Protein AF-A0A948RVP8-F1 (afdb_monomer_lite)

InterPro domains:
  IPR011990 Tetratricopeptide-like helical domain superfamily [G3DSA:1.25.40.10] (242-391)
  IPR011990 Tetratricopeptide-like helical domain superfamily [SSF48452] (40-354)
  IPR019734 Tetratricopeptide repeat [PS50005] (331-364)

Organism: Eiseniibacteriota bacterium (NCBI:txid2212470)

Foldseek 3Di:
DDDDVVVVVVVVVPPDDPDDDPDPPPDPDDDPDDQPDDALVRLQVVLLVCLLVVVNVSSLVSLVVSCVRPLLDLRSLQSQLFSCCVVPVVSSVVSVVSSVVSLVQALLSVLQVVLLVLVLLLQLLLQLLLVLLVLVCVQQLLQQLVLQLVVCVVPDPSVVSSVVSVCVLCVCLVLLQFSLLSSLLSVVLSVLLDPDADVVSNVSSVVSLVCVVVSVQVSVLSCVVLPCLDLLNLQSVCVVVLQDPCSLVSLVVSCVVVVLDLSSLCSQLSNCLNVLVLVSNLVSLVSCCVNPPDDVLQSLLSNLLSCVSVVNLVSSLVSLVVSCVSPVQALLSLQSNLVSCVSVVVNVSNVVSNVSSCVRPVPQSVVQVVVCVSVVDRGRDHDGDGSVSSVVVSVPDPPPPPPPQPPPVRLSRRRVSDSVVSVVSNVVSSVVSVVVSVVSNVWNWDAALQQRRIDTPVQFDDDPNGTHGPVVVVVQVVVDDVVCLLSVLSPVFRQQDDPPDPCSLVVQLVVLLVAQLSLCSSRSVSVSSSVLSSQLSSLVVCLVCVAGVRCSVPPDDPVSPPPGGRRDDNVVSVVSSVVSSNVSSVVSSVVSVVSVVSSVVCSVVVVVVD

pLDDT: mean 76.75, std 18.94, range [23.0, 98.19]

Sequence (610 aa):
MSIPLTFVLILFLLTGNPAVVRADAKSASAPILESGGPTAAALEWAGDQAAEEGRTDEAIAFWQASYQKDPSRWSPAQHLAAAQIIRSPLVGLAWAIRALEAGWGSFRHQYTLVVNILLLLVESLLLATLIMGLLWIVRIVPLIHHGLLEMMKRFLPVAFASVAAGLVLALPLMANLGFWVTIAIPIILGAWLFRRPSPRGSILLGVGSFLSPVVLLLLARLTAPADPVHPLTLVDQIQRDAGYPRWSLVLNESLKTRPGDPLLRFARSISAWESGDLKTAEADLTFLEARGGIDRAKILANRAGVTLSGGDSEGAISQLWAARRIKQDQAEVAYNLALAYVNTFQMDKADREFRFAQDLDPGRIQEADRQRLLQGETQPMREQLGNAELWAAAFKVSWPFQRFPIPMPLALLYPAGNPWLLWPALLFAGLAVLLLGRRLRGLRLRSCSRCGRSICRRCVVRVGYRGLCGSCAAMVRARGRGWDRKLALRRYYPGGPMERGRWAPLTPILAGFIIPGGPQVVQERELRGFFYIAAASLSAFLLIHGGLPFPGLGGGDLVVFKNNAVGLSPFWPILGYLILGLSSAREAVLNQKRQRDVAVWIGTEGKKVA

Secondary structure (DSSP, 8-state):
----HHHHHHHHHHS-------------------TTPPPHHHHHHHHHHHHHTT-HHHHHHHHHHHHHH-TT-HHHHHHHHHHHHHH-HHHHHHHHHHHHHHHHT-HHHHHHHHHHHHHHHHHHHHHHHHHHHHHHHHHHHHHHHHHHHHHHTTTS-HHHHHHHHHHHHHHHHHTT-HHHHHHHHHHHHHHHH-S-S-HHHHHHHHHHHHHHHHHHHHHHHHHGGGSTTSHHHHHHHHHH-TT-THHHHHHHHHHHH-TT-HHHHHHHHHHHHHTT-HHHHHHHHHHHHHH-SS-HHHHHHHHHHHHHHTT-HHHHHHHHHHHHHH-S--HHHHHHHHHHHHHTT-HHHHHHHHHHHHHH-HHHHHHHHHHHHHHSS--PPPPPPPHHHHHHHHHH-----------HHHHTTSGGG-GGGHHHHHHHHHHHHHHHHHHHTTS--EE-TTT--EE-TTTPEEETTEEE-HHHHHHHHTT-TTHHHHHHGGGG-TT---TTSTTTTTHHHHHHHHSTTHHHHHTT-HHHHHHHHHHHHHHHHHHHTTS-SSTTSS-S-TTTTSSSSSS--THHHHHHHHHHHHHHHHHHHHHHHHHHHHHHHHHHHTTT--

Structure (mmCIF, N/CA/C/O backbone):
data_AF-A0A948RVP8-F1
#
_entry.id   AF-A0A948RVP8-F1
#
loop_
_atom_site.group_PDB
_atom_site.id
_atom_site.type_symbol
_atom_site.label_atom_id
_atom_site.label_alt_id
_atom_site.label_comp_id
_atom_site.label_asym_id
_atom_site.label_entity_id
_atom_site.label_seq_id
_atom_site.pdbx_PDB_ins_code
_atom_site.Cartn_x
_atom_site.Cartn_y
_atom_site.Cartn_z
_atom_site.occupancy
_atom_site.B_iso_or_equiv
_atom_site.auth_seq_id
_atom_site.auth_comp_id
_atom_site.auth_asym_id
_atom_site.auth_atom_id
_atom_site.pdbx_PDB_model_num
ATOM 1 N N . MET A 1 1 ? 14.057 27.290 23.619 1.00 31.33 1 MET A N 1
ATOM 2 C CA . MET A 1 1 ? 13.244 26.465 22.699 1.00 31.33 1 MET A CA 1
ATOM 3 C C . MET A 1 1 ? 14.208 25.618 21.899 1.00 31.33 1 MET A C 1
ATOM 5 O O . MET A 1 1 ? 14.850 26.129 20.996 1.00 31.33 1 MET A O 1
ATOM 9 N N . SER A 1 2 ? 14.407 24.375 22.321 1.00 24.97 2 SER A N 1
ATOM 10 C CA . SER A 1 2 ? 15.375 23.466 21.711 1.00 24.97 2 SER A CA 1
ATOM 11 C C . SER A 1 2 ? 14.713 22.826 20.498 1.00 24.97 2 SER A C 1
ATOM 13 O O . SER A 1 2 ? 13.816 21.998 20.650 1.00 24.97 2 SER A O 1
ATOM 15 N N . ILE A 1 3 ? 15.089 23.272 19.304 1.00 26.23 3 ILE A N 1
ATOM 16 C CA . ILE A 1 3 ? 14.666 22.630 18.061 1.00 26.23 3 ILE A CA 1
ATOM 17 C C . ILE A 1 3 ? 15.325 21.240 18.048 1.00 26.23 3 ILE A C 1
ATOM 19 O O . ILE A 1 3 ? 16.542 21.157 18.219 1.00 26.23 3 ILE A O 1
ATOM 23 N N . PRO A 1 4 ? 14.559 20.140 17.942 1.00 31.48 4 PRO A N 1
ATOM 24 C CA . PRO A 1 4 ? 15.128 18.801 17.965 1.00 31.48 4 PRO A CA 1
ATOM 25 C C . PRO A 1 4 ? 16.014 18.585 16.733 1.00 31.48 4 PRO A C 1
ATOM 27 O O . PRO A 1 4 ? 15.691 19.042 15.638 1.00 31.48 4 PRO A O 1
ATOM 30 N N . LEU A 1 5 ? 17.122 17.864 16.921 1.00 27.25 5 LEU A N 1
ATOM 31 C CA . LEU A 1 5 ? 18.142 17.547 15.910 1.00 27.25 5 LEU A CA 1
ATOM 32 C C . LEU A 1 5 ? 17.550 16.947 14.613 1.00 27.25 5 LEU A C 1
ATOM 34 O O . LEU A 1 5 ? 18.108 17.112 13.533 1.00 27.25 5 LEU A O 1
ATOM 38 N N . THR A 1 6 ? 16.371 16.326 14.706 1.00 30.34 6 THR A N 1
ATOM 39 C CA . THR A 1 6 ? 15.565 15.848 13.574 1.00 30.34 6 THR A CA 1
ATOM 40 C C . THR A 1 6 ? 15.158 16.953 12.598 1.00 30.34 6 THR A C 1
ATOM 42 O O . THR A 1 6 ? 15.061 16.689 11.407 1.00 30.34 6 THR A O 1
ATOM 45 N N . PHE A 1 7 ? 14.962 18.192 13.053 1.00 30.00 7 PHE A N 1
ATOM 46 C CA . PHE A 1 7 ? 14.604 19.319 12.185 1.00 30.00 7 PHE A CA 1
ATOM 47 C C . PHE A 1 7 ? 15.821 19.894 11.442 1.00 30.00 7 PHE A C 1
ATOM 49 O O . PHE A 1 7 ? 15.690 20.353 10.311 1.00 30.00 7 PHE A O 1
ATOM 56 N N . VAL A 1 8 ? 17.014 19.812 12.045 1.00 33.34 8 VAL A N 1
AT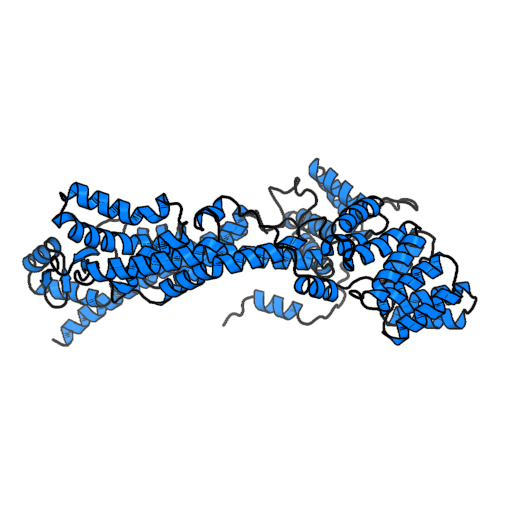OM 57 C CA . VAL A 1 8 ? 18.282 20.212 11.406 1.00 33.34 8 VAL A CA 1
ATOM 58 C C . VAL A 1 8 ? 18.665 19.219 10.307 1.00 33.34 8 VAL A C 1
ATOM 60 O O . VAL A 1 8 ? 19.102 19.635 9.240 1.00 33.34 8 VAL A O 1
ATOM 63 N N . LEU A 1 9 ? 18.411 17.921 10.517 1.00 30.12 9 LEU A N 1
ATOM 64 C CA . LEU A 1 9 ? 18.651 16.891 9.501 1.00 30.12 9 LEU A CA 1
ATOM 65 C C . LEU A 1 9 ? 17.735 17.051 8.273 1.00 30.12 9 LEU A C 1
ATOM 67 O O . LEU A 1 9 ? 18.178 16.858 7.147 1.00 30.12 9 LEU A O 1
ATOM 71 N N . ILE A 1 10 ? 16.475 17.452 8.477 1.00 35.69 10 ILE A N 1
ATOM 72 C CA . ILE A 1 10 ? 15.512 17.692 7.387 1.00 35.69 10 ILE A CA 1
ATOM 73 C C . ILE A 1 10 ? 15.884 18.946 6.581 1.00 35.69 10 ILE A C 1
ATOM 75 O O . ILE A 1 10 ? 15.758 18.945 5.361 1.00 35.69 10 ILE A O 1
ATOM 79 N N . LEU A 1 11 ? 16.395 19.996 7.233 1.00 29.59 11 LEU A N 1
ATOM 80 C CA . LEU A 1 11 ? 16.872 21.204 6.550 1.00 29.59 11 LEU A CA 1
ATOM 81 C C . LEU A 1 11 ? 18.162 20.962 5.754 1.00 29.59 11 LEU A C 1
ATOM 83 O O . LEU A 1 11 ? 18.297 21.509 4.666 1.00 29.59 11 LEU A O 1
ATOM 87 N N . PHE A 1 12 ? 19.060 20.100 6.241 1.00 31.25 12 PHE A N 1
ATOM 88 C CA . PHE A 1 12 ? 20.285 19.735 5.518 1.00 31.25 12 PHE A CA 1
ATOM 89 C C . PHE A 1 12 ? 20.003 18.871 4.273 1.00 31.25 12 PHE A C 1
ATOM 91 O O . PHE A 1 12 ? 20.707 18.979 3.273 1.00 31.25 12 PHE A O 1
ATOM 98 N N . LEU A 1 13 ? 18.937 18.060 4.303 1.00 37.69 13 LEU A N 1
ATOM 99 C CA . LEU A 1 13 ? 18.474 17.248 3.167 1.00 37.69 13 LEU A CA 1
ATOM 100 C C . LEU A 1 13 ? 17.760 18.067 2.074 1.00 37.69 13 LEU A C 1
ATOM 102 O O . LEU A 1 13 ? 17.670 17.612 0.938 1.00 37.69 13 LEU A O 1
ATOM 106 N N . LEU A 1 14 ? 17.264 19.268 2.390 1.00 33.66 14 LEU A N 1
ATOM 107 C CA . LEU A 1 14 ? 16.531 20.116 1.440 1.00 33.66 14 LEU A CA 1
ATOM 108 C C . LEU A 1 14 ? 17.428 21.060 0.625 1.00 33.66 14 LEU A C 1
ATOM 110 O O . LEU A 1 14 ? 16.980 21.573 -0.395 1.00 33.66 14 LEU A O 1
ATOM 114 N N . THR A 1 15 ? 18.679 21.295 1.033 1.00 30.52 15 THR A N 1
ATOM 115 C CA . THR A 1 15 ? 19.548 22.314 0.410 1.00 30.52 15 THR A CA 1
ATOM 116 C C . THR A 1 15 ? 20.590 21.771 -0.571 1.00 30.52 15 THR A C 1
ATOM 118 O O . THR A 1 15 ? 21.536 22.488 -0.877 1.00 30.52 15 THR A O 1
ATOM 121 N N . GLY A 1 16 ? 20.421 20.537 -1.067 1.00 31.94 16 GLY A N 1
ATOM 122 C CA . GLY A 1 16 ? 21.060 19.991 -2.278 1.00 31.94 16 GLY A CA 1
ATOM 123 C C . GLY A 1 16 ? 22.398 20.611 -2.694 1.00 31.94 16 GLY A C 1
ATOM 124 O O . GLY A 1 16 ? 22.455 21.320 -3.694 1.00 31.94 16 GLY A O 1
ATOM 125 N N . ASN A 1 17 ? 23.473 20.337 -1.952 1.00 24.98 17 ASN A N 1
ATOM 126 C CA . ASN A 1 17 ? 24.821 20.723 -2.365 1.00 24.98 17 ASN A CA 1
ATOM 127 C C . ASN A 1 17 ? 25.755 19.502 -2.297 1.00 24.98 17 ASN A C 1
ATOM 129 O O . ASN A 1 17 ? 26.160 19.109 -1.199 1.00 24.98 17 ASN A O 1
ATOM 133 N N . PRO A 1 18 ? 26.069 18.855 -3.434 1.00 32.56 18 PRO A N 1
ATOM 134 C CA . PRO A 1 18 ? 26.916 17.676 -3.473 1.00 32.56 18 PRO A CA 1
ATOM 135 C C . PRO A 1 18 ? 28.384 18.112 -3.541 1.00 32.56 18 PRO A C 1
ATOM 137 O O . PRO A 1 18 ? 29.042 18.002 -4.571 1.00 32.56 18 PRO A O 1
ATOM 140 N N . ALA A 1 19 ? 28.926 18.624 -2.438 1.00 23.00 19 ALA A N 1
ATOM 141 C CA . ALA A 1 19 ? 30.367 18.817 -2.318 1.00 23.00 19 ALA A CA 1
ATOM 142 C C . ALA A 1 19 ? 31.002 17.531 -1.768 1.00 23.00 19 ALA A C 1
ATOM 144 O O . ALA A 1 19 ? 31.043 17.293 -0.564 1.00 23.00 19 ALA A O 1
ATOM 145 N N . VAL A 1 20 ? 31.422 16.687 -2.712 1.00 32.25 20 VAL A N 1
ATOM 146 C CA . VAL A 1 20 ? 32.445 15.630 -2.644 1.00 32.25 20 VAL A CA 1
ATOM 147 C C . VAL A 1 20 ? 33.066 15.406 -1.255 1.00 32.25 20 VAL A C 1
ATOM 149 O O . VAL A 1 20 ? 33.992 16.104 -0.852 1.00 32.25 20 VAL A O 1
ATOM 152 N N . VAL A 1 21 ? 32.654 14.329 -0.582 1.00 25.19 21 VAL A N 1
ATOM 153 C CA . VAL A 1 21 ? 33.489 13.664 0.428 1.00 25.19 21 VAL A CA 1
ATOM 154 C C . VAL A 1 21 ? 34.093 12.428 -0.233 1.00 25.19 21 VAL A C 1
ATOM 156 O O . VAL A 1 21 ? 33.505 11.347 -0.232 1.00 25.19 21 VAL A O 1
ATOM 159 N N . ARG A 1 22 ? 35.281 12.591 -0.828 1.00 27.78 22 ARG A N 1
ATOM 160 C CA . ARG A 1 22 ? 36.183 11.459 -1.069 1.00 27.78 22 ARG A CA 1
ATOM 161 C C . ARG A 1 22 ? 36.694 11.008 0.293 1.00 27.78 22 ARG A C 1
ATOM 163 O O . ARG A 1 22 ? 37.611 11.603 0.845 1.00 27.78 22 ARG A O 1
ATOM 170 N N . ALA A 1 23 ? 36.060 9.987 0.851 1.00 26.41 23 ALA A N 1
ATOM 171 C CA . ALA A 1 23 ? 36.697 9.174 1.868 1.00 26.41 23 ALA A CA 1
ATOM 172 C C . ALA A 1 23 ? 37.517 8.111 1.133 1.00 26.41 23 ALA A C 1
ATOM 174 O O . ALA A 1 23 ? 36.945 7.241 0.473 1.00 26.41 23 ALA A O 1
ATOM 175 N N . ASP A 1 24 ? 38.842 8.219 1.223 1.00 27.69 24 ASP A N 1
ATOM 176 C CA . ASP A 1 24 ? 39.793 7.208 0.766 1.00 27.69 24 ASP A CA 1
ATOM 177 C C . ASP A 1 24 ? 39.552 5.899 1.528 1.00 27.69 24 ASP A C 1
ATOM 179 O O . ASP A 1 24 ? 40.138 5.624 2.576 1.00 27.69 24 ASP A O 1
ATOM 183 N N . ALA A 1 25 ? 38.659 5.069 0.999 1.00 28.36 25 ALA A N 1
ATOM 184 C CA . ALA A 1 25 ? 38.609 3.664 1.343 1.00 28.36 25 ALA A CA 1
ATOM 185 C C . ALA A 1 25 ? 39.731 2.988 0.554 1.00 28.36 25 ALA A C 1
ATOM 187 O O . ALA A 1 25 ? 39.578 2.713 -0.634 1.00 28.36 25 ALA A O 1
ATOM 188 N N . LYS A 1 26 ? 40.875 2.753 1.209 1.00 25.39 26 LYS A N 1
ATOM 189 C CA . LYS A 1 26 ? 41.900 1.833 0.704 1.00 25.39 26 LYS A CA 1
ATOM 190 C C . LYS A 1 26 ? 41.214 0.507 0.378 1.00 25.39 26 LYS A C 1
ATOM 192 O O . LYS A 1 26 ? 40.807 -0.227 1.277 1.00 25.39 26 LYS A O 1
ATOM 197 N N . SER A 1 27 ? 41.036 0.257 -0.911 1.00 29.31 27 SER A N 1
ATOM 198 C CA . SER A 1 27 ? 40.462 -0.959 -1.454 1.00 29.31 27 SER A CA 1
ATOM 199 C C . SER A 1 27 ? 41.425 -2.113 -1.200 1.00 29.31 27 SER A C 1
ATOM 201 O O . SER A 1 27 ? 42.576 -2.091 -1.634 1.00 29.31 27 SER A O 1
ATOM 203 N N . ALA A 1 28 ? 40.948 -3.150 -0.513 1.00 26.55 28 ALA A N 1
ATOM 204 C CA . ALA A 1 28 ? 41.465 -4.481 -0.776 1.00 26.55 28 ALA A CA 1
ATOM 205 C C . ALA A 1 28 ? 41.090 -4.790 -2.231 1.00 26.55 28 ALA A C 1
ATOM 207 O O . ALA A 1 28 ? 39.913 -4.780 -2.592 1.00 26.55 28 ALA A O 1
ATOM 208 N N . SER A 1 29 ? 42.100 -4.935 -3.081 1.00 27.83 29 SER A N 1
ATOM 209 C CA . SER A 1 29 ? 41.960 -5.259 -4.495 1.00 27.83 29 SER A CA 1
ATOM 210 C C . SER A 1 29 ? 41.218 -6.587 -4.649 1.00 27.83 29 SER A C 1
ATOM 212 O O . SER A 1 29 ? 41.798 -7.650 -4.430 1.00 27.83 29 SER A O 1
ATOM 214 N N . ALA A 1 30 ? 39.935 -6.521 -5.013 1.00 29.23 30 ALA A N 1
ATOM 215 C CA . ALA A 1 30 ? 39.226 -7.665 -5.566 1.00 29.23 30 ALA A CA 1
ATOM 216 C C . ALA A 1 30 ? 39.880 -8.026 -6.913 1.00 29.23 30 ALA A C 1
ATOM 218 O O . ALA A 1 30 ? 40.291 -7.117 -7.645 1.00 29.23 30 ALA A O 1
ATOM 219 N N . PRO A 1 31 ? 40.027 -9.319 -7.239 1.00 30.69 31 PRO A N 1
ATOM 220 C CA . PRO A 1 31 ? 40.669 -9.728 -8.476 1.00 30.69 31 PRO A CA 1
ATOM 221 C C . PRO A 1 31 ? 39.852 -9.214 -9.663 1.00 30.69 31 PRO A C 1
ATOM 223 O O . PRO A 1 31 ? 38.632 -9.368 -9.717 1.00 30.69 31 PRO A O 1
ATOM 226 N N . ILE A 1 32 ? 40.550 -8.584 -10.606 1.00 35.75 32 ILE A N 1
ATOM 227 C CA . ILE A 1 32 ? 40.018 -8.215 -11.915 1.00 35.75 32 ILE A CA 1
ATOM 228 C C . ILE A 1 32 ? 39.711 -9.536 -12.630 1.00 35.75 32 ILE A C 1
ATOM 230 O O . ILE A 1 32 ? 40.625 -10.228 -13.072 1.00 35.75 32 ILE A O 1
ATOM 234 N N . LEU A 1 33 ? 38.435 -9.924 -12.652 1.00 35.59 33 LEU A N 1
ATOM 235 C CA . LEU A 1 33 ? 37.950 -11.106 -13.361 1.00 35.59 33 LEU A CA 1
ATOM 236 C C . LEU A 1 33 ? 37.648 -10.742 -14.821 1.00 35.59 33 LEU A C 1
ATOM 238 O O . LEU A 1 33 ? 37.087 -9.684 -15.103 1.00 35.59 33 LEU A O 1
ATOM 242 N N . GLU A 1 34 ? 38.062 -11.638 -15.713 1.00 33.31 34 GLU A N 1
ATOM 243 C CA . GLU A 1 34 ? 38.077 -11.545 -17.176 1.00 33.31 34 GLU A CA 1
ATOM 244 C C . GLU A 1 34 ? 36.743 -11.099 -17.813 1.00 33.31 34 GLU A C 1
ATOM 246 O O . GLU A 1 34 ? 35.650 -11.244 -17.252 1.00 33.31 34 GLU A O 1
ATOM 251 N N . SER A 1 35 ? 36.852 -10.534 -19.020 1.00 35.69 35 SER A N 1
ATOM 252 C CA . SER A 1 35 ? 35.758 -10.014 -19.847 1.00 35.69 35 SER A CA 1
ATOM 253 C C . SER A 1 35 ? 34.680 -11.079 -20.081 1.00 35.69 35 SER A C 1
ATOM 255 O O . SER A 1 35 ? 34.863 -11.997 -20.877 1.00 35.69 35 SER A O 1
ATOM 257 N N . GLY A 1 36 ? 33.567 -10.952 -19.353 1.00 50.31 36 GLY A N 1
ATOM 258 C CA . GLY A 1 36 ? 32.458 -11.914 -19.320 1.00 50.31 36 GLY A CA 1
ATOM 259 C C . GLY A 1 36 ? 31.929 -12.232 -17.914 1.00 50.31 36 GLY A C 1
ATOM 260 O O . GLY A 1 36 ? 30.996 -13.018 -17.779 1.00 50.31 36 GLY A O 1
ATOM 261 N N . GLY A 1 37 ? 32.504 -11.638 -16.859 1.00 56.09 37 GLY A N 1
ATOM 262 C CA . GLY A 1 37 ? 32.139 -11.922 -15.465 1.00 56.09 37 GLY A CA 1
ATOM 263 C C . GLY A 1 37 ? 30.645 -11.758 -15.101 1.00 56.09 37 GLY A C 1
ATOM 264 O O . GLY A 1 37 ? 29.914 -10.996 -15.749 1.00 56.09 37 GLY A O 1
ATOM 265 N N . PRO A 1 38 ? 30.194 -12.412 -14.008 1.00 67.06 38 PRO A N 1
ATOM 266 C CA . PRO A 1 38 ? 28.786 -12.514 -13.603 1.00 67.06 38 PRO A CA 1
ATOM 267 C C . PRO A 1 38 ? 28.097 -11.150 -13.517 1.00 67.06 38 PRO A C 1
ATOM 269 O O . PRO A 1 38 ? 28.697 -10.163 -13.083 1.00 67.06 38 PRO A O 1
ATOM 272 N N . THR A 1 39 ? 26.839 -11.065 -13.957 1.00 72.50 39 THR A N 1
ATOM 273 C CA . THR A 1 39 ? 26.042 -9.826 -13.904 1.00 72.50 39 THR A CA 1
ATOM 274 C C . THR A 1 39 ? 25.911 -9.314 -12.465 1.00 72.50 39 THR A C 1
ATOM 276 O O . THR A 1 39 ? 26.071 -10.077 -11.512 1.00 72.50 39 THR A O 1
ATOM 279 N N . ALA A 1 40 ? 25.601 -8.024 -12.282 1.00 73.38 40 ALA A N 1
ATOM 280 C CA . ALA A 1 40 ? 25.356 -7.478 -10.941 1.00 73.38 40 ALA A CA 1
ATOM 281 C C . ALA A 1 40 ? 24.266 -8.284 -10.206 1.00 73.38 40 ALA A C 1
ATOM 283 O O . ALA A 1 40 ? 24.436 -8.639 -9.048 1.00 73.38 40 ALA A O 1
ATOM 284 N N . ALA A 1 41 ? 23.207 -8.687 -10.917 1.00 66.88 41 ALA A N 1
ATOM 285 C CA . ALA A 1 41 ? 22.156 -9.546 -10.377 1.00 66.88 41 ALA A CA 1
ATOM 286 C C . ALA A 1 41 ? 22.661 -10.933 -9.936 1.00 66.88 41 ALA A C 1
ATOM 288 O O . ALA A 1 41 ? 22.247 -11.430 -8.893 1.00 66.88 41 ALA A O 1
ATOM 289 N N . ALA A 1 42 ? 23.561 -11.556 -10.702 1.00 73.19 42 ALA A N 1
ATOM 290 C CA . ALA A 1 42 ? 24.139 -12.847 -10.332 1.00 73.19 42 ALA A CA 1
ATOM 291 C C . ALA A 1 42 ? 25.043 -12.740 -9.092 1.00 73.19 42 ALA A C 1
ATOM 293 O O . ALA A 1 42 ? 25.022 -13.627 -8.242 1.00 73.19 42 ALA A O 1
ATOM 294 N N . LEU A 1 43 ? 25.802 -11.644 -8.968 1.00 81.62 43 LEU A N 1
ATOM 295 C CA . LEU A 1 43 ? 26.609 -11.349 -7.780 1.00 81.62 43 LEU A CA 1
ATOM 296 C C . LEU A 1 43 ? 25.731 -11.108 -6.550 1.00 81.62 43 LEU A C 1
ATOM 298 O O . LEU A 1 43 ? 26.028 -11.623 -5.481 1.00 81.62 43 LEU A O 1
ATOM 302 N N . GLU A 1 44 ? 24.637 -10.364 -6.701 1.00 76.62 44 GLU A N 1
ATOM 303 C CA . GLU A 1 44 ? 23.659 -10.154 -5.633 1.00 76.62 44 GLU A CA 1
ATOM 304 C C . GLU A 1 44 ? 23.079 -11.484 -5.136 1.00 76.62 44 GLU A C 1
ATOM 306 O O . GLU A 1 44 ? 23.172 -11.775 -3.947 1.00 76.62 44 GLU A O 1
ATOM 311 N N . TRP A 1 45 ? 22.589 -12.326 -6.052 1.00 75.88 45 TRP A N 1
ATOM 312 C CA . TRP A 1 45 ? 22.034 -13.639 -5.717 1.00 75.88 45 TRP A CA 1
ATOM 313 C C . TRP A 1 45 ? 23.056 -14.552 -5.025 1.00 75.88 45 TRP A C 1
ATOM 315 O O . TRP A 1 45 ? 22.730 -15.204 -4.036 1.00 75.88 45 TRP A O 1
ATOM 325 N N . ALA A 1 46 ? 24.308 -14.571 -5.494 1.00 78.56 46 ALA A N 1
ATOM 326 C CA . ALA A 1 46 ? 25.379 -15.320 -4.837 1.00 78.56 46 ALA A CA 1
ATOM 327 C C . ALA A 1 46 ? 25.653 -14.808 -3.412 1.00 78.56 46 ALA A C 1
ATOM 329 O O . ALA A 1 46 ? 25.898 -15.603 -2.505 1.00 78.56 46 ALA A O 1
ATOM 330 N N . GLY A 1 47 ? 25.570 -13.490 -3.203 1.00 79.44 47 GLY A N 1
ATOM 331 C CA . GLY A 1 47 ? 25.664 -12.885 -1.878 1.00 79.44 47 GLY A CA 1
ATOM 332 C C . GLY A 1 47 ? 24.519 -13.304 -0.961 1.00 79.44 47 GLY A C 1
ATOM 333 O O . GLY A 1 47 ? 24.762 -13.636 0.197 1.00 79.44 47 GLY A O 1
ATOM 334 N N . ASP A 1 48 ? 23.298 -13.361 -1.487 1.00 74.38 48 ASP A N 1
ATOM 335 C CA . ASP A 1 48 ? 22.114 -13.786 -0.737 1.00 74.38 48 ASP A CA 1
ATOM 336 C C . ASP A 1 4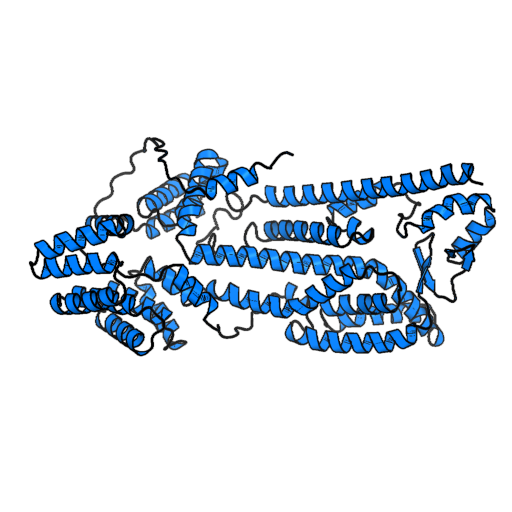8 ? 22.212 -15.264 -0.332 1.00 74.38 48 ASP A C 1
ATOM 338 O O . ASP A 1 48 ? 22.014 -15.593 0.836 1.00 74.38 48 ASP A O 1
ATOM 342 N N . GLN A 1 49 ? 22.635 -16.141 -1.247 1.00 76.56 49 GLN A N 1
ATOM 343 C CA . GLN A 1 49 ? 22.886 -17.559 -0.955 1.00 76.56 49 GLN A CA 1
ATOM 344 C C . GLN A 1 49 ? 23.999 -17.753 0.088 1.00 76.56 49 GLN A C 1
ATOM 346 O O . GLN A 1 49 ? 23.829 -18.486 1.062 1.00 76.56 49 GLN A O 1
ATOM 351 N N . ALA A 1 50 ? 25.129 -17.051 -0.056 1.00 74.75 50 ALA A N 1
ATOM 352 C CA . ALA A 1 50 ? 26.211 -17.103 0.929 1.00 74.75 50 ALA A CA 1
ATOM 353 C C . ALA A 1 50 ? 25.731 -16.641 2.316 1.00 74.75 50 ALA A C 1
ATOM 355 O O . ALA A 1 50 ? 26.116 -17.203 3.343 1.00 74.75 50 ALA A O 1
ATOM 356 N N . ALA A 1 51 ? 24.856 -15.639 2.353 1.00 73.88 51 ALA A N 1
ATOM 357 C CA . ALA A 1 51 ? 24.260 -15.142 3.576 1.00 73.88 51 ALA A CA 1
ATOM 358 C C . ALA A 1 51 ? 23.311 -16.187 4.209 1.00 73.88 51 ALA A C 1
ATOM 360 O O . ALA A 1 51 ? 23.390 -16.401 5.420 1.00 73.88 51 ALA A O 1
ATOM 361 N N . GLU A 1 52 ? 22.488 -16.893 3.421 1.00 71.88 52 GLU A N 1
ATOM 362 C CA . GLU A 1 52 ? 21.612 -17.994 3.883 1.00 71.88 52 GLU A CA 1
ATOM 363 C C . GLU A 1 52 ? 22.390 -19.142 4.519 1.00 71.88 52 GLU A C 1
ATOM 365 O O . GLU A 1 52 ? 21.967 -19.706 5.528 1.00 71.88 52 GLU A O 1
ATOM 370 N N . GLU A 1 53 ? 23.571 -19.427 3.988 1.00 79.19 53 GLU A N 1
ATOM 371 C CA . GLU A 1 53 ? 24.479 -20.442 4.514 1.00 79.19 53 GLU A CA 1
ATOM 372 C C . GLU A 1 53 ? 25.315 -19.954 5.715 1.00 79.19 53 GLU A C 1
ATOM 374 O O . GLU A 1 53 ? 26.144 -20.695 6.246 1.00 79.19 53 GLU A O 1
ATOM 379 N N . GLY A 1 54 ? 25.125 -18.708 6.163 1.00 79.31 54 GLY A N 1
ATOM 380 C CA . GLY A 1 54 ? 25.853 -18.109 7.285 1.00 79.31 54 GLY A CA 1
ATOM 381 C C . GLY A 1 54 ? 27.271 -17.627 6.947 1.00 79.31 54 GLY A C 1
ATOM 382 O O . GLY A 1 54 ? 28.006 -17.205 7.844 1.00 79.31 54 GLY A O 1
ATOM 383 N N . ARG A 1 55 ? 27.667 -17.633 5.668 1.00 84.44 55 ARG A N 1
ATOM 384 C CA . ARG A 1 55 ? 28.974 -17.170 5.168 1.00 84.44 55 ARG A CA 1
ATOM 385 C C . ARG A 1 55 ? 28.985 -15.645 5.000 1.00 84.44 55 ARG A C 1
ATOM 387 O O . ARG A 1 55 ? 29.043 -15.107 3.898 1.00 84.44 55 ARG A O 1
ATOM 394 N N . THR A 1 56 ? 28.930 -14.916 6.119 1.00 82.19 56 THR A N 1
ATOM 395 C CA . THR A 1 56 ? 28.670 -13.462 6.113 1.00 82.19 56 THR A CA 1
ATOM 396 C C . THR A 1 56 ? 29.718 -12.616 5.392 1.00 82.19 56 THR A C 1
ATOM 398 O O . THR A 1 56 ? 29.370 -11.608 4.787 1.00 82.19 56 THR A O 1
ATOM 401 N N . ASP A 1 57 ? 31.000 -12.973 5.479 1.00 85.94 57 ASP A N 1
ATOM 402 C CA . ASP A 1 57 ? 32.064 -12.147 4.888 1.00 85.94 57 ASP A CA 1
ATOM 403 C C . ASP A 1 57 ? 32.117 -12.311 3.364 1.00 85.94 57 ASP A C 1
ATOM 405 O O . ASP A 1 57 ? 32.339 -11.344 2.636 1.00 85.94 57 ASP A O 1
ATOM 409 N N . GLU A 1 58 ? 31.810 -13.515 2.885 1.00 88.69 58 GLU A N 1
ATOM 410 C CA . GLU A 1 58 ? 31.657 -13.820 1.466 1.00 88.69 58 GLU A CA 1
ATOM 411 C C . GLU A 1 58 ? 30.419 -13.128 0.879 1.00 88.69 58 GLU A C 1
ATOM 413 O O . GLU A 1 58 ? 30.504 -12.499 -0.175 1.00 88.69 58 GLU A O 1
ATOM 418 N N . ALA A 1 59 ? 29.302 -13.126 1.613 1.00 84.00 59 ALA A N 1
ATOM 419 C CA . ALA A 1 59 ? 28.107 -12.376 1.238 1.00 84.00 59 ALA A CA 1
ATOM 420 C C . ALA A 1 59 ? 28.378 -10.870 1.078 1.00 84.00 59 ALA A C 1
ATOM 422 O O . ALA A 1 59 ? 28.000 -10.266 0.074 1.00 84.00 59 ALA A O 1
ATOM 423 N N . ILE A 1 60 ? 29.099 -10.263 2.032 1.00 87.19 60 ILE A N 1
ATOM 424 C CA . ILE A 1 60 ? 29.501 -8.850 1.956 1.00 87.19 60 ILE A CA 1
ATOM 425 C C . ILE A 1 60 ? 30.347 -8.590 0.705 1.00 87.19 60 ILE A C 1
ATOM 427 O O . ILE A 1 60 ? 30.128 -7.581 0.033 1.00 87.19 60 ILE A O 1
ATOM 431 N N . ALA A 1 61 ? 31.288 -9.478 0.378 1.00 90.12 61 ALA A N 1
ATOM 432 C CA . ALA A 1 61 ? 32.123 -9.336 -0.812 1.00 90.12 61 ALA A CA 1
ATOM 433 C C . ALA A 1 61 ? 31.287 -9.387 -2.103 1.00 90.12 61 ALA A C 1
ATOM 435 O O . ALA A 1 61 ? 31.446 -8.529 -2.974 1.00 90.12 61 ALA A O 1
ATOM 436 N N . PHE A 1 62 ? 30.345 -10.327 -2.197 1.00 87.62 62 PHE A N 1
ATOM 437 C CA . PHE A 1 62 ? 29.433 -10.440 -3.335 1.00 87.62 62 PHE A CA 1
ATOM 438 C C . PHE A 1 62 ? 28.522 -9.217 -3.491 1.00 87.62 62 PHE A C 1
ATOM 440 O O . PHE A 1 62 ? 28.418 -8.667 -4.590 1.00 87.62 62 PHE A O 1
ATOM 447 N N . TRP A 1 63 ? 27.931 -8.711 -2.405 1.00 87.25 63 TRP A N 1
ATOM 448 C CA . TRP A 1 63 ? 27.116 -7.495 -2.461 1.00 87.25 63 TRP A CA 1
ATOM 449 C C . TRP A 1 63 ? 27.943 -6.251 -2.812 1.00 87.25 63 TRP A C 1
ATOM 451 O O . TRP A 1 63 ? 27.477 -5.399 -3.569 1.00 87.25 63 TRP A O 1
ATOM 461 N N . GLN A 1 64 ? 29.187 -6.139 -2.331 1.00 91.75 64 GLN A N 1
ATOM 462 C CA . GLN A 1 64 ? 30.091 -5.055 -2.737 1.00 91.75 64 GLN A CA 1
ATOM 463 C C . GLN A 1 64 ? 30.418 -5.121 -4.227 1.00 91.75 64 GLN A C 1
ATOM 465 O O . GLN A 1 64 ? 30.340 -4.097 -4.905 1.00 91.75 64 GLN A O 1
ATOM 470 N N . ALA A 1 65 ? 30.739 -6.309 -4.743 1.00 87.12 65 ALA A N 1
ATOM 471 C CA . ALA A 1 65 ? 31.007 -6.514 -6.162 1.00 87.12 65 ALA A CA 1
ATOM 472 C C . ALA A 1 65 ? 29.771 -6.189 -7.016 1.00 87.12 65 ALA A C 1
ATOM 474 O O . ALA A 1 65 ? 29.879 -5.495 -8.028 1.00 87.12 65 ALA A O 1
ATOM 475 N N . SER A 1 66 ? 28.582 -6.608 -6.570 1.00 83.88 66 SER A N 1
ATOM 476 C CA . SER A 1 66 ? 27.315 -6.244 -7.206 1.00 83.88 66 SER A CA 1
ATOM 477 C C . SER A 1 66 ? 27.116 -4.728 -7.241 1.00 83.88 66 SER A C 1
ATOM 479 O O . SER A 1 66 ? 26.801 -4.183 -8.296 1.00 83.88 66 SER A O 1
ATOM 481 N N . TYR A 1 67 ? 27.312 -4.033 -6.116 1.00 85.69 67 TYR A N 1
ATOM 482 C CA . TYR A 1 67 ? 27.135 -2.581 -6.035 1.00 85.69 67 TYR A CA 1
ATOM 483 C C . TYR A 1 67 ? 28.151 -1.817 -6.892 1.00 85.69 67 TYR A C 1
ATOM 485 O O . TYR A 1 67 ? 27.809 -0.825 -7.522 1.00 85.69 67 TYR A O 1
ATOM 493 N N . GLN A 1 68 ? 29.405 -2.270 -6.948 1.00 85.81 68 GLN A N 1
ATOM 494 C CA . GLN A 1 68 ? 30.415 -1.671 -7.827 1.00 85.81 68 GLN A CA 1
ATOM 495 C C . GLN A 1 68 ? 30.042 -1.832 -9.305 1.00 85.81 68 GLN A C 1
ATOM 497 O O . GLN A 1 68 ? 30.283 -0.931 -10.111 1.00 85.81 68 GLN A O 1
ATOM 502 N N . LYS A 1 69 ? 29.430 -2.968 -9.659 1.00 80.06 69 LYS A N 1
ATOM 503 C CA . LYS A 1 69 ? 28.967 -3.235 -11.019 1.00 80.06 69 LYS A CA 1
ATOM 504 C C . LYS A 1 69 ? 27.692 -2.471 -11.360 1.00 80.06 69 LYS A C 1
ATOM 506 O O . LYS A 1 69 ? 27.547 -2.062 -12.505 1.00 80.06 69 LYS A O 1
ATOM 511 N N . ASP A 1 70 ? 26.811 -2.207 -10.408 1.00 72.88 70 ASP A N 1
ATOM 512 C CA . ASP A 1 70 ? 25.633 -1.366 -10.622 1.00 72.88 70 ASP A CA 1
ATOM 513 C C . ASP A 1 70 ? 25.242 -0.611 -9.336 1.00 72.88 70 ASP A C 1
ATOM 515 O O . ASP A 1 70 ? 24.488 -1.138 -8.509 1.00 72.88 70 ASP A O 1
ATOM 519 N N . PRO A 1 71 ? 25.727 0.637 -9.166 1.00 79.94 71 PRO A N 1
ATOM 520 C CA . PRO A 1 71 ? 25.408 1.461 -8.000 1.00 79.94 71 PRO A CA 1
ATOM 521 C C . PRO A 1 71 ? 23.935 1.882 -7.917 1.00 79.94 71 PRO A C 1
ATOM 523 O O . PRO A 1 71 ? 23.487 2.336 -6.866 1.00 79.94 71 PRO A O 1
ATOM 526 N N . SER A 1 72 ? 23.174 1.752 -9.010 1.00 72.75 72 SER A N 1
ATOM 527 C CA . SER A 1 72 ? 21.748 2.097 -9.041 1.00 72.75 72 SER A CA 1
ATOM 528 C C . SER A 1 72 ? 20.867 1.024 -8.387 1.00 72.75 72 SER A C 1
ATOM 530 O O . SER A 1 72 ? 19.689 1.268 -8.101 1.00 72.75 72 SER A O 1
ATOM 532 N N . ARG A 1 73 ? 21.426 -0.169 -8.118 1.00 73.31 73 ARG A N 1
ATOM 533 C CA . ARG A 1 73 ? 20.728 -1.245 -7.407 1.00 73.31 73 ARG A CA 1
ATOM 534 C C . ARG A 1 73 ? 20.651 -0.931 -5.925 1.00 73.31 73 ARG A C 1
ATOM 536 O O . ARG A 1 73 ? 21.649 -0.802 -5.221 1.00 73.31 73 ARG A O 1
ATOM 543 N N . TRP A 1 74 ? 19.420 -0.881 -5.447 1.00 75.38 74 TRP A N 1
ATOM 544 C CA . TRP A 1 74 ? 19.106 -0.593 -4.057 1.00 75.38 74 TRP A CA 1
ATOM 545 C C . TRP A 1 74 ? 19.477 -1.744 -3.098 1.00 75.38 74 TRP A C 1
ATOM 547 O O . TRP A 1 74 ? 20.005 -1.487 -2.014 1.00 75.38 74 TRP A O 1
ATOM 557 N N . SER A 1 75 ? 19.250 -3.001 -3.488 1.00 74.94 75 SER A N 1
ATOM 558 C CA . SER A 1 75 ? 19.360 -4.172 -2.601 1.00 74.94 75 SER A CA 1
ATOM 559 C C . SER A 1 75 ? 20.780 -4.443 -2.088 1.00 74.94 75 SER A C 1
ATOM 561 O O . SER A 1 75 ? 20.932 -4.572 -0.871 1.00 74.94 75 SER A O 1
ATOM 563 N N . PRO A 1 76 ? 21.851 -4.416 -2.914 1.00 81.06 76 PRO A N 1
ATOM 564 C CA . PRO A 1 76 ? 23.209 -4.590 -2.400 1.00 81.06 76 PRO A CA 1
ATOM 565 C C . PRO A 1 76 ? 23.586 -3.531 -1.357 1.00 81.06 76 PRO A C 1
ATOM 567 O O . PRO A 1 76 ? 24.169 -3.851 -0.324 1.00 81.06 76 PRO A O 1
ATOM 570 N N . ALA A 1 77 ? 23.213 -2.265 -1.581 1.00 81.75 77 ALA A N 1
ATOM 571 C CA . ALA A 1 77 ? 23.482 -1.190 -0.629 1.00 81.75 77 ALA A CA 1
ATOM 572 C C . ALA A 1 77 ? 22.740 -1.402 0.700 1.00 81.75 77 ALA A C 1
ATOM 574 O O . ALA A 1 77 ? 23.298 -1.137 1.766 1.00 81.75 77 ALA A O 1
ATOM 575 N N . GLN A 1 78 ? 21.509 -1.921 0.655 1.00 80.25 78 GLN A N 1
ATOM 576 C CA . GLN A 1 78 ? 20.759 -2.274 1.857 1.00 80.25 78 GLN A CA 1
ATOM 577 C C . GLN A 1 78 ? 21.408 -3.436 2.613 1.00 80.25 78 GLN A C 1
ATOM 579 O O . GLN A 1 78 ? 21.581 -3.336 3.828 1.00 80.25 78 GLN A O 1
ATOM 584 N N . HIS A 1 79 ? 21.788 -4.516 1.927 1.00 77.81 79 HIS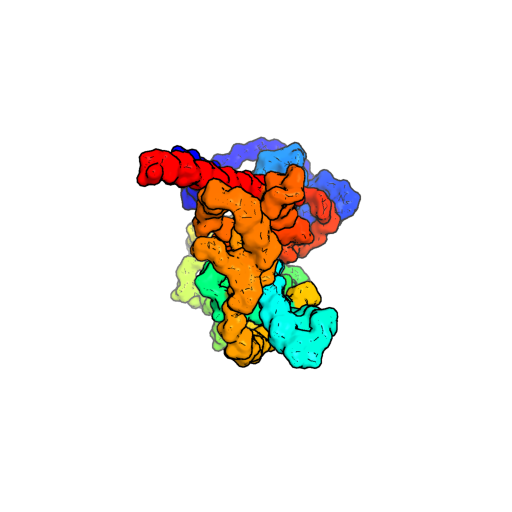 A N 1
ATOM 585 C CA . HIS A 1 79 ? 22.433 -5.668 2.563 1.00 77.81 79 HIS A CA 1
ATOM 586 C C . HIS A 1 79 ? 23.768 -5.267 3.211 1.00 77.81 79 HIS A C 1
ATOM 588 O O . HIS A 1 79 ? 24.077 -5.668 4.335 1.00 77.81 79 HIS A O 1
ATOM 594 N N . LEU A 1 80 ? 24.521 -4.373 2.566 1.00 82.75 80 LEU A N 1
ATOM 595 C CA . LEU A 1 80 ? 25.748 -3.806 3.126 1.00 82.75 80 LEU A CA 1
ATOM 596 C C . LEU A 1 80 ? 25.484 -2.889 4.321 1.00 82.75 80 LEU A C 1
ATOM 598 O O . LEU A 1 80 ? 26.211 -2.963 5.313 1.00 82.75 80 LEU A O 1
ATOM 602 N N . ALA A 1 81 ? 24.431 -2.070 4.275 1.00 80.12 81 ALA A N 1
ATOM 603 C CA . ALA A 1 81 ? 23.999 -1.290 5.430 1.00 80.12 81 ALA A CA 1
ATOM 604 C C . ALA A 1 81 ? 23.646 -2.212 6.606 1.00 80.12 81 ALA A C 1
ATOM 606 O O . ALA A 1 81 ? 24.103 -1.972 7.724 1.00 80.12 81 ALA A O 1
ATOM 607 N N . ALA A 1 82 ? 22.906 -3.294 6.341 1.00 72.38 82 ALA A N 1
ATOM 608 C CA . ALA A 1 82 ? 22.538 -4.327 7.305 1.00 72.38 82 ALA A CA 1
ATOM 609 C C . ALA A 1 82 ? 23.749 -4.962 7.976 1.00 72.38 82 ALA A C 1
ATOM 611 O O . ALA A 1 82 ? 23.901 -4.883 9.197 1.00 72.38 82 ALA A O 1
ATOM 612 N N . ALA A 1 83 ? 24.652 -5.512 7.175 1.00 78.62 83 ALA A N 1
ATOM 613 C CA . ALA A 1 83 ? 25.835 -6.189 7.673 1.00 78.62 83 ALA A CA 1
ATOM 614 C C . ALA A 1 83 ? 26.761 -5.255 8.474 1.00 78.62 83 ALA A C 1
ATOM 616 O O . ALA A 1 83 ? 27.373 -5.671 9.462 1.00 78.62 83 ALA A O 1
ATOM 617 N N . GLN A 1 84 ? 26.855 -3.981 8.076 1.00 80.00 84 GLN A N 1
ATOM 618 C CA . GLN A 1 84 ? 27.808 -3.035 8.655 1.00 80.00 84 GLN A CA 1
ATOM 619 C C . GLN A 1 84 ? 27.254 -2.216 9.821 1.00 80.00 84 GLN A C 1
ATOM 621 O O . GLN A 1 84 ? 28.051 -1.728 10.616 1.00 80.00 84 GLN A O 1
ATOM 626 N N . ILE A 1 85 ? 25.935 -2.063 9.997 1.00 74.31 85 ILE A N 1
ATOM 627 C CA . ILE A 1 85 ? 25.400 -1.160 11.037 1.00 74.31 85 ILE A CA 1
ATOM 628 C C . ILE A 1 85 ? 25.827 -1.559 12.456 1.00 74.31 85 ILE A C 1
ATOM 630 O O . ILE A 1 85 ? 26.003 -0.696 13.312 1.00 74.31 85 ILE A O 1
ATOM 634 N N . ILE A 1 86 ? 26.007 -2.862 12.698 1.00 70.75 86 ILE A N 1
ATOM 635 C CA . ILE A 1 86 ? 26.441 -3.400 13.994 1.00 70.75 86 ILE A CA 1
ATOM 636 C C . ILE A 1 86 ? 27.971 -3.386 14.092 1.00 70.75 86 ILE A C 1
ATOM 638 O O . ILE A 1 86 ? 28.515 -2.995 15.121 1.00 70.75 86 ILE A O 1
ATOM 642 N N . ARG A 1 87 ? 28.666 -3.797 13.022 1.00 79.44 87 ARG A N 1
ATOM 643 C CA . ARG A 1 87 ? 30.134 -3.920 12.997 1.00 79.44 87 ARG A CA 1
ATOM 644 C C . ARG A 1 87 ? 30.834 -2.560 12.976 1.00 79.44 87 ARG A C 1
ATOM 646 O O . ARG A 1 87 ? 31.889 -2.384 13.572 1.00 79.44 87 ARG A O 1
ATOM 653 N N . SER A 1 88 ? 30.277 -1.603 12.244 1.00 83.56 88 SER A N 1
ATOM 654 C CA . SER A 1 88 ? 30.849 -0.283 11.982 1.00 83.56 88 SER A CA 1
ATOM 655 C C . SER A 1 88 ? 29.724 0.719 11.686 1.00 83.56 88 SER A C 1
ATOM 657 O O . SER A 1 88 ? 29.421 0.982 10.520 1.00 83.56 88 SER A O 1
ATOM 659 N N . PRO A 1 89 ? 29.102 1.318 12.723 1.00 80.00 89 PRO A N 1
ATOM 660 C CA . PRO A 1 89 ? 27.880 2.114 12.582 1.00 80.00 89 PRO A CA 1
ATOM 661 C C . PRO A 1 89 ? 27.966 3.252 11.561 1.00 80.00 89 PRO A C 1
ATOM 663 O O . PRO A 1 89 ? 27.011 3.485 10.827 1.00 80.00 89 PRO A O 1
ATOM 666 N N . LEU A 1 90 ? 29.112 3.936 11.467 1.00 83.75 90 LEU A N 1
ATOM 667 C CA . LEU A 1 90 ? 29.322 5.007 10.484 1.00 83.75 90 LEU A CA 1
ATOM 668 C C . LEU A 1 90 ? 29.352 4.474 9.044 1.00 83.75 90 LEU A C 1
ATOM 670 O O . LEU A 1 90 ? 28.771 5.087 8.152 1.00 83.75 90 LEU A O 1
ATOM 674 N N . VAL A 1 91 ? 29.979 3.315 8.822 1.00 84.19 91 VAL A N 1
ATOM 675 C CA . VAL A 1 91 ? 30.026 2.650 7.510 1.00 84.19 91 VAL A CA 1
ATOM 676 C C . VAL A 1 91 ? 28.640 2.129 7.138 1.00 84.19 91 VAL A C 1
ATOM 678 O O . VAL A 1 91 ? 28.185 2.344 6.018 1.00 84.19 91 VAL A O 1
ATOM 681 N N . GLY A 1 92 ? 27.934 1.509 8.088 1.00 76.56 92 GLY A N 1
ATOM 682 C CA . GLY A 1 92 ? 26.546 1.093 7.897 1.00 76.56 92 GLY A CA 1
ATOM 683 C C . GLY A 1 92 ? 25.619 2.266 7.577 1.00 76.56 92 GLY A C 1
ATOM 684 O O . GLY A 1 92 ? 24.788 2.156 6.681 1.00 76.56 92 GLY A O 1
ATOM 685 N N . LEU A 1 93 ? 25.797 3.415 8.237 1.00 78.75 93 LEU A N 1
ATOM 686 C CA . LEU A 1 93 ? 25.028 4.630 7.958 1.00 78.75 93 LEU A CA 1
ATOM 687 C C . LEU A 1 93 ? 25.338 5.203 6.568 1.00 78.75 93 LEU A C 1
ATOM 689 O O . LEU A 1 93 ? 24.417 5.598 5.860 1.00 78.75 93 LEU A O 1
ATOM 693 N N . ALA A 1 94 ? 26.603 5.193 6.140 1.00 84.00 94 ALA A N 1
ATOM 694 C CA . ALA A 1 94 ? 26.975 5.598 4.785 1.00 84.00 94 ALA A CA 1
ATOM 695 C C . ALA A 1 94 ? 26.324 4.700 3.717 1.00 84.00 94 ALA A C 1
ATOM 697 O O . ALA A 1 94 ? 25.788 5.200 2.729 1.00 84.00 94 ALA A O 1
ATOM 698 N N . TRP A 1 95 ? 26.306 3.381 3.932 1.00 84.31 95 TRP A N 1
ATOM 699 C CA . TRP A 1 95 ? 25.587 2.450 3.057 1.00 84.31 95 TRP A CA 1
ATOM 700 C C . TRP A 1 95 ? 24.073 2.655 3.095 1.00 84.31 95 TRP A C 1
ATOM 702 O O . TRP A 1 95 ? 23.433 2.576 2.052 1.00 84.31 95 TRP A O 1
ATOM 712 N N . ALA A 1 96 ? 23.501 2.990 4.253 1.00 78.75 96 ALA A N 1
ATOM 713 C CA . ALA A 1 96 ? 22.080 3.306 4.364 1.00 78.75 96 ALA A CA 1
ATOM 714 C C . ALA A 1 96 ? 21.704 4.559 3.557 1.00 78.75 96 ALA A C 1
ATOM 716 O O . ALA A 1 96 ? 20.663 4.570 2.907 1.00 78.75 96 ALA A O 1
ATOM 717 N N . ILE A 1 97 ? 22.557 5.590 3.550 1.00 81.06 97 ILE A N 1
ATOM 718 C CA . ILE A 1 97 ? 22.360 6.788 2.718 1.00 81.06 97 ILE A CA 1
ATOM 719 C C . ILE A 1 97 ? 22.395 6.415 1.231 1.00 81.06 97 ILE A C 1
ATOM 721 O O . ILE A 1 97 ? 21.472 6.764 0.504 1.00 81.06 97 ILE A O 1
ATOM 725 N N . ARG A 1 98 ? 23.384 5.626 0.796 1.00 82.38 98 ARG A N 1
ATOM 726 C CA . ARG A 1 98 ? 23.469 5.145 -0.598 1.00 82.38 98 ARG A CA 1
ATOM 727 C C . ARG A 1 98 ? 22.266 4.301 -1.002 1.00 82.38 98 ARG A C 1
ATOM 729 O O . ARG A 1 98 ? 21.747 4.449 -2.102 1.00 82.38 98 ARG A O 1
ATOM 736 N N . ALA A 1 99 ? 21.790 3.442 -0.102 1.00 78.38 99 ALA A N 1
ATOM 737 C CA . ALA A 1 99 ? 20.569 2.684 -0.323 1.00 78.38 99 ALA A CA 1
ATOM 738 C C . ALA A 1 99 ? 19.368 3.627 -0.491 1.00 78.38 99 ALA A C 1
ATOM 740 O O . ALA A 1 99 ? 18.568 3.433 -1.396 1.00 78.38 99 ALA A O 1
ATOM 741 N N . LEU A 1 100 ? 19.242 4.682 0.320 1.00 79.88 100 LEU A N 1
ATOM 742 C CA . LEU A 1 100 ? 18.170 5.671 0.156 1.00 79.88 100 LEU A CA 1
ATOM 743 C C . LEU A 1 100 ? 18.261 6.418 -1.179 1.00 79.88 100 LEU A C 1
ATOM 745 O O . LEU A 1 100 ? 17.236 6.583 -1.835 1.00 79.88 100 LEU A O 1
ATOM 749 N N . GLU A 1 101 ? 19.459 6.822 -1.600 1.00 79.25 101 GLU A N 1
ATOM 750 C CA . GLU A 1 101 ? 19.695 7.472 -2.896 1.00 79.25 101 GLU A CA 1
ATOM 751 C C . GLU A 1 101 ? 19.298 6.553 -4.065 1.00 79.25 101 GLU A C 1
ATOM 753 O O . GLU A 1 101 ? 18.488 6.942 -4.909 1.00 79.25 101 GLU A O 1
ATOM 758 N N . ALA A 1 102 ? 19.771 5.301 -4.067 1.00 75.75 102 ALA A N 1
ATOM 759 C CA . ALA A 1 102 ? 19.419 4.301 -5.078 1.00 75.75 102 ALA A CA 1
ATOM 760 C C . ALA A 1 102 ? 17.913 3.970 -5.071 1.00 75.75 102 ALA A C 1
ATOM 762 O O . ALA A 1 102 ? 17.273 3.861 -6.120 1.00 75.75 102 ALA A O 1
ATOM 763 N N . GLY A 1 103 ? 17.315 3.868 -3.881 1.00 74.75 103 GLY A N 1
ATOM 764 C CA . GLY A 1 103 ? 15.882 3.642 -3.704 1.00 74.75 103 GLY A CA 1
ATOM 765 C C . GLY A 1 103 ? 15.036 4.811 -4.210 1.00 74.75 103 GLY A C 1
ATOM 766 O O . GLY A 1 103 ? 13.989 4.593 -4.818 1.00 74.75 103 GLY A O 1
ATOM 767 N N . TRP A 1 104 ? 15.500 6.052 -4.036 1.00 77.25 104 TRP A N 1
ATOM 768 C CA . TRP A 1 104 ? 14.820 7.237 -4.560 1.00 77.25 104 TRP A CA 1
ATOM 769 C C . TRP A 1 104 ? 14.836 7.287 -6.089 1.00 77.25 104 TRP A C 1
ATOM 771 O O . TRP A 1 104 ? 13.905 7.810 -6.692 1.00 77.25 104 TRP A O 1
ATOM 781 N N . GLY A 1 105 ? 15.836 6.691 -6.736 1.00 73.94 105 GLY A N 1
ATOM 782 C CA . GLY A 1 105 ? 15.862 6.517 -8.188 1.00 73.94 105 GLY A CA 1
ATOM 783 C C . GLY A 1 105 ? 14.864 5.478 -8.714 1.00 73.94 105 GLY A C 1
ATOM 784 O O . GLY A 1 105 ? 14.627 5.415 -9.918 1.00 73.94 105 GLY A O 1
ATOM 785 N N . SER A 1 106 ? 14.234 4.674 -7.852 1.00 76.62 106 SER A N 1
ATOM 786 C CA . SER A 1 106 ? 13.418 3.532 -8.268 1.00 76.62 106 SER A CA 1
ATOM 787 C C . SER A 1 106 ? 11.937 3.677 -7.934 1.00 76.62 106 SER A C 1
ATOM 789 O O . SER A 1 106 ? 11.547 3.714 -6.766 1.00 76.62 106 SER A O 1
ATOM 791 N N . PHE A 1 107 ? 11.090 3.642 -8.967 1.00 81.31 107 PHE A N 1
ATOM 792 C CA . PHE A 1 107 ? 9.637 3.648 -8.811 1.00 81.31 107 PHE A CA 1
ATOM 793 C C . PHE A 1 107 ? 9.138 2.552 -7.860 1.00 81.31 107 PHE A C 1
ATOM 795 O O . PHE A 1 107 ? 8.369 2.852 -6.952 1.00 81.31 107 PHE A O 1
ATOM 802 N N . ARG A 1 108 ? 9.594 1.300 -8.007 1.00 76.69 108 ARG A N 1
ATOM 803 C CA . ARG A 1 108 ? 9.143 0.186 -7.153 1.00 76.69 108 ARG A CA 1
ATOM 804 C C . ARG A 1 108 ? 9.414 0.437 -5.670 1.00 76.69 108 ARG A C 1
ATOM 806 O O . ARG A 1 108 ? 8.554 0.150 -4.833 1.00 76.69 108 ARG A O 1
ATOM 813 N N . HIS A 1 109 ? 10.576 0.996 -5.340 1.00 74.44 109 HIS A N 1
ATOM 814 C CA . HIS A 1 109 ? 10.944 1.299 -3.956 1.00 74.44 109 HIS A CA 1
ATOM 815 C C . HIS A 1 109 ? 10.136 2.474 -3.412 1.00 74.44 109 HIS A C 1
ATOM 817 O O . HIS A 1 109 ? 9.555 2.359 -2.332 1.00 74.44 109 HIS A O 1
ATOM 823 N N . GLN A 1 110 ? 10.024 3.563 -4.181 1.00 79.69 110 GLN A N 1
ATOM 824 C CA . GLN A 1 110 ? 9.159 4.692 -3.833 1.00 79.69 110 GLN A CA 1
ATOM 825 C C . GLN A 1 110 ? 7.717 4.220 -3.585 1.00 79.69 110 GLN A C 1
ATOM 827 O O . GLN A 1 110 ? 7.112 4.559 -2.567 1.00 79.69 110 GLN A O 1
ATOM 832 N N . TYR A 1 111 ? 7.183 3.400 -4.491 1.00 79.50 111 TYR A N 1
ATOM 833 C CA . TYR A 1 111 ? 5.825 2.878 -4.428 1.00 79.50 111 TYR A CA 1
ATOM 834 C C . TYR A 1 111 ? 5.610 2.019 -3.185 1.00 79.50 111 TYR A C 1
ATOM 836 O O . TYR A 1 111 ? 4.708 2.287 -2.392 1.00 79.50 111 TYR A O 1
ATOM 844 N N . THR A 1 112 ? 6.481 1.034 -2.961 1.00 74.62 112 THR A N 1
ATOM 845 C CA . THR A 1 112 ? 6.370 0.132 -1.808 1.00 74.62 112 THR A CA 1
ATOM 846 C C . THR A 1 112 ? 6.502 0.896 -0.492 1.00 74.62 112 THR A C 1
ATOM 848 O O . THR A 1 112 ? 5.746 0.639 0.443 1.00 74.62 112 THR A O 1
ATOM 851 N N . LEU A 1 113 ? 7.414 1.869 -0.404 1.00 76.88 113 LEU A N 1
ATOM 852 C CA . LEU A 1 113 ? 7.569 2.702 0.788 1.00 76.88 113 LEU A CA 1
ATOM 853 C C . LEU A 1 113 ? 6.287 3.488 1.094 1.00 76.88 113 LEU A C 1
ATOM 855 O O . LEU A 1 113 ? 5.813 3.468 2.230 1.00 76.88 113 LEU A O 1
ATOM 859 N N . VAL A 1 114 ? 5.704 4.144 0.086 1.00 80.38 114 VAL A N 1
ATOM 860 C CA . VAL A 1 114 ? 4.453 4.901 0.236 1.00 80.38 114 VAL A CA 1
ATOM 861 C C . VAL A 1 114 ? 3.317 3.986 0.686 1.00 80.38 114 VAL A C 1
ATOM 863 O O . VAL A 1 114 ? 2.617 4.310 1.646 1.00 80.38 114 VAL A O 1
ATOM 866 N N . VAL A 1 115 ? 3.158 2.824 0.051 1.00 77.38 115 VAL A N 1
ATOM 867 C CA . VAL A 1 115 ? 2.125 1.843 0.410 1.00 77.38 115 VAL A CA 1
ATOM 868 C C . VAL A 1 115 ? 2.314 1.343 1.838 1.00 77.38 115 VAL A C 1
ATOM 870 O O . VAL A 1 115 ? 1.349 1.298 2.594 1.00 77.38 115 VAL A O 1
ATOM 873 N N . ASN A 1 116 ? 3.546 1.032 2.240 1.00 76.62 116 ASN A N 1
ATOM 874 C CA . ASN A 1 116 ? 3.870 0.583 3.591 1.00 76.62 116 ASN A CA 1
ATOM 875 C C . ASN A 1 116 ? 3.543 1.633 4.657 1.00 76.62 116 ASN A C 1
ATOM 877 O O . ASN A 1 116 ? 2.931 1.309 5.675 1.00 76.62 116 ASN A O 1
ATOM 881 N N . ILE A 1 117 ? 3.917 2.894 4.421 1.00 81.25 117 ILE A N 1
ATOM 882 C CA . ILE A 1 117 ? 3.611 4.002 5.335 1.00 81.25 117 ILE A CA 1
ATOM 883 C C . ILE A 1 117 ? 2.095 4.194 5.447 1.00 81.25 117 ILE A C 1
ATOM 885 O O . ILE A 1 117 ? 1.569 4.325 6.554 1.00 81.25 117 ILE A O 1
ATOM 889 N N . LEU A 1 118 ? 1.386 4.193 4.315 1.00 81.75 118 LEU A N 1
ATOM 890 C CA . LEU A 1 118 ? -0.067 4.351 4.290 1.00 81.75 118 LEU A CA 1
ATOM 891 C C . LEU A 1 118 ? -0.776 3.187 4.983 1.00 81.75 118 LEU A C 1
ATOM 893 O O . LEU A 1 118 ? -1.695 3.431 5.763 1.00 81.75 118 LEU A O 1
ATOM 897 N N . LEU A 1 119 ? -0.338 1.948 4.747 1.00 78.94 119 LEU A N 1
ATOM 898 C CA . LEU A 1 119 ? -0.911 0.760 5.373 1.00 78.94 119 LEU A CA 1
ATOM 899 C C . LEU A 1 119 ? -0.746 0.815 6.894 1.00 78.94 119 LEU A C 1
ATOM 901 O O . LEU A 1 119 ? -1.740 0.736 7.610 1.00 78.94 119 LEU A O 1
ATOM 905 N N . LEU A 1 120 ? 0.470 1.068 7.388 1.00 81.19 120 LEU A N 1
ATOM 906 C CA . LEU A 1 120 ? 0.730 1.196 8.824 1.00 81.19 120 LEU A CA 1
ATOM 907 C C . LEU A 1 120 ? -0.078 2.323 9.471 1.00 81.19 120 LEU A C 1
ATOM 909 O O . LEU A 1 120 ? -0.606 2.167 10.576 1.00 81.19 120 LEU A O 1
ATOM 913 N N . LEU A 1 121 ? -0.193 3.470 8.798 1.00 86.00 121 LEU A N 1
ATOM 914 C CA . LEU A 1 121 ? -0.992 4.585 9.294 1.00 86.00 121 LEU A CA 1
ATOM 915 C C . LEU A 1 121 ? -2.473 4.200 9.372 1.00 86.00 121 LEU A C 1
ATOM 917 O O . LEU A 1 121 ? -3.128 4.452 10.379 1.00 86.00 121 LEU A O 1
ATOM 921 N N . VAL A 1 122 ? -3.007 3.562 8.335 1.00 85.06 122 VAL A N 1
ATOM 922 C CA . VAL A 1 122 ? -4.406 3.139 8.304 1.00 85.06 122 VAL A CA 1
ATOM 923 C C . VAL A 1 122 ? -4.696 2.081 9.365 1.00 85.06 122 VAL A C 1
ATOM 925 O O . VAL A 1 122 ? -5.652 2.235 10.125 1.00 85.06 122 VAL A O 1
ATOM 928 N N . GLU A 1 123 ? -3.889 1.028 9.449 1.00 82.88 123 GLU A N 1
ATOM 929 C CA . GLU A 1 123 ? -4.082 -0.057 10.413 1.00 82.88 123 GLU A CA 1
ATOM 930 C C . GLU A 1 123 ? -3.971 0.452 11.851 1.00 82.88 123 GLU A C 1
ATOM 932 O O . GLU A 1 123 ? -4.821 0.134 12.687 1.00 82.88 123 GLU A O 1
ATOM 937 N N . SER A 1 124 ? -2.990 1.317 12.133 1.00 88.50 124 SER A N 1
ATOM 938 C CA . SER A 1 124 ? -2.838 1.935 13.454 1.00 88.50 124 SER A CA 1
ATOM 939 C C . SER A 1 124 ? -4.021 2.829 13.826 1.00 88.50 124 SER A C 1
ATOM 941 O O . SER A 1 124 ? -4.483 2.776 14.967 1.00 88.50 124 SER A O 1
ATOM 943 N N . LEU A 1 125 ? -4.568 3.601 12.881 1.00 89.88 125 LEU A N 1
ATOM 944 C CA . LEU A 1 125 ? -5.760 4.419 13.112 1.00 89.88 125 LEU A CA 1
ATOM 945 C C . LEU A 1 125 ? -7.012 3.559 13.320 1.00 89.88 125 LEU A C 1
ATOM 947 O O . LEU A 1 125 ? -7.761 3.813 14.262 1.00 89.88 125 LEU A O 1
ATOM 951 N N . LEU A 1 126 ? -7.228 2.523 12.502 1.00 86.69 126 LEU A N 1
ATOM 952 C CA . LEU A 1 126 ? -8.362 1.604 12.651 1.00 86.69 126 LEU A CA 1
ATOM 953 C C . LEU A 1 126 ? -8.310 0.873 13.998 1.00 86.69 126 LEU A C 1
ATOM 955 O O . LEU A 1 126 ? -9.317 0.830 14.711 1.00 86.69 126 LEU A O 1
ATOM 959 N N . LEU A 1 127 ? -7.137 0.361 14.385 1.00 88.44 127 LEU A N 1
ATOM 960 C CA . LEU A 1 127 ? -6.936 -0.292 15.676 1.00 88.44 127 LEU A CA 1
ATOM 961 C C . LEU A 1 127 ? -7.138 0.689 16.836 1.00 88.44 127 LEU A C 1
ATOM 963 O O . LEU A 1 127 ? -7.805 0.354 17.816 1.00 88.44 127 LEU A O 1
ATOM 967 N N . ALA A 1 128 ? -6.643 1.922 16.720 1.00 91.00 128 ALA A N 1
ATOM 968 C CA . ALA A 1 128 ? -6.845 2.932 17.750 1.00 91.00 128 ALA A CA 1
ATOM 969 C C . ALA A 1 128 ? -8.316 3.303 17.929 1.00 91.00 128 ALA A C 1
ATOM 971 O O . ALA A 1 128 ? -8.795 3.417 19.061 1.00 91.00 128 ALA A O 1
ATOM 972 N N . THR A 1 129 ? -9.054 3.436 16.828 1.00 89.88 129 THR A N 1
ATOM 973 C CA . THR A 1 129 ? -10.496 3.668 16.856 1.00 89.88 129 THR A CA 1
ATOM 974 C C . THR A 1 129 ? -11.234 2.483 17.492 1.00 89.88 129 THR A C 1
ATOM 976 O O . THR A 1 129 ? -12.137 2.696 18.306 1.00 89.88 129 THR A O 1
ATOM 979 N N . LEU A 1 130 ? -10.819 1.246 17.199 1.00 89.62 130 LEU A N 1
ATOM 980 C CA . LEU A 1 130 ? -11.375 0.032 17.802 1.00 89.62 130 LEU A CA 1
ATOM 981 C C . LEU A 1 130 ? -11.133 -0.016 19.319 1.00 89.62 130 LEU A C 1
ATOM 983 O O . LEU A 1 130 ? -12.086 -0.150 20.088 1.00 89.62 130 LEU A O 1
ATOM 987 N N . ILE A 1 131 ? -9.881 0.146 19.765 1.00 90.31 131 ILE A N 1
ATOM 988 C CA . ILE A 1 131 ? -9.502 0.144 21.188 1.00 90.31 131 ILE A CA 1
ATOM 989 C C . ILE A 1 131 ? -10.242 1.258 21.934 1.00 90.31 131 ILE A C 1
ATOM 991 O O . ILE A 1 131 ? -10.805 1.024 23.004 1.00 90.31 131 ILE A O 1
ATOM 995 N N . MET A 1 132 ? -10.299 2.463 21.365 1.00 87.56 132 MET A N 1
ATOM 996 C CA . MET A 1 132 ? -11.035 3.580 21.954 1.00 87.56 132 MET A CA 1
ATOM 997 C C . MET A 1 132 ? -12.529 3.258 22.110 1.00 87.56 132 MET A C 1
ATOM 999 O O . MET A 1 132 ? -13.106 3.516 23.170 1.00 87.56 132 MET A O 1
ATOM 1003 N N . GLY A 1 133 ? -13.143 2.653 21.090 1.00 86.62 133 GLY A N 1
ATOM 1004 C CA . GLY A 1 133 ? -14.528 2.194 21.130 1.00 86.62 133 GLY A CA 1
ATOM 1005 C C . GLY A 1 133 ? -14.773 1.120 22.198 1.00 86.62 133 GLY A C 1
ATOM 1006 O O . GLY A 1 133 ? -15.736 1.216 22.961 1.00 86.62 133 GLY A O 1
ATOM 1007 N N . LEU A 1 134 ? -13.869 0.146 22.332 1.00 87.88 134 LEU A N 1
ATOM 1008 C CA . LEU A 1 134 ? -13.927 -0.884 23.377 1.00 87.88 134 LEU A CA 1
ATOM 1009 C C . LEU A 1 134 ? -13.812 -0.285 24.788 1.00 87.88 134 LEU A C 1
ATOM 1011 O O . LEU A 1 134 ? -14.605 -0.620 25.671 1.00 87.88 134 LEU A O 1
ATOM 1015 N N . LEU A 1 135 ? -12.891 0.658 25.004 1.00 84.81 135 LEU A N 1
ATOM 1016 C CA . LEU A 1 135 ? -12.759 1.370 26.282 1.00 84.81 135 LEU A CA 1
ATOM 1017 C C . LEU A 1 135 ? -14.038 2.142 26.642 1.00 84.81 135 LEU A C 1
ATOM 1019 O O . LEU A 1 135 ? -14.416 2.231 27.813 1.00 84.81 135 LEU A O 1
ATOM 1023 N N . TRP A 1 136 ? -14.742 2.671 25.641 1.00 81.38 136 TRP A N 1
ATOM 1024 C CA . TRP A 1 136 ? -16.033 3.331 25.824 1.00 81.38 136 TRP A CA 1
ATOM 1025 C C . TRP A 1 136 ? -17.158 2.363 26.198 1.00 81.38 136 TRP A C 1
ATOM 1027 O O . TRP A 1 136 ? -17.950 2.670 27.097 1.00 81.38 136 TRP A O 1
ATOM 1037 N N . ILE A 1 137 ? -17.220 1.189 25.561 1.00 83.06 137 ILE A N 1
ATOM 1038 C CA . ILE A 1 137 ? -18.200 0.140 25.882 1.00 83.06 137 ILE A CA 1
ATOM 1039 C C . ILE A 1 137 ? -18.159 -0.201 27.367 1.00 83.06 137 ILE A C 1
ATOM 1041 O O . ILE A 1 137 ? -19.213 -0.225 28.003 1.00 83.06 137 ILE A O 1
ATOM 1045 N N . VAL A 1 138 ? -16.964 -0.393 27.937 1.00 80.88 138 VAL A N 1
ATOM 1046 C CA . VAL A 1 138 ? -16.784 -0.749 29.358 1.00 80.88 138 VAL A CA 1
ATOM 1047 C C . VAL A 1 138 ? -17.498 0.241 30.289 1.00 80.88 138 VAL A C 1
ATOM 1049 O O . VAL A 1 138 ? -18.046 -0.147 31.321 1.00 80.88 138 VAL A O 1
ATOM 1052 N N . ARG A 1 139 ? -17.560 1.524 29.912 1.00 76.69 139 ARG A N 1
ATOM 1053 C CA . ARG A 1 139 ? -18.240 2.571 30.685 1.00 76.69 139 ARG A CA 1
ATOM 1054 C C . ARG A 1 139 ? -19.749 2.625 30.433 1.00 76.69 139 ARG A C 1
ATOM 1056 O O . ARG A 1 139 ? -20.511 2.924 31.354 1.00 76.69 139 ARG A O 1
ATOM 1063 N N . ILE A 1 140 ? -20.183 2.397 29.196 1.00 79.50 140 ILE A N 1
ATOM 1064 C CA . ILE A 1 140 ? -21.563 2.642 28.755 1.00 79.50 140 ILE A CA 1
ATOM 1065 C C . ILE A 1 140 ? -22.461 1.413 28.963 1.00 79.50 140 ILE A C 1
ATOM 1067 O O . ILE A 1 140 ? -23.610 1.554 29.393 1.00 79.50 140 ILE A O 1
ATOM 1071 N N . VAL A 1 141 ? -21.943 0.207 28.724 1.00 86.62 141 VAL A N 1
ATOM 1072 C CA . VAL A 1 141 ? -22.698 -1.051 28.816 1.00 86.62 141 VAL A CA 1
ATOM 1073 C C . VAL A 1 141 ? -23.358 -1.263 30.180 1.00 86.62 141 VAL A C 1
ATOM 1075 O O . VAL A 1 141 ? -24.557 -1.538 30.189 1.00 86.62 141 VAL A O 1
ATOM 1078 N N . PRO A 1 142 ? -22.692 -1.055 31.335 1.00 86.25 142 PRO A N 1
ATOM 1079 C CA . PRO A 1 142 ? -23.337 -1.245 32.639 1.00 86.25 142 PRO A CA 1
ATOM 1080 C C . PRO A 1 142 ? -24.543 -0.322 32.879 1.00 86.25 142 PRO A C 1
ATOM 1082 O O . PRO A 1 142 ? -25.434 -0.635 33.674 1.00 86.25 142 PRO A O 1
ATOM 1085 N N . LEU A 1 143 ? -24.581 0.838 32.214 1.00 83.50 143 LEU A N 1
ATOM 1086 C CA . LEU A 1 143 ? -25.703 1.771 32.296 1.00 83.50 143 LEU A CA 1
ATOM 1087 C C . LEU A 1 143 ? -26.868 1.305 31.419 1.00 83.50 143 LEU A C 1
ATOM 1089 O O . LEU A 1 143 ? -28.006 1.299 31.889 1.00 83.50 143 LEU A O 1
ATOM 1093 N N . ILE A 1 144 ? -26.589 0.907 30.173 1.00 88.31 144 ILE A N 1
ATOM 1094 C CA . ILE A 1 144 ? -27.613 0.392 29.253 1.00 88.31 144 ILE A CA 1
ATOM 1095 C C . ILE A 1 144 ? -28.195 -0.915 29.796 1.00 88.31 144 ILE A C 1
ATOM 1097 O O . ILE A 1 144 ? -29.414 -1.053 29.849 1.00 88.31 144 ILE A O 1
ATOM 1101 N N . HIS A 1 145 ? -27.343 -1.822 30.282 1.00 91.62 145 HIS A N 1
ATOM 1102 C CA . HIS A 1 145 ? -27.743 -3.074 30.924 1.00 91.62 145 HIS A CA 1
ATOM 1103 C C . HIS A 1 145 ? -28.710 -2.825 32.084 1.00 91.62 145 HIS A C 1
ATOM 1105 O O . HIS A 1 145 ? -29.780 -3.423 32.124 1.00 91.62 145 HIS A O 1
ATOM 1111 N N . HIS A 1 146 ? -28.413 -1.858 32.962 1.00 89.44 146 HIS A N 1
ATOM 1112 C CA . HIS A 1 146 ? -29.332 -1.481 34.039 1.00 89.44 146 HIS A CA 1
ATOM 1113 C C . HIS A 1 146 ? -30.685 -0.966 33.514 1.00 89.44 146 HIS A C 1
ATOM 1115 O O . HIS A 1 146 ? -31.728 -1.293 34.079 1.00 89.44 146 HIS A O 1
ATOM 1121 N N . GLY A 1 147 ? -30.688 -0.178 32.435 1.00 89.12 147 GLY A N 1
ATOM 1122 C CA . GLY A 1 147 ? -31.920 0.299 31.799 1.00 89.12 147 GLY A CA 1
ATOM 1123 C C . GLY A 1 147 ? -32.761 -0.824 31.191 1.00 89.12 147 GLY A C 1
ATOM 1124 O O . GLY A 1 147 ? -33.979 -0.843 31.376 1.00 89.12 147 GLY A O 1
ATOM 1125 N N . LEU A 1 148 ? -32.114 -1.769 30.508 1.00 91.25 148 LEU A N 1
ATOM 1126 C CA . LEU A 1 148 ? -32.753 -2.960 29.949 1.00 91.25 148 LEU A CA 1
ATOM 1127 C C . LEU A 1 148 ? -33.306 -3.860 31.057 1.00 91.25 148 LEU A C 1
ATOM 1129 O O . LEU A 1 148 ? -34.473 -4.234 31.001 1.00 91.25 148 LEU A O 1
ATOM 1133 N N . LEU A 1 149 ? -32.532 -4.114 32.113 1.00 93.06 149 LEU A N 1
ATOM 1134 C CA . LEU A 1 149 ? -32.977 -4.873 33.283 1.00 93.06 149 LEU A CA 1
ATOM 1135 C C . LEU A 1 149 ? -34.236 -4.256 33.906 1.00 93.06 149 LEU A C 1
ATOM 1137 O O . LEU A 1 149 ? -35.201 -4.961 34.190 1.00 93.06 149 LEU A O 1
ATOM 1141 N N . GLU A 1 150 ? -34.265 -2.932 34.080 1.00 90.88 150 GLU A N 1
ATOM 1142 C CA . GLU A 1 150 ? -35.420 -2.214 34.636 1.00 90.88 150 GLU A CA 1
ATOM 1143 C C . GLU A 1 150 ? -36.664 -2.287 33.732 1.00 90.88 150 GLU A C 1
ATOM 1145 O O . GLU A 1 150 ? -37.798 -2.226 34.218 1.00 90.88 150 GLU A O 1
ATOM 1150 N N . MET A 1 151 ? -36.466 -2.408 32.418 1.00 90.06 151 MET A N 1
ATOM 1151 C CA . MET A 1 151 ? -37.544 -2.627 31.457 1.00 90.06 151 MET A CA 1
ATOM 1152 C C . MET A 1 151 ? -38.060 -4.069 31.522 1.00 90.06 151 MET A C 1
ATOM 1154 O O . MET A 1 151 ? -39.268 -4.281 31.601 1.00 90.06 151 MET A O 1
ATOM 1158 N N . MET A 1 152 ? -37.150 -5.045 31.517 1.00 92.69 152 MET A N 1
ATOM 1159 C CA . MET A 1 152 ? -37.457 -6.472 31.397 1.00 92.69 152 MET A CA 1
ATOM 1160 C C . MET A 1 152 ? -37.985 -7.081 32.694 1.00 92.69 152 MET A C 1
ATOM 1162 O O . MET A 1 152 ? -38.811 -7.987 32.637 1.00 92.69 152 MET A O 1
ATOM 1166 N N . LYS A 1 153 ? -37.613 -6.541 33.863 1.00 92.56 153 LYS A N 1
ATOM 1167 C CA . LYS A 1 153 ? -38.129 -7.016 35.160 1.00 92.56 153 LYS A CA 1
ATOM 1168 C C . LYS A 1 153 ? -39.647 -6.856 35.337 1.00 92.56 153 LYS A C 1
ATOM 1170 O O . LYS A 1 153 ? -40.199 -7.325 36.322 1.00 92.56 153 LYS A O 1
ATOM 1175 N N . ARG A 1 154 ? -40.315 -6.131 34.429 1.00 88.56 154 ARG A N 1
ATOM 1176 C CA . ARG A 1 154 ? -41.784 -6.041 34.376 1.00 88.56 154 ARG A CA 1
ATOM 1177 C C . ARG A 1 154 ? -42.429 -7.338 33.889 1.00 88.56 154 ARG A C 1
ATOM 1179 O O . ARG A 1 154 ? -43.603 -7.546 34.150 1.00 88.56 154 ARG A O 1
ATOM 1186 N N . PHE A 1 155 ? -41.666 -8.152 33.165 1.00 92.81 155 PHE A N 1
ATOM 1187 C CA . PHE A 1 155 ? -42.137 -9.365 32.501 1.00 92.81 155 PHE A CA 1
ATOM 1188 C C . PHE A 1 155 ? -41.390 -10.618 32.970 1.00 92.81 155 PHE A C 1
ATOM 1190 O O . PHE A 1 155 ? -41.921 -11.715 32.870 1.00 92.81 155 PHE A O 1
ATOM 1197 N N . LEU A 1 156 ? -40.158 -10.468 33.466 1.00 95.00 156 LEU A N 1
ATOM 1198 C CA . LEU A 1 156 ? -39.273 -11.573 33.832 1.00 95.00 156 LEU A CA 1
ATOM 1199 C C . LEU A 1 156 ? -38.760 -11.427 35.274 1.00 95.00 156 LEU A C 1
ATOM 1201 O O . LEU A 1 156 ? -38.547 -10.299 35.732 1.00 95.00 156 LEU A O 1
ATOM 1205 N N . PRO A 1 157 ? -38.457 -12.538 35.975 1.00 96.19 157 PRO A N 1
ATOM 1206 C CA . PRO A 1 157 ? -37.721 -12.490 37.236 1.00 96.19 157 PRO A CA 1
ATOM 1207 C C . PRO A 1 157 ? -36.351 -11.817 37.063 1.00 96.19 157 PRO A C 1
ATOM 1209 O O . PRO A 1 157 ? -35.739 -11.890 35.997 1.00 96.19 157 PRO A O 1
ATOM 1212 N N . VAL A 1 158 ? -35.833 -11.186 38.123 1.00 93.12 158 VAL A N 1
ATOM 1213 C CA . VAL A 1 158 ? -34.634 -10.320 38.059 1.00 93.12 158 VAL A CA 1
ATOM 1214 C C . VAL A 1 158 ? -33.404 -11.031 37.480 1.00 93.12 158 VAL A C 1
ATOM 1216 O O . VAL A 1 158 ? -32.681 -10.433 36.683 1.00 93.12 158 VAL A O 1
ATOM 1219 N N . ALA A 1 159 ? -33.181 -12.299 37.840 1.00 93.38 159 ALA A N 1
ATOM 1220 C CA . ALA A 1 159 ? -32.077 -13.100 37.307 1.00 93.38 159 ALA A CA 1
ATOM 1221 C C . ALA A 1 159 ? -32.183 -13.265 35.779 1.00 93.38 159 ALA A C 1
ATOM 1223 O O . ALA A 1 159 ? -31.261 -12.886 35.055 1.00 93.38 159 ALA A O 1
ATOM 1224 N N . PHE A 1 160 ? -33.334 -13.727 35.282 1.00 95.06 160 PHE A N 1
ATOM 1225 C CA . PHE A 1 160 ? -33.583 -13.894 33.847 1.00 95.06 160 PHE A CA 1
ATOM 1226 C C . PHE A 1 160 ? -33.572 -12.561 33.091 1.00 95.06 160 PHE A C 1
ATOM 1228 O O . PHE A 1 160 ? -32.993 -12.476 32.013 1.00 95.06 160 PHE A O 1
ATOM 1235 N N . ALA A 1 161 ? -34.129 -11.494 33.671 1.00 94.38 161 ALA A N 1
ATOM 1236 C CA . ALA A 1 161 ? -34.090 -10.152 33.091 1.00 94.38 161 ALA A CA 1
ATOM 1237 C C . ALA A 1 161 ? -32.651 -9.632 32.923 1.00 94.38 161 ALA A C 1
ATOM 1239 O O . ALA A 1 161 ? -32.338 -8.993 31.921 1.00 94.38 161 ALA A O 1
ATOM 1240 N N . SER A 1 162 ? -31.764 -9.915 33.884 1.00 93.06 162 SER A N 1
ATOM 1241 C CA . SER A 1 162 ? -30.348 -9.540 33.808 1.00 93.06 162 SER A CA 1
ATOM 1242 C C . SER A 1 162 ? -29.610 -10.288 32.697 1.00 93.06 162 SER A C 1
ATOM 1244 O O . SER A 1 162 ? -28.843 -9.671 31.955 1.00 93.06 162 SER A O 1
ATOM 1246 N N . VAL A 1 163 ? -29.848 -11.598 32.566 1.00 95.31 163 VAL A N 1
ATOM 1247 C CA . VAL A 1 163 ? -29.261 -12.419 31.494 1.00 95.31 163 VAL A CA 1
ATOM 1248 C C . VAL A 1 163 ? -29.778 -11.959 30.134 1.00 95.31 163 VAL A C 1
ATOM 1250 O O . VAL A 1 163 ? -28.983 -11.683 29.240 1.00 95.31 163 VAL A O 1
ATOM 1253 N N . ALA A 1 164 ? -31.090 -11.771 29.995 1.00 94.75 164 ALA A N 1
ATOM 1254 C CA . ALA A 1 164 ? -31.705 -11.318 28.754 1.00 94.75 164 ALA A CA 1
ATOM 1255 C C . ALA A 1 164 ? -31.214 -9.917 28.339 1.00 94.75 164 ALA A C 1
ATOM 1257 O O . ALA A 1 164 ? -30.910 -9.692 27.170 1.00 94.75 164 ALA A O 1
ATOM 1258 N N . ALA A 1 165 ? -31.033 -8.994 29.292 1.00 93.06 165 ALA A N 1
ATOM 1259 C CA . ALA A 1 165 ? -30.420 -7.691 29.032 1.00 93.06 165 ALA A CA 1
ATOM 1260 C C . ALA A 1 165 ? -28.968 -7.807 28.531 1.00 93.06 165 ALA A C 1
ATOM 1262 O O . ALA A 1 165 ? -28.553 -7.030 27.672 1.00 93.06 165 ALA A O 1
ATOM 1263 N N . GLY A 1 166 ? -28.199 -8.770 29.049 1.00 92.44 166 GLY A N 1
ATOM 1264 C CA . GLY A 1 166 ? -26.854 -9.081 28.559 1.00 92.44 166 GLY A CA 1
ATOM 1265 C C . GLY A 1 166 ? -26.870 -9.648 27.138 1.00 92.44 166 GLY A C 1
ATOM 1266 O O . GLY A 1 166 ? -26.130 -9.164 26.285 1.00 92.44 166 GLY A O 1
ATOM 1267 N N . LEU A 1 167 ? -27.766 -10.600 26.862 1.00 94.19 167 LEU A N 1
ATOM 1268 C CA . LEU A 1 167 ? -27.933 -11.204 25.536 1.00 94.19 167 LEU A CA 1
ATOM 1269 C C . LEU A 1 167 ? -28.320 -10.171 24.475 1.00 94.19 167 LEU A C 1
ATOM 1271 O O . LEU A 1 167 ? -27.760 -10.192 23.388 1.00 94.19 167 LEU A O 1
ATOM 1275 N N . VAL A 1 168 ? -29.199 -9.214 24.792 1.00 92.19 168 VAL A N 1
ATOM 1276 C CA . VAL A 1 168 ? -29.551 -8.117 23.868 1.00 92.19 168 VAL A CA 1
ATOM 1277 C C . VAL A 1 168 ? -28.325 -7.282 23.479 1.00 92.19 168 VAL A C 1
ATOM 1279 O O . VAL A 1 168 ? -28.215 -6.856 22.333 1.00 92.19 168 VAL A O 1
ATOM 1282 N N . LEU A 1 169 ? -27.394 -7.053 24.410 1.00 90.62 169 LEU A N 1
ATOM 1283 C CA . LEU A 1 169 ? -26.160 -6.308 24.136 1.00 90.62 169 LEU A CA 1
ATOM 1284 C C . LEU A 1 169 ? -25.113 -7.144 23.389 1.00 90.62 169 LEU A C 1
ATOM 1286 O O . LEU A 1 169 ? -24.336 -6.580 22.624 1.00 90.62 169 LEU A O 1
ATOM 1290 N N . ALA A 1 170 ? -25.098 -8.463 23.592 1.00 91.75 170 ALA A N 1
ATOM 1291 C CA . ALA A 1 170 ? -24.205 -9.392 22.898 1.00 91.75 170 ALA A CA 1
ATOM 1292 C C . ALA A 1 170 ? -24.724 -9.816 21.511 1.00 91.75 170 ALA A C 1
ATOM 1294 O O . ALA A 1 170 ? -23.938 -10.270 20.680 1.00 91.75 170 ALA A O 1
ATOM 1295 N N . LEU A 1 171 ? -26.022 -9.638 21.240 1.00 92.56 171 LEU A N 1
ATOM 1296 C CA . LEU A 1 171 ? -26.690 -10.071 20.012 1.00 92.56 171 LEU A CA 1
ATOM 1297 C C . LEU A 1 171 ? -25.974 -9.625 18.725 1.00 92.56 171 LEU A C 1
ATOM 1299 O O . LEU A 1 171 ? -25.811 -10.471 17.851 1.00 92.56 171 LEU A O 1
ATOM 1303 N N . PRO A 1 172 ? -25.498 -8.369 18.577 1.00 91.69 172 PRO A N 1
ATOM 1304 C CA . PRO A 1 172 ? -24.806 -7.953 17.356 1.00 91.69 172 PRO A CA 1
ATOM 1305 C C . PRO A 1 172 ? -23.535 -8.763 17.076 1.00 91.69 172 PRO A C 1
ATOM 1307 O O . PRO A 1 172 ? -23.257 -9.095 15.926 1.00 91.69 172 PRO A O 1
ATOM 1310 N N . LEU A 1 173 ? -22.797 -9.125 18.128 1.00 90.50 173 LEU A N 1
ATOM 1311 C CA . LEU A 1 173 ? -21.592 -9.939 18.011 1.00 90.50 173 LEU A CA 1
ATOM 1312 C C . LEU A 1 173 ? -21.945 -11.391 17.666 1.00 90.50 173 LEU A C 1
ATOM 1314 O O . LEU A 1 173 ? -21.347 -11.968 16.764 1.00 90.50 173 LEU A O 1
ATOM 1318 N N . MET A 1 174 ? -22.956 -11.959 18.335 1.00 92.19 174 MET A N 1
ATOM 1319 C CA . MET A 1 174 ? -23.437 -13.327 18.081 1.00 92.19 174 MET A CA 1
ATOM 1320 C C . MET A 1 174 ? -24.022 -13.491 16.673 1.00 92.19 174 MET A C 1
ATOM 1322 O O . MET A 1 174 ? -23.876 -14.543 16.062 1.00 92.19 174 MET A O 1
ATOM 1326 N N . ALA A 1 175 ? -24.656 -12.443 16.147 1.00 91.62 175 ALA A N 1
ATOM 1327 C CA . ALA A 1 175 ? -25.196 -12.393 14.792 1.00 91.62 175 ALA A CA 1
ATOM 1328 C C . ALA A 1 175 ? -24.130 -12.085 13.724 1.00 91.62 175 ALA A C 1
ATOM 1330 O O . ALA A 1 175 ? -24.478 -11.862 12.566 1.00 91.62 175 ALA A O 1
ATOM 1331 N N . ASN A 1 176 ? -22.846 -12.044 14.099 1.00 91.31 176 ASN A N 1
ATOM 1332 C CA . ASN A 1 176 ? -21.735 -11.746 13.201 1.00 91.31 176 ASN A CA 1
ATOM 1333 C C . ASN A 1 176 ? -21.901 -10.403 12.458 1.00 91.31 176 ASN A C 1
ATOM 1335 O O . ASN A 1 176 ? -21.582 -10.289 11.278 1.00 91.31 176 ASN A O 1
ATOM 1339 N N . LEU A 1 177 ? -22.406 -9.361 13.135 1.00 91.56 177 LEU A N 1
ATOM 1340 C CA . LEU A 1 177 ? -22.504 -8.004 12.567 1.00 91.56 177 LEU A CA 1
ATOM 1341 C C . LEU A 1 177 ? -21.166 -7.242 12.602 1.00 91.56 177 LEU A C 1
ATOM 1343 O O . LEU A 1 177 ? -21.097 -6.081 12.202 1.00 91.56 177 LEU A O 1
ATOM 1347 N N . GLY A 1 178 ? -20.103 -7.889 13.077 1.00 91.38 178 GLY A N 1
ATOM 1348 C CA . GLY A 1 178 ? -18.767 -7.323 13.188 1.00 91.38 178 GLY A CA 1
ATOM 1349 C C . GLY A 1 178 ? -18.590 -6.360 14.365 1.00 91.38 178 GLY A C 1
ATOM 1350 O O . GLY A 1 178 ? -19.547 -5.884 14.993 1.00 91.38 178 GLY A O 1
ATOM 1351 N N . PHE A 1 179 ? -17.330 -6.062 14.684 1.00 91.00 179 PHE A N 1
ATOM 1352 C CA . PHE A 1 179 ? -16.992 -5.178 15.800 1.00 91.00 179 PHE A CA 1
ATOM 1353 C C . PHE A 1 179 ? -17.482 -3.744 15.598 1.00 91.00 179 PHE A C 1
ATOM 1355 O O . PHE A 1 179 ? -17.948 -3.137 16.563 1.00 91.00 179 PHE A O 1
ATOM 1362 N N . TRP A 1 180 ? -17.455 -3.202 14.375 1.00 90.56 180 TRP A N 1
ATOM 1363 C CA . TRP A 1 180 ? -17.882 -1.818 14.149 1.00 90.56 180 TRP A CA 1
ATOM 1364 C C . TRP A 1 180 ? -19.340 -1.583 14.537 1.00 90.56 180 TRP A C 1
ATOM 1366 O O . TRP A 1 180 ? -19.636 -0.645 15.279 1.00 90.56 180 TRP A O 1
ATOM 1376 N N . VAL A 1 181 ? -20.246 -2.463 14.106 1.00 90.62 181 VAL A N 1
ATOM 1377 C CA . VAL A 1 181 ? -21.675 -2.362 14.436 1.00 90.62 181 VAL A CA 1
ATOM 1378 C C . VAL A 1 181 ? -21.905 -2.629 15.923 1.00 90.62 181 VAL A C 1
ATOM 1380 O O . VAL A 1 181 ? -22.625 -1.877 16.586 1.00 90.62 181 VAL A O 1
ATOM 1383 N N . THR A 1 182 ? -21.243 -3.654 16.467 1.00 90.75 182 THR A N 1
ATOM 1384 C CA . THR A 1 182 ? -21.340 -4.031 17.886 1.00 90.75 182 THR A CA 1
ATOM 1385 C C . THR A 1 182 ? -20.924 -2.889 18.811 1.00 90.75 182 THR A C 1
ATOM 1387 O O . THR A 1 182 ? -21.555 -2.670 19.844 1.00 90.75 182 THR A O 1
ATOM 1390 N N . ILE A 1 183 ? -19.896 -2.126 18.433 1.00 89.88 183 ILE A N 1
ATOM 1391 C CA . ILE A 1 183 ? -19.402 -0.985 19.203 1.00 89.88 183 ILE A CA 1
ATOM 1392 C C . ILE A 1 183 ? -20.248 0.272 18.969 1.00 89.88 183 ILE A C 1
ATOM 1394 O O . ILE A 1 183 ? -20.533 1.010 19.917 1.00 89.88 183 ILE A O 1
ATOM 1398 N N . ALA A 1 184 ? -20.711 0.504 17.740 1.00 88.00 184 ALA A N 1
ATOM 1399 C CA . ALA A 1 184 ? -21.518 1.672 17.402 1.00 88.00 184 ALA A CA 1
ATOM 1400 C C . ALA A 1 184 ? -22.866 1.696 18.144 1.00 88.00 184 ALA A C 1
ATOM 1402 O O . ALA A 1 184 ? -23.244 2.738 18.680 1.00 88.00 184 ALA A O 1
ATOM 1403 N N . ILE A 1 185 ? -23.575 0.563 18.244 1.00 88.44 185 ILE A N 1
ATOM 1404 C CA . ILE A 1 185 ? -24.906 0.475 18.879 1.00 88.44 185 ILE A CA 1
ATOM 1405 C C . ILE A 1 185 ? -24.941 1.057 20.307 1.00 88.44 185 ILE A C 1
ATOM 1407 O O . ILE A 1 185 ? -25.709 1.998 20.544 1.00 88.44 185 ILE A O 1
ATOM 1411 N N . PRO A 1 186 ? -24.147 0.557 21.279 1.00 86.75 186 PRO A N 1
ATOM 1412 C CA . PRO A 1 186 ? -24.183 1.066 22.646 1.00 86.75 186 PRO A CA 1
ATOM 1413 C C . PRO A 1 186 ? -23.716 2.519 22.729 1.00 86.75 186 PRO A C 1
ATOM 1415 O O . PRO A 1 186 ? -24.194 3.261 23.584 1.00 86.75 186 PRO A O 1
ATOM 1418 N N . ILE A 1 187 ? -22.827 2.961 21.838 1.00 83.44 187 ILE A N 1
ATOM 1419 C CA . ILE A 1 187 ? -22.312 4.332 21.843 1.00 83.44 187 ILE A CA 1
ATOM 1420 C C . ILE A 1 187 ? -23.354 5.321 21.326 1.00 83.44 187 ILE A C 1
ATOM 1422 O O . ILE A 1 187 ? -23.592 6.331 21.987 1.00 83.44 187 ILE A O 1
ATOM 1426 N N . ILE A 1 188 ? -24.037 5.016 20.220 1.00 83.62 188 ILE A N 1
ATOM 1427 C CA . ILE A 1 188 ? -25.133 5.844 19.693 1.00 83.62 188 ILE A CA 1
ATOM 1428 C C . ILE A 1 188 ? -26.286 5.875 20.705 1.00 83.62 188 ILE A C 1
ATOM 1430 O O . ILE A 1 188 ? -26.796 6.947 21.042 1.00 83.62 188 ILE A O 1
ATOM 1434 N N . LEU A 1 189 ? -26.660 4.716 21.260 1.00 83.88 189 LEU A N 1
ATOM 1435 C CA . LEU A 1 189 ? -27.703 4.631 22.283 1.00 83.88 189 LEU A CA 1
ATOM 1436 C C . LEU A 1 189 ? -27.311 5.411 23.545 1.00 83.88 189 LEU A C 1
ATOM 1438 O O . LEU A 1 189 ? -28.136 6.113 24.130 1.00 83.88 189 LEU A O 1
ATOM 1442 N N . GLY A 1 190 ? -26.041 5.342 23.940 1.00 79.31 190 GLY A N 1
ATOM 1443 C CA . GLY A 1 190 ? -25.492 6.109 25.046 1.00 79.31 190 GLY A CA 1
ATOM 1444 C C . GLY A 1 190 ? -25.513 7.617 24.792 1.00 79.31 190 GLY A C 1
ATOM 1445 O O . GLY A 1 190 ? -26.003 8.363 25.636 1.00 79.31 190 GLY A O 1
ATOM 1446 N N . ALA A 1 191 ? -25.059 8.078 23.626 1.00 78.12 191 ALA A N 1
ATOM 1447 C CA . ALA A 1 191 ? -25.117 9.488 23.227 1.00 78.12 191 ALA A CA 1
ATOM 1448 C C . ALA A 1 191 ? -26.537 10.057 23.307 1.00 78.12 191 ALA A C 1
ATOM 1450 O O . ALA A 1 191 ? -26.750 11.197 23.714 1.00 78.12 191 ALA A O 1
ATOM 1451 N N . TRP A 1 192 ? -27.520 9.226 22.980 1.00 77.00 192 TRP A N 1
ATOM 1452 C CA . TRP A 1 192 ? -28.920 9.603 22.970 1.00 77.00 192 TRP A CA 1
ATOM 1453 C C . TRP A 1 192 ? -29.588 9.547 24.360 1.00 77.00 192 TRP A C 1
ATOM 1455 O O . TRP A 1 192 ? -30.467 10.358 24.663 1.00 77.00 192 TRP A O 1
ATOM 1465 N N . LEU A 1 193 ? -29.177 8.619 25.235 1.00 76.38 193 LEU A N 1
ATOM 1466 C CA . LEU A 1 193 ? -29.713 8.469 26.599 1.00 76.38 193 LEU A CA 1
ATOM 1467 C C . LEU A 1 193 ? -28.995 9.342 27.644 1.00 76.38 193 LEU A C 1
ATOM 1469 O O . LEU A 1 193 ? -29.602 9.735 28.649 1.00 76.38 193 LEU A O 1
ATOM 1473 N N . PHE A 1 194 ? -27.717 9.657 27.433 1.00 73.19 194 PHE A N 1
ATOM 1474 C CA . PHE A 1 194 ? -26.878 10.411 28.362 1.00 73.19 194 PHE A CA 1
ATOM 1475 C C . PHE A 1 194 ? -26.619 11.820 27.823 1.00 73.19 194 PHE A C 1
ATOM 1477 O O . PHE A 1 194 ? -26.100 12.007 26.737 1.00 73.19 194 PHE A O 1
ATOM 1484 N N . ARG A 1 195 ? -26.893 12.854 28.626 1.00 59.59 195 ARG A N 1
ATOM 1485 C CA . ARG A 1 195 ? -26.684 14.270 28.247 1.00 59.59 195 ARG A CA 1
ATOM 1486 C C . ARG A 1 195 ? -25.229 14.751 28.416 1.00 59.59 195 ARG A C 1
ATOM 1488 O O . ARG A 1 195 ? -24.998 15.943 28.577 1.00 59.59 195 ARG A O 1
ATOM 1495 N N . ARG A 1 196 ? -24.278 13.822 28.542 1.00 58.19 196 ARG A N 1
ATOM 1496 C CA . ARG A 1 196 ? -22.898 14.080 28.984 1.00 58.19 196 ARG A CA 1
ATOM 1497 C C . ARG A 1 196 ? -21.749 13.419 28.208 1.00 58.19 196 ARG A C 1
ATOM 1499 O O . ARG A 1 196 ? -20.627 13.743 28.585 1.00 58.19 196 ARG A O 1
ATOM 1506 N N . PRO A 1 197 ? -21.928 12.510 27.230 1.00 57.19 197 PRO A N 1
ATOM 1507 C CA . PRO A 1 197 ? -20.764 12.021 26.516 1.00 57.19 197 PRO A CA 1
ATOM 1508 C C . PRO A 1 197 ? -20.147 13.198 25.772 1.00 57.19 197 PRO A C 1
ATOM 1510 O O . PRO A 1 197 ? -20.853 14.026 25.192 1.00 57.19 197 PRO A O 1
ATOM 1513 N N . SER A 1 198 ? -18.826 13.299 25.854 1.00 62.06 198 SER A N 1
ATOM 1514 C CA . SER A 1 198 ? -18.095 14.200 24.986 1.00 62.06 198 SER A CA 1
ATOM 1515 C C . SER A 1 198 ? -18.404 13.780 23.542 1.00 62.06 198 SER A C 1
ATOM 1517 O O . SER A 1 198 ? -18.278 12.600 23.212 1.00 62.06 198 SER A O 1
ATOM 1519 N N . PRO A 1 199 ? -18.841 14.702 22.670 1.00 67.62 199 PRO A N 1
ATOM 1520 C CA . PRO A 1 199 ? -19.221 14.346 21.305 1.00 67.62 199 PRO A CA 1
ATOM 1521 C C . PRO A 1 199 ? -18.021 13.872 20.471 1.00 67.62 199 PRO A C 1
ATOM 1523 O O . PRO A 1 199 ? -18.201 13.236 19.436 1.00 67.62 199 PRO A O 1
ATOM 1526 N N . ARG A 1 200 ? -16.789 14.165 20.905 1.00 74.00 200 ARG A N 1
ATOM 1527 C CA . ARG A 1 200 ? -15.577 14.025 20.090 1.00 74.00 200 ARG A CA 1
ATOM 1528 C C . ARG A 1 200 ? -15.219 12.563 19.825 1.00 74.00 200 ARG A C 1
ATOM 1530 O O . ARG A 1 200 ? -15.003 12.202 18.675 1.00 74.00 200 ARG A O 1
ATOM 1537 N N . GLY A 1 201 ? -15.211 11.712 20.847 1.00 70.31 201 GLY A N 1
ATOM 1538 C CA . GLY A 1 201 ? -14.901 10.291 20.690 1.00 70.31 201 GLY A CA 1
ATOM 1539 C C . GLY A 1 201 ? -15.967 9.518 19.916 1.00 70.31 201 GLY A C 1
ATOM 1540 O O . GLY A 1 201 ? -15.623 8.668 19.101 1.00 70.31 201 GLY A O 1
ATOM 1541 N N . SER A 1 202 ? -17.248 9.870 20.073 1.00 72.69 202 SER A N 1
ATOM 1542 C CA . SER A 1 202 ? -18.325 9.292 19.259 1.00 72.69 202 SER A CA 1
ATOM 1543 C C . SER A 1 202 ? -18.217 9.693 17.789 1.00 72.69 202 SER A C 1
ATOM 1545 O O . SER A 1 202 ? -18.519 8.879 16.923 1.00 72.69 202 SER A O 1
ATOM 1547 N N . ILE A 1 203 ? -17.757 10.918 17.503 1.00 80.19 203 ILE A N 1
ATOM 1548 C CA . ILE A 1 203 ? -17.492 11.371 16.132 1.00 80.19 203 ILE A CA 1
ATOM 1549 C C . ILE A 1 203 ? -16.303 10.606 15.546 1.00 80.19 203 ILE A C 1
ATOM 1551 O O . ILE A 1 203 ? -16.429 10.075 14.452 1.00 80.19 203 ILE A O 1
ATOM 1555 N N . LEU A 1 204 ? -15.185 10.485 16.271 1.00 80.31 204 LEU A N 1
ATOM 1556 C CA . LEU A 1 204 ? -14.006 9.740 15.803 1.00 80.31 204 LEU A CA 1
ATOM 1557 C C . LEU A 1 204 ? -14.327 8.277 15.486 1.00 80.31 204 LEU A C 1
ATOM 1559 O O . LEU A 1 204 ? -13.925 7.771 14.442 1.00 80.31 204 LEU A O 1
ATOM 1563 N N . LEU A 1 205 ? -15.090 7.614 16.356 1.00 79.50 205 LEU A N 1
ATOM 1564 C CA . LEU A 1 205 ? -15.554 6.253 16.117 1.00 79.50 205 LEU A CA 1
ATOM 1565 C C . LEU A 1 205 ? -16.516 6.170 14.928 1.00 79.50 205 LEU A C 1
ATOM 1567 O O . LEU A 1 205 ? -16.395 5.263 14.107 1.00 79.50 205 LEU A O 1
ATOM 1571 N N . GLY A 1 206 ? -17.463 7.106 14.825 1.00 81.38 206 GLY A N 1
ATOM 1572 C CA . GLY A 1 206 ? -18.404 7.168 13.709 1.00 81.38 206 GLY A CA 1
ATOM 1573 C C . GLY A 1 206 ? -17.691 7.357 12.371 1.00 81.38 206 GLY A C 1
ATOM 1574 O O . GLY A 1 206 ? -17.937 6.601 11.442 1.00 81.38 206 GLY A O 1
ATOM 1575 N N . VAL A 1 207 ? -16.754 8.303 12.297 1.00 85.69 207 VAL A N 1
ATOM 1576 C CA . VAL A 1 207 ? -15.950 8.574 11.098 1.00 85.69 207 VAL A CA 1
ATOM 1577 C C . VAL A 1 207 ? -15.056 7.381 10.759 1.00 85.69 207 VAL A C 1
ATOM 1579 O O . VAL A 1 207 ? -15.081 6.919 9.623 1.00 85.69 207 VAL A O 1
ATOM 1582 N N . GLY A 1 208 ? -14.310 6.846 11.731 1.00 82.94 208 GLY A N 1
ATOM 1583 C CA . GLY A 1 208 ? -13.395 5.725 11.501 1.00 82.94 208 GLY A CA 1
ATOM 1584 C C . GLY A 1 208 ? -14.117 4.453 11.052 1.00 82.94 208 GLY A C 1
ATOM 1585 O O . GLY A 1 208 ? -13.717 3.842 10.066 1.00 82.94 208 GLY A O 1
ATOM 1586 N N . SER A 1 209 ? -15.230 4.098 11.704 1.00 82.12 209 SER A N 1
ATOM 1587 C CA . SER A 1 209 ? -16.053 2.957 11.282 1.00 82.12 209 SER A CA 1
ATOM 1588 C C . SER A 1 209 ? -16.683 3.188 9.907 1.00 82.12 209 SER A C 1
ATOM 1590 O O . SER A 1 209 ? -16.545 2.337 9.034 1.00 82.12 209 SER A O 1
ATOM 1592 N N . PHE A 1 210 ? -17.299 4.348 9.663 1.00 87.06 210 PHE A N 1
ATOM 1593 C CA . PHE A 1 210 ? -17.986 4.645 8.403 1.00 87.06 210 PHE A CA 1
ATOM 1594 C C . PHE A 1 210 ? -17.046 4.691 7.192 1.00 87.06 210 PHE A C 1
ATOM 1596 O O . PHE A 1 210 ? -17.417 4.211 6.121 1.00 87.06 210 PHE A O 1
ATOM 1603 N N . LEU A 1 211 ? -15.840 5.246 7.357 1.00 88.38 211 LEU A N 1
ATOM 1604 C CA . LEU A 1 211 ? -14.842 5.332 6.289 1.00 88.38 211 LEU A CA 1
ATOM 1605 C C . LEU A 1 211 ? -14.046 4.035 6.106 1.00 88.38 211 LEU A C 1
ATOM 1607 O O . LEU A 1 211 ? -13.448 3.857 5.047 1.00 88.38 211 LEU A O 1
ATOM 1611 N N . SER A 1 212 ? -14.052 3.116 7.078 1.00 86.81 212 SER A N 1
ATOM 1612 C CA . SER A 1 212 ? -13.231 1.898 7.022 1.00 86.81 212 SER A CA 1
ATOM 1613 C C . SER A 1 212 ? -13.426 1.033 5.761 1.00 86.81 212 SER A C 1
ATOM 1615 O O . SER A 1 212 ? -12.408 0.601 5.219 1.00 86.81 212 SER A O 1
ATOM 1617 N N . PRO A 1 213 ? -14.640 0.844 5.186 1.00 85.38 213 PRO A N 1
ATOM 1618 C CA . PRO A 1 213 ? -14.786 0.116 3.923 1.00 85.38 213 PRO A CA 1
ATOM 1619 C C . PRO A 1 213 ? -14.107 0.837 2.754 1.00 85.38 213 PRO A C 1
ATOM 1621 O O . PRO A 1 213 ? -13.437 0.201 1.948 1.00 85.38 213 PRO A O 1
ATOM 1624 N N . VAL A 1 214 ? -14.228 2.169 2.681 1.00 85.19 214 VAL A N 1
ATOM 1625 C CA . VAL A 1 214 ? -13.579 2.987 1.639 1.00 85.19 214 VAL A CA 1
ATOM 1626 C C . VAL A 1 214 ? -12.067 2.903 1.767 1.00 85.19 214 VAL A C 1
ATOM 1628 O O . VAL A 1 214 ? -11.364 2.714 0.780 1.00 85.19 214 VAL A O 1
ATOM 1631 N N . VAL A 1 215 ? -11.575 3.002 2.997 1.00 84.00 215 VAL A N 1
ATOM 1632 C CA . VAL A 1 215 ? -10.155 2.910 3.313 1.00 84.00 215 VAL A CA 1
ATOM 1633 C C . VAL A 1 215 ? -9.589 1.544 2.914 1.00 84.00 215 VAL A C 1
ATOM 1635 O O . VAL A 1 215 ? -8.541 1.502 2.280 1.00 84.00 215 VAL A O 1
ATOM 1638 N N . LEU A 1 216 ? -10.296 0.440 3.182 1.00 78.38 216 LEU A N 1
ATOM 1639 C CA . LEU A 1 216 ? -9.872 -0.888 2.724 1.00 78.38 216 LEU A CA 1
ATOM 1640 C C . LEU A 1 216 ? -9.821 -1.012 1.197 1.00 78.38 216 LEU A C 1
ATOM 1642 O O . LEU A 1 216 ? -8.936 -1.678 0.672 1.00 78.38 216 LEU A O 1
ATOM 1646 N N . LEU A 1 217 ? -10.736 -0.370 0.469 1.00 76.81 217 LEU A N 1
ATOM 1647 C CA . LEU A 1 217 ? -10.706 -0.378 -0.999 1.00 76.81 217 LEU A CA 1
ATOM 1648 C C . LEU A 1 217 ? -9.549 0.440 -1.553 1.00 76.81 217 LEU A C 1
ATOM 1650 O O . LEU A 1 217 ? -8.932 0.043 -2.538 1.00 76.81 217 LEU A O 1
ATOM 1654 N N . LEU A 1 218 ? -9.273 1.587 -0.934 1.00 77.69 218 LEU A N 1
ATOM 1655 C CA . LEU A 1 218 ? -8.116 2.397 -1.281 1.00 77.69 218 LEU A CA 1
ATOM 1656 C C . LEU A 1 218 ? -6.832 1.613 -1.017 1.00 77.69 218 LEU A C 1
ATOM 1658 O O . LEU A 1 218 ? -5.992 1.549 -1.906 1.00 77.69 218 LEU A O 1
ATOM 1662 N N . LEU A 1 219 ? -6.722 0.944 0.135 1.00 74.38 219 LEU A N 1
ATOM 1663 C CA . LEU A 1 219 ? -5.601 0.052 0.425 1.00 74.38 219 LEU A CA 1
ATOM 1664 C C . LEU A 1 219 ? -5.476 -1.050 -0.626 1.00 74.38 219 LEU A C 1
ATOM 1666 O O . LEU A 1 219 ? -4.419 -1.164 -1.226 1.00 74.38 219 LEU A O 1
ATOM 1670 N N . ALA A 1 220 ? -6.550 -1.781 -0.933 1.00 72.38 220 ALA A N 1
ATOM 1671 C CA . ALA A 1 220 ? -6.530 -2.838 -1.944 1.00 72.38 220 ALA A CA 1
ATOM 1672 C C . ALA A 1 220 ? -6.003 -2.354 -3.307 1.00 72.38 220 ALA A C 1
ATOM 1674 O O . ALA A 1 220 ? -5.217 -3.044 -3.954 1.00 72.38 220 ALA A O 1
ATOM 1675 N N . ARG A 1 221 ? -6.409 -1.149 -3.732 1.00 73.25 221 ARG A N 1
ATOM 1676 C CA . ARG A 1 221 ? -5.922 -0.518 -4.970 1.00 73.25 221 ARG A CA 1
ATOM 1677 C C . ARG A 1 221 ? -4.448 -0.136 -4.888 1.00 73.25 221 ARG A C 1
ATOM 1679 O O . ARG A 1 221 ? -3.719 -0.348 -5.847 1.00 73.25 221 ARG A O 1
ATOM 1686 N N . LEU A 1 222 ? -4.025 0.422 -3.758 1.00 71.62 222 LEU A N 1
ATOM 1687 C CA . LEU A 1 222 ? -2.641 0.829 -3.517 1.00 71.62 222 LEU A CA 1
ATOM 1688 C C . LEU A 1 222 ? -1.704 -0.373 -3.334 1.00 71.62 222 LEU A C 1
ATOM 1690 O O . LEU A 1 222 ? -0.510 -0.264 -3.556 1.00 71.62 222 LEU A O 1
ATOM 1694 N N . THR A 1 223 ? -2.209 -1.537 -2.941 1.00 68.81 223 THR A N 1
ATOM 1695 C CA . THR A 1 223 ? -1.380 -2.738 -2.784 1.00 68.81 223 THR A CA 1
ATOM 1696 C C . THR A 1 223 ? -1.297 -3.579 -4.054 1.00 68.81 223 THR A C 1
ATOM 1698 O O . THR A 1 223 ? -0.459 -4.468 -4.127 1.00 68.81 223 THR A O 1
ATOM 1701 N N . ALA A 1 224 ? -2.140 -3.324 -5.062 1.00 66.19 224 ALA A N 1
ATOM 1702 C CA . ALA A 1 224 ? -2.190 -4.131 -6.284 1.00 66.19 224 ALA A CA 1
ATOM 1703 C C . ALA A 1 224 ? -0.847 -4.189 -7.049 1.00 66.19 224 ALA A C 1
ATOM 1705 O O . ALA A 1 224 ? -0.478 -5.276 -7.493 1.00 66.19 224 ALA A O 1
ATOM 1706 N N . PRO A 1 225 ? -0.051 -3.105 -7.138 1.00 63.66 225 PRO A N 1
ATOM 1707 C CA . PRO A 1 225 ? 1.271 -3.163 -7.766 1.00 63.66 225 PRO A CA 1
ATOM 1708 C C . PRO A 1 225 ? 2.348 -3.892 -6.953 1.00 63.66 225 PRO A C 1
ATOM 1710 O O . PRO A 1 225 ? 3.476 -4.005 -7.416 1.00 63.66 225 PRO A O 1
ATOM 1713 N N . ALA A 1 226 ? 2.036 -4.421 -5.765 1.00 60.53 226 ALA A N 1
ATOM 1714 C CA . ALA A 1 226 ? 2.940 -5.334 -5.066 1.00 60.53 226 ALA A CA 1
ATOM 1715 C C . ALA A 1 226 ? 2.982 -6.737 -5.710 1.00 60.53 226 ALA A C 1
ATOM 1717 O O . ALA A 1 226 ? 3.894 -7.508 -5.417 1.00 60.53 226 ALA A O 1
ATOM 1718 N N . ASP A 1 227 ? 2.025 -7.072 -6.585 1.00 66.94 227 ASP A N 1
ATOM 1719 C CA . ASP A 1 227 ? 2.046 -8.312 -7.363 1.00 66.94 227 ASP A CA 1
ATOM 1720 C C . ASP A 1 227 ? 3.218 -8.288 -8.377 1.00 66.94 227 ASP A C 1
ATOM 1722 O O . ASP A 1 227 ? 3.330 -7.335 -9.159 1.00 66.94 227 ASP A O 1
ATOM 1726 N N . PRO A 1 228 ? 4.109 -9.302 -8.393 1.00 67.38 228 PRO A N 1
ATOM 1727 C CA . PRO A 1 228 ? 5.238 -9.359 -9.323 1.00 67.38 228 PRO A CA 1
ATOM 1728 C C . PRO A 1 228 ? 4.831 -9.350 -10.801 1.00 67.38 228 PRO A C 1
ATOM 1730 O O . PRO A 1 228 ? 5.617 -8.895 -11.627 1.00 67.38 228 PRO A O 1
ATOM 1733 N N . VAL A 1 229 ? 3.626 -9.813 -11.154 1.00 73.25 229 VAL A N 1
ATOM 1734 C CA . VAL A 1 229 ? 3.136 -9.800 -12.548 1.00 73.25 229 VAL A CA 1
ATOM 1735 C C . VAL A 1 229 ? 2.283 -8.571 -12.875 1.00 73.25 229 VAL A C 1
ATOM 1737 O O . VAL A 1 229 ? 1.643 -8.490 -13.927 1.00 73.25 229 VAL A O 1
ATOM 1740 N N . HIS A 1 230 ? 2.253 -7.589 -11.977 1.00 79.81 230 HIS A N 1
ATOM 1741 C CA . HIS A 1 230 ? 1.547 -6.344 -12.214 1.00 79.81 230 HIS A CA 1
ATOM 1742 C C . HIS A 1 230 ? 2.235 -5.516 -13.319 1.00 79.81 230 HIS A C 1
ATOM 1744 O O . HIS A 1 230 ? 3.460 -5.392 -13.293 1.00 79.81 230 HIS A O 1
ATOM 1750 N N . PRO A 1 231 ? 1.493 -4.873 -14.250 1.00 87.19 231 PRO A N 1
ATOM 1751 C CA . PRO A 1 231 ? 2.089 -4.138 -15.371 1.00 87.19 231 PRO A CA 1
ATOM 1752 C C . PRO A 1 231 ? 3.156 -3.114 -14.975 1.00 87.19 231 PRO A C 1
ATOM 1754 O O . PRO A 1 231 ? 4.237 -3.109 -15.550 1.00 87.19 231 PRO A O 1
ATOM 1757 N N . LEU A 1 232 ? 2.893 -2.294 -13.951 1.00 85.38 232 LEU A N 1
ATOM 1758 C CA . LEU A 1 232 ? 3.871 -1.318 -13.446 1.00 85.38 232 LEU A CA 1
ATOM 1759 C C . LEU A 1 232 ? 5.164 -1.965 -12.936 1.00 85.38 232 LEU A C 1
ATOM 1761 O O . LEU A 1 232 ? 6.248 -1.427 -13.141 1.00 85.38 232 LEU A O 1
ATOM 1765 N N . THR A 1 233 ? 5.040 -3.112 -12.273 1.00 79.88 233 THR A N 1
ATOM 1766 C CA . THR A 1 233 ? 6.165 -3.835 -11.678 1.00 79.88 233 THR A CA 1
ATOM 1767 C C . THR A 1 233 ? 6.988 -4.513 -12.758 1.00 79.88 233 THR A C 1
ATOM 1769 O O . THR A 1 233 ? 8.210 -4.407 -12.744 1.00 79.88 233 THR A O 1
ATOM 1772 N N . LEU A 1 234 ? 6.321 -5.132 -13.735 1.00 85.19 234 LEU A N 1
ATOM 1773 C CA . LEU A 1 234 ? 6.974 -5.736 -14.892 1.00 85.19 234 LEU A CA 1
ATOM 1774 C C . LEU A 1 234 ? 7.740 -4.699 -15.712 1.00 85.19 234 LEU A C 1
ATOM 1776 O O . LEU A 1 234 ? 8.874 -4.954 -16.095 1.00 85.19 234 LEU A O 1
ATOM 1780 N N . VAL A 1 235 ? 7.164 -3.520 -15.949 1.00 89.94 235 VAL A N 1
ATOM 1781 C CA . VAL A 1 235 ? 7.841 -2.462 -16.712 1.00 89.94 235 VAL A CA 1
ATOM 1782 C C . VAL A 1 235 ? 9.085 -1.950 -15.990 1.00 89.94 235 VAL A C 1
ATOM 1784 O O . VAL A 1 235 ? 10.138 -1.869 -16.615 1.00 89.94 235 VAL A O 1
ATOM 1787 N N . ASP A 1 236 ? 9.007 -1.653 -14.685 1.00 84.44 236 ASP A N 1
ATOM 1788 C CA . ASP A 1 236 ? 10.186 -1.227 -13.906 1.00 84.44 236 ASP A CA 1
ATOM 1789 C C . ASP A 1 236 ? 11.273 -2.315 -13.871 1.00 84.44 236 ASP A C 1
ATOM 1791 O O . ASP A 1 236 ? 12.453 -1.999 -14.008 1.00 84.44 236 ASP A O 1
ATOM 1795 N N . GLN A 1 237 ? 10.897 -3.595 -13.746 1.00 80.31 237 GLN A N 1
ATOM 1796 C CA . GLN A 1 237 ? 11.850 -4.712 -13.775 1.00 80.31 237 GLN A CA 1
ATOM 1797 C C . GLN A 1 237 ? 12.513 -4.870 -15.150 1.00 80.31 237 GLN A C 1
ATOM 1799 O O . GLN A 1 237 ? 13.736 -4.954 -15.241 1.00 80.31 237 GLN A O 1
ATOM 1804 N N . ILE A 1 238 ? 11.725 -4.859 -16.225 1.00 85.62 238 ILE A N 1
ATOM 1805 C CA . ILE A 1 238 ? 12.210 -5.071 -17.594 1.00 85.62 238 ILE A CA 1
ATOM 1806 C C . ILE A 1 238 ? 13.051 -3.889 -18.078 1.00 85.62 238 ILE A C 1
ATOM 1808 O O . ILE A 1 238 ? 14.044 -4.093 -18.763 1.00 85.62 238 ILE A O 1
ATOM 1812 N N . GLN A 1 239 ? 12.727 -2.653 -17.690 1.00 84.62 239 GLN A N 1
ATOM 1813 C CA . GLN A 1 239 ? 13.570 -1.497 -18.016 1.00 84.62 239 GLN A CA 1
ATOM 1814 C C . GLN A 1 239 ? 14.986 -1.597 -17.422 1.00 84.62 239 GLN A C 1
ATOM 1816 O O . GLN A 1 239 ? 15.906 -0.988 -17.969 1.00 84.62 239 GLN A O 1
ATOM 1821 N N . ARG A 1 240 ? 15.163 -2.351 -16.326 1.00 76.06 240 ARG A N 1
ATOM 1822 C CA . ARG A 1 240 ? 16.466 -2.600 -15.686 1.00 76.06 240 ARG A CA 1
ATOM 1823 C C . ARG A 1 240 ? 17.170 -3.838 -16.233 1.00 76.06 240 ARG A C 1
ATOM 1825 O O . ARG A 1 240 ? 18.390 -3.835 -16.319 1.00 76.06 240 ARG A O 1
ATOM 1832 N N . ASP A 1 241 ? 16.416 -4.881 -16.572 1.00 74.75 241 ASP A N 1
ATOM 1833 C CA . ASP A 1 241 ? 16.957 -6.186 -16.968 1.00 74.75 241 ASP A CA 1
ATOM 1834 C C . ASP A 1 241 ? 16.241 -6.753 -18.198 1.00 74.75 241 ASP A C 1
ATOM 1836 O O . ASP A 1 241 ? 15.661 -7.833 -18.173 1.00 74.75 241 ASP A O 1
ATOM 1840 N N . ALA A 1 242 ? 16.216 -5.999 -19.293 1.00 77.88 242 ALA A N 1
ATOM 1841 C CA . ALA A 1 242 ? 15.443 -6.367 -20.478 1.00 77.88 242 ALA A CA 1
ATOM 1842 C C . ALA A 1 242 ? 15.888 -7.681 -21.139 1.00 77.88 242 ALA A C 1
ATOM 1844 O O . ALA A 1 242 ? 15.080 -8.327 -21.811 1.00 77.88 242 ALA A O 1
ATOM 1845 N N . GLY A 1 243 ? 17.156 -8.060 -20.939 1.00 70.00 243 GLY A N 1
ATOM 1846 C CA . GLY A 1 243 ? 17.802 -9.207 -21.580 1.00 70.00 243 GLY A CA 1
ATOM 1847 C C . GLY A 1 243 ? 17.502 -10.539 -20.911 1.00 70.00 243 GLY A C 1
ATOM 1848 O O . GLY A 1 243 ? 17.910 -11.582 -21.417 1.00 70.00 243 GLY A O 1
ATOM 1849 N N . TYR A 1 244 ? 16.779 -10.537 -19.789 1.00 73.75 244 TYR A N 1
ATOM 1850 C CA . TYR A 1 244 ? 16.443 -11.769 -19.095 1.00 73.75 244 TYR A CA 1
ATOM 1851 C C . TYR A 1 244 ? 15.408 -12.588 -19.896 1.00 73.75 244 TYR A C 1
ATOM 1853 O O . TYR A 1 244 ? 14.257 -12.157 -20.047 1.00 73.75 244 TYR A O 1
ATOM 1861 N N . PRO A 1 245 ? 15.744 -13.807 -20.373 1.00 70.56 245 PRO A N 1
ATOM 1862 C CA . PRO A 1 245 ? 14.896 -14.545 -21.319 1.00 70.56 245 PRO A CA 1
ATOM 1863 C C . PRO A 1 245 ? 13.482 -14.854 -20.805 1.00 70.56 245 PRO A C 1
ATOM 1865 O O . PRO A 1 245 ? 12.536 -14.975 -21.589 1.00 70.56 245 PRO A O 1
ATOM 1868 N N . ARG A 1 246 ? 13.312 -14.946 -19.477 1.00 79.12 246 ARG A N 1
ATOM 1869 C CA . ARG A 1 246 ? 12.029 -15.236 -18.817 1.00 79.12 246 ARG A CA 1
ATOM 1870 C C . ARG A 1 246 ? 10.964 -14.167 -19.081 1.00 79.12 246 ARG A C 1
ATOM 1872 O O . ARG A 1 246 ? 9.774 -14.488 -19.019 1.00 79.12 246 ARG A O 1
ATOM 1879 N N . TRP A 1 247 ? 11.347 -12.923 -19.379 1.00 85.12 247 TRP A N 1
ATOM 1880 C CA . TRP A 1 247 ? 10.382 -11.837 -19.566 1.00 85.12 247 TRP A CA 1
ATOM 1881 C C . TRP A 1 247 ? 9.430 -12.072 -20.727 1.00 85.12 247 TRP A C 1
ATOM 1883 O O . TRP A 1 247 ? 8.240 -11.800 -20.586 1.00 85.12 247 TRP A O 1
ATOM 1893 N N . SER A 1 248 ? 9.912 -12.663 -21.820 1.00 82.38 248 SER A N 1
ATOM 1894 C CA . SER A 1 248 ? 9.084 -13.016 -22.977 1.00 82.38 248 SER A CA 1
ATOM 1895 C C . SER A 1 248 ? 7.879 -13.886 -22.584 1.00 82.38 248 SER A C 1
ATOM 1897 O O . SER A 1 248 ? 6.741 -13.589 -22.953 1.00 82.38 248 SER A O 1
ATOM 1899 N N . LEU A 1 249 ? 8.102 -14.915 -21.759 1.00 84.19 249 LEU A N 1
ATOM 1900 C CA . LEU A 1 249 ? 7.062 -15.823 -21.276 1.00 84.19 249 LEU A CA 1
ATOM 1901 C C . LEU A 1 249 ? 6.069 -15.101 -20.359 1.00 84.19 249 LEU A C 1
ATOM 1903 O O . LEU A 1 249 ? 4.858 -15.216 -20.550 1.00 84.19 249 LEU A O 1
ATOM 1907 N N . VAL A 1 250 ? 6.572 -14.325 -19.393 1.00 87.00 250 VAL A N 1
ATOM 1908 C CA . VAL A 1 250 ? 5.733 -13.596 -18.423 1.00 87.00 250 VAL A CA 1
ATOM 1909 C C . VAL A 1 250 ? 4.865 -12.541 -19.114 1.00 87.00 250 VAL A C 1
ATOM 1911 O O . VAL A 1 250 ? 3.677 -12.411 -18.808 1.00 87.00 250 VAL A O 1
ATOM 1914 N N . LEU A 1 251 ? 5.433 -11.810 -20.075 1.00 90.31 251 LEU A N 1
ATOM 1915 C CA . LEU A 1 251 ? 4.730 -10.789 -20.847 1.00 90.31 251 LEU A CA 1
ATOM 1916 C C . LEU A 1 251 ? 3.671 -11.399 -21.760 1.00 90.31 251 LEU A C 1
ATOM 1918 O O . LEU A 1 251 ? 2.552 -10.892 -21.807 1.00 90.31 251 LEU A O 1
ATOM 1922 N N . ASN A 1 252 ? 3.989 -12.498 -22.447 1.00 89.12 252 ASN A N 1
ATOM 1923 C CA . ASN A 1 252 ? 3.028 -13.183 -23.307 1.00 89.12 252 ASN A CA 1
ATOM 1924 C C . ASN A 1 252 ? 1.833 -13.705 -22.504 1.00 89.12 252 ASN A C 1
ATOM 1926 O O . ASN A 1 252 ? 0.695 -13.530 -22.935 1.00 89.12 252 ASN A O 1
ATOM 1930 N N . GLU A 1 253 ? 2.060 -14.272 -21.318 1.00 89.50 253 GLU A N 1
ATOM 1931 C CA . GLU A 1 253 ? 0.967 -14.703 -20.441 1.00 89.50 253 GLU A CA 1
ATOM 1932 C C . GLU A 1 253 ? 0.139 -13.515 -19.926 1.00 89.50 253 GLU A C 1
ATOM 1934 O O . GLU A 1 253 ? -1.091 -13.519 -19.995 1.00 89.50 253 GLU A O 1
ATOM 1939 N N . SER A 1 254 ? 0.802 -12.439 -19.499 1.00 89.62 254 SER A N 1
ATOM 1940 C CA . SER A 1 254 ? 0.127 -11.228 -19.018 1.00 89.62 254 SER A CA 1
ATOM 1941 C C . SER A 1 254 ? -0.732 -10.575 -20.111 1.00 89.62 254 SER A C 1
ATOM 1943 O O . SER A 1 254 ? -1.871 -10.174 -19.855 1.00 89.62 254 SER A O 1
ATOM 1945 N N . LEU A 1 255 ? -0.234 -10.525 -21.349 1.00 92.19 255 LEU A N 1
ATOM 1946 C CA . LEU A 1 255 ? -0.935 -9.954 -22.500 1.00 92.19 255 LEU A CA 1
ATOM 1947 C C . LEU A 1 255 ? -2.115 -10.808 -22.982 1.00 92.19 255 LEU A C 1
ATOM 1949 O O . LEU A 1 255 ? -3.037 -10.242 -23.563 1.00 92.19 255 LEU A O 1
ATOM 1953 N N . LYS A 1 256 ? -2.171 -12.120 -22.701 1.00 91.19 256 LYS A N 1
ATOM 1954 C CA . LYS A 1 256 ? -3.390 -12.919 -22.960 1.00 91.19 256 LYS A CA 1
ATOM 1955 C C . LYS A 1 256 ? -4.587 -12.375 -22.185 1.00 91.19 256 LYS A C 1
ATOM 1957 O O . LYS A 1 256 ? -5.694 -12.315 -22.710 1.00 91.19 256 LYS A O 1
ATOM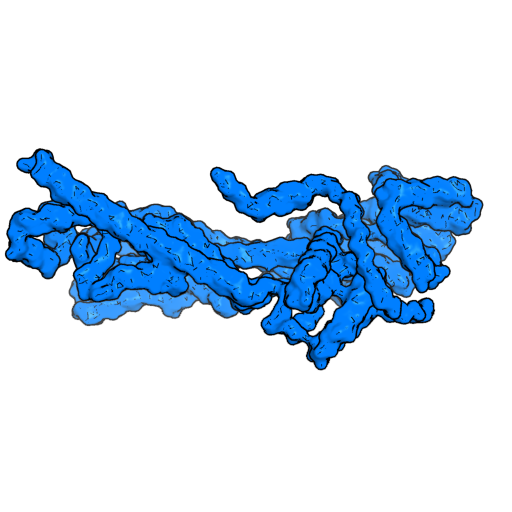 1962 N N . THR A 1 257 ? -4.357 -11.959 -20.940 1.00 87.50 257 THR A N 1
ATOM 1963 C CA . THR A 1 257 ? -5.412 -11.408 -20.075 1.00 87.50 257 THR A CA 1
ATOM 1964 C C . THR A 1 257 ? -5.647 -9.914 -20.300 1.00 87.50 257 THR A C 1
ATOM 1966 O O . THR A 1 257 ? -6.760 -9.431 -20.098 1.00 87.50 257 THR A O 1
ATOM 1969 N N . ARG A 1 258 ? -4.617 -9.171 -20.731 1.00 87.88 258 ARG A N 1
ATOM 1970 C CA . ARG A 1 258 ? -4.665 -7.713 -20.938 1.00 87.88 258 ARG A CA 1
ATOM 1971 C C . ARG A 1 258 ? -4.039 -7.303 -22.283 1.00 87.88 258 ARG A C 1
ATOM 1973 O O . ARG A 1 258 ? -3.033 -6.597 -22.303 1.00 87.88 258 ARG A O 1
ATOM 1980 N N . PRO A 1 259 ? -4.629 -7.687 -23.430 1.00 90.06 259 PRO A N 1
ATOM 1981 C CA . PRO A 1 259 ? -3.987 -7.529 -24.741 1.00 90.06 259 PRO A CA 1
ATOM 1982 C C . PRO A 1 259 ? -3.839 -6.074 -25.205 1.00 90.06 259 PRO A C 1
ATOM 1984 O O . PRO A 1 259 ? -3.075 -5.797 -26.130 1.00 90.06 259 PRO A O 1
ATOM 1987 N N . GLY A 1 260 ? -4.588 -5.145 -24.607 1.00 89.69 260 GLY A N 1
ATOM 1988 C CA . GLY A 1 260 ? -4.548 -3.716 -24.923 1.00 89.69 260 GLY A CA 1
ATOM 1989 C C . GLY A 1 260 ? -3.779 -2.863 -23.916 1.00 89.69 260 GLY A C 1
ATOM 1990 O O . GLY A 1 260 ? -3.864 -1.643 -24.007 1.00 89.69 260 GLY A O 1
ATOM 1991 N N . ASP A 1 261 ? -3.094 -3.470 -22.942 1.00 90.31 261 ASP A N 1
ATOM 1992 C CA . ASP A 1 261 ? -2.375 -2.725 -21.908 1.00 90.31 261 ASP A CA 1
ATOM 1993 C C . ASP A 1 261 ? -1.110 -2.060 -22.495 1.00 90.31 261 ASP A C 1
ATOM 1995 O O . ASP A 1 261 ? -0.218 -2.768 -22.981 1.00 90.31 261 ASP A O 1
ATOM 1999 N N . PRO A 1 262 ? -1.018 -0.714 -22.482 1.00 92.81 262 PRO A N 1
ATOM 2000 C CA . PRO A 1 262 ? 0.097 -0.004 -23.099 1.00 92.81 262 PRO A CA 1
ATOM 2001 C C . PRO A 1 262 ? 1.416 -0.217 -22.350 1.00 92.81 262 PRO A C 1
ATOM 2003 O O . PRO A 1 262 ? 2.472 -0.250 -22.975 1.00 92.81 262 PRO A O 1
ATOM 2006 N N . LEU A 1 263 ? 1.373 -0.412 -21.029 1.00 92.44 263 LEU A N 1
ATOM 2007 C CA . LEU A 1 263 ? 2.565 -0.650 -20.223 1.00 92.44 263 LEU A CA 1
ATOM 2008 C C . LEU A 1 263 ? 3.160 -2.025 -20.540 1.00 92.44 263 LEU A C 1
ATOM 2010 O O . LEU A 1 263 ? 4.356 -2.137 -20.799 1.00 92.44 263 LEU A O 1
ATOM 2014 N N . LEU A 1 264 ? 2.323 -3.065 -20.598 1.00 93.06 264 LEU A N 1
ATOM 2015 C CA . LEU A 1 264 ? 2.790 -4.415 -20.935 1.00 93.06 264 LEU A CA 1
ATOM 2016 C C . LEU A 1 264 ? 3.368 -4.494 -22.351 1.00 93.06 264 LEU A C 1
ATOM 2018 O O . LEU A 1 264 ? 4.384 -5.154 -22.559 1.00 93.06 264 LEU A O 1
ATOM 2022 N N . ARG A 1 265 ? 2.752 -3.813 -23.323 1.00 95.06 265 ARG A N 1
ATOM 2023 C CA . ARG A 1 265 ? 3.285 -3.762 -24.692 1.00 95.06 265 ARG A CA 1
ATOM 2024 C C . ARG A 1 265 ? 4.580 -2.974 -24.787 1.00 95.06 265 ARG A C 1
ATOM 2026 O O . ARG A 1 265 ? 5.479 -3.403 -25.495 1.00 95.06 265 ARG A O 1
ATOM 2033 N N . PHE A 1 266 ? 4.709 -1.882 -24.040 1.00 95.50 266 PHE A N 1
ATOM 2034 C CA . PHE A 1 266 ? 5.958 -1.127 -23.975 1.00 95.50 266 PHE A CA 1
ATOM 2035 C C . PHE A 1 266 ? 7.095 -1.961 -23.368 1.00 95.50 266 PHE A C 1
ATOM 2037 O O . PHE A 1 266 ? 8.194 -2.033 -23.920 1.00 95.50 266 PHE A O 1
ATOM 2044 N N . ALA A 1 267 ? 6.816 -2.676 -22.275 1.00 94.31 267 ALA A N 1
ATOM 2045 C CA . ALA A 1 267 ? 7.781 -3.594 -21.682 1.00 94.31 267 ALA A CA 1
ATOM 2046 C C . ALA A 1 267 ? 8.155 -4.732 -22.646 1.00 94.31 267 ALA A C 1
ATOM 2048 O O . ALA A 1 267 ? 9.336 -5.050 -22.791 1.00 94.31 267 ALA A O 1
ATOM 2049 N N . ARG A 1 268 ? 7.179 -5.305 -23.366 1.00 95.06 268 ARG A N 1
ATOM 2050 C CA . ARG A 1 268 ? 7.465 -6.330 -24.377 1.00 95.06 268 ARG A CA 1
ATOM 2051 C C . ARG A 1 268 ? 8.256 -5.785 -25.554 1.00 95.06 268 ARG A C 1
ATOM 2053 O O . ARG A 1 268 ? 9.165 -6.483 -25.980 1.00 95.06 268 ARG A O 1
ATOM 2060 N N . SER A 1 269 ? 8.013 -4.557 -26.017 1.00 95.38 269 SER A N 1
ATOM 2061 C CA . SER A 1 269 ? 8.841 -3.974 -27.077 1.00 95.38 269 SER A CA 1
ATOM 2062 C C . SER A 1 269 ? 10.302 -3.833 -26.656 1.00 95.38 269 SER A C 1
ATOM 2064 O O . SER A 1 269 ? 11.189 -4.138 -27.445 1.00 95.38 269 SER A O 1
ATOM 2066 N N . ILE A 1 270 ? 10.559 -3.450 -25.399 1.00 93.25 270 ILE A N 1
ATOM 2067 C CA . ILE A 1 270 ? 11.920 -3.332 -24.860 1.00 93.25 270 ILE A CA 1
ATOM 2068 C C . ILE A 1 270 ? 12.594 -4.705 -24.752 1.00 93.25 270 ILE A C 1
ATOM 2070 O O . ILE A 1 270 ? 13.737 -4.859 -25.176 1.00 93.25 270 ILE A O 1
ATOM 2074 N N . SER A 1 271 ? 11.896 -5.701 -24.199 1.00 91.62 271 SER A N 1
ATOM 2075 C CA . SER A 1 271 ? 12.440 -7.056 -24.049 1.00 91.62 271 SER A CA 1
ATOM 2076 C C . SER A 1 271 ? 12.647 -7.750 -25.402 1.00 91.62 271 SER A C 1
ATOM 2078 O O . SER A 1 271 ? 13.676 -8.384 -25.617 1.00 91.62 271 SER A O 1
ATOM 2080 N N . ALA A 1 272 ? 11.706 -7.588 -26.338 1.00 92.62 272 ALA A N 1
ATOM 2081 C CA . ALA A 1 272 ? 11.802 -8.131 -27.690 1.00 92.62 272 ALA A CA 1
ATOM 2082 C C . ALA A 1 272 ? 12.986 -7.525 -28.450 1.00 92.62 272 ALA A C 1
ATOM 2084 O O . ALA A 1 272 ? 13.763 -8.270 -29.043 1.00 92.62 272 ALA A O 1
ATOM 2085 N N . TRP A 1 273 ? 13.167 -6.203 -28.357 1.00 92.25 273 TRP A N 1
ATOM 2086 C CA . TRP A 1 273 ? 14.314 -5.514 -28.941 1.00 92.25 273 TRP A CA 1
ATOM 2087 C C . TRP A 1 273 ? 15.637 -6.084 -28.420 1.00 92.25 273 TRP A C 1
ATOM 2089 O O . TRP A 1 273 ? 16.475 -6.482 -29.223 1.00 92.25 273 TRP A O 1
ATOM 2099 N N . GLU A 1 274 ? 15.785 -6.218 -27.101 1.00 86.69 274 GLU A N 1
ATOM 2100 C CA . GLU A 1 274 ? 16.999 -6.778 -26.491 1.00 86.69 274 GLU A CA 1
ATOM 2101 C C . GLU A 1 274 ? 17.269 -8.224 -26.930 1.00 86.69 274 GLU A C 1
ATOM 2103 O O . GLU A 1 274 ? 18.407 -8.615 -27.162 1.00 86.69 274 GLU A O 1
ATOM 2108 N N . SER A 1 275 ? 16.212 -9.025 -27.079 1.00 85.94 275 SER A N 1
ATOM 2109 C CA . SER A 1 275 ? 16.324 -10.412 -27.541 1.00 85.94 275 SER A CA 1
ATOM 2110 C C . SER A 1 275 ? 16.585 -10.558 -29.049 1.00 85.94 275 SER A C 1
ATOM 2112 O O . SER A 1 275 ? 16.716 -11.679 -29.536 1.00 85.94 275 SER A O 1
ATOM 2114 N N . GLY A 1 276 ? 16.620 -9.451 -29.801 1.00 89.12 276 GLY A N 1
ATOM 2115 C CA . GLY A 1 276 ? 16.766 -9.443 -31.259 1.00 89.12 276 GLY A CA 1
ATOM 2116 C C . GLY A 1 276 ? 15.476 -9.728 -32.039 1.00 89.12 276 GLY A C 1
ATOM 2117 O O . GLY A 1 276 ? 15.495 -9.743 -33.270 1.00 89.12 276 GLY A O 1
ATOM 2118 N N . ASP A 1 277 ? 14.332 -9.904 -31.371 1.00 92.88 277 ASP A N 1
ATOM 2119 C CA . ASP A 1 277 ? 13.018 -10.004 -32.018 1.00 92.88 277 ASP A CA 1
ATOM 2120 C C . ASP A 1 277 ? 12.493 -8.610 -32.407 1.00 92.88 277 ASP A C 1
ATOM 2122 O O . ASP A 1 277 ? 11.521 -8.074 -31.860 1.00 92.88 277 ASP A O 1
ATOM 2126 N N . LEU A 1 278 ? 13.169 -8.008 -33.389 1.00 95.69 278 LEU A N 1
ATOM 2127 C CA . LEU A 1 278 ? 12.870 -6.661 -33.881 1.00 95.69 278 LEU A CA 1
ATOM 2128 C C . LEU A 1 278 ? 11.455 -6.564 -34.473 1.00 95.69 278 LEU A C 1
ATOM 2130 O O . LEU A 1 278 ? 10.833 -5.505 -34.419 1.00 95.69 278 LEU A O 1
ATOM 2134 N N . LYS A 1 279 ? 10.910 -7.673 -34.996 1.00 96.56 279 LYS A N 1
ATOM 2135 C CA . LYS A 1 279 ? 9.550 -7.719 -35.557 1.00 96.56 279 LYS A CA 1
ATOM 2136 C C . LYS A 1 279 ? 8.496 -7.533 -34.472 1.00 96.56 279 LYS A C 1
ATOM 2138 O O . LYS A 1 279 ? 7.579 -6.732 -34.651 1.00 96.56 279 LYS A O 1
ATOM 2143 N N . THR A 1 280 ? 8.618 -8.251 -33.355 1.00 95.50 280 THR A N 1
ATOM 2144 C CA . THR A 1 280 ? 7.696 -8.082 -32.223 1.00 95.50 280 THR A CA 1
ATOM 2145 C C . THR A 1 280 ? 7.841 -6.697 -31.600 1.00 95.50 280 THR A C 1
ATOM 2147 O O . THR A 1 280 ? 6.827 -6.064 -31.295 1.00 95.50 280 THR A O 1
ATOM 2150 N N . ALA A 1 281 ? 9.074 -6.193 -31.470 1.00 96.38 281 ALA A N 1
ATOM 2151 C CA . ALA A 1 281 ? 9.323 -4.849 -30.957 1.00 96.38 281 ALA A CA 1
ATOM 2152 C C . ALA A 1 281 ? 8.629 -3.767 -31.804 1.00 96.38 281 ALA A C 1
ATOM 2154 O O . ALA A 1 281 ? 7.876 -2.950 -31.268 1.00 96.38 281 ALA A O 1
ATOM 2155 N N . GLU A 1 282 ? 8.801 -3.815 -33.127 1.00 97.06 282 GLU A N 1
ATOM 2156 C CA . GLU A 1 282 ? 8.177 -2.887 -34.076 1.00 97.06 282 GLU A CA 1
ATOM 2157 C C . GLU A 1 282 ? 6.643 -2.970 -34.055 1.00 97.06 282 GLU A C 1
ATOM 2159 O O . GLU A 1 282 ? 5.950 -1.946 -34.076 1.00 97.06 282 GLU A O 1
ATOM 2164 N N . ALA A 1 283 ? 6.088 -4.183 -33.974 1.00 96.62 283 ALA A N 1
ATOM 2165 C CA . ALA A 1 283 ? 4.643 -4.389 -33.924 1.00 96.62 283 ALA A CA 1
ATOM 2166 C C . ALA A 1 283 ? 4.010 -3.765 -32.668 1.00 96.62 283 ALA A C 1
ATOM 2168 O O . ALA A 1 283 ? 2.949 -3.137 -32.751 1.00 96.62 283 ALA A O 1
ATOM 2169 N N . ASP A 1 284 ? 4.654 -3.904 -31.506 1.00 96.88 284 ASP A N 1
ATOM 2170 C CA . ASP A 1 284 ? 4.170 -3.297 -30.266 1.00 96.88 284 ASP A CA 1
ATOM 2171 C C . ASP A 1 284 ? 4.316 -1.776 -30.264 1.00 96.88 284 ASP A C 1
ATOM 2173 O O . ASP A 1 284 ? 3.381 -1.086 -29.857 1.00 96.88 284 ASP A O 1
ATOM 2177 N N . LEU A 1 285 ? 5.421 -1.233 -30.777 1.00 97.44 285 LEU A N 1
ATOM 2178 C CA . LEU A 1 285 ? 5.605 0.217 -30.896 1.00 97.44 285 LEU A CA 1
ATOM 2179 C C . LEU A 1 285 ? 4.597 0.839 -31.873 1.00 97.44 285 LEU A C 1
ATOM 2181 O O . LEU A 1 285 ? 4.015 1.879 -31.569 1.00 97.44 285 LEU A O 1
ATOM 2185 N N . THR A 1 286 ? 4.296 0.161 -32.983 1.00 96.94 286 THR A N 1
ATOM 2186 C CA . THR A 1 286 ? 3.244 0.574 -33.929 1.00 96.94 286 THR A CA 1
ATOM 2187 C C . THR A 1 286 ? 1.865 0.572 -33.268 1.00 96.94 286 THR A C 1
ATOM 2189 O O . THR A 1 286 ? 1.077 1.505 -33.439 1.00 96.94 286 THR A O 1
ATOM 2192 N N . PHE A 1 287 ? 1.564 -0.457 -32.468 1.00 95.69 287 PHE A N 1
ATOM 2193 C CA . PHE A 1 287 ? 0.326 -0.500 -31.693 1.00 95.69 287 PHE A CA 1
ATOM 2194 C C . PHE A 1 287 ? 0.234 0.681 -30.719 1.00 95.69 287 PHE A C 1
ATOM 2196 O O . PHE A 1 287 ? -0.814 1.325 -30.636 1.00 95.69 287 PHE A O 1
ATOM 2203 N N . LEU A 1 288 ? 1.316 0.967 -29.990 1.00 96.31 288 LEU A N 1
ATOM 2204 C CA . LEU A 1 288 ? 1.371 2.065 -29.026 1.00 96.31 288 LEU A CA 1
ATOM 2205 C C . LEU A 1 288 ? 1.229 3.427 -29.704 1.00 96.31 288 LEU A C 1
ATOM 2207 O O . LEU A 1 288 ? 0.537 4.288 -29.168 1.00 96.31 288 LEU A O 1
ATOM 2211 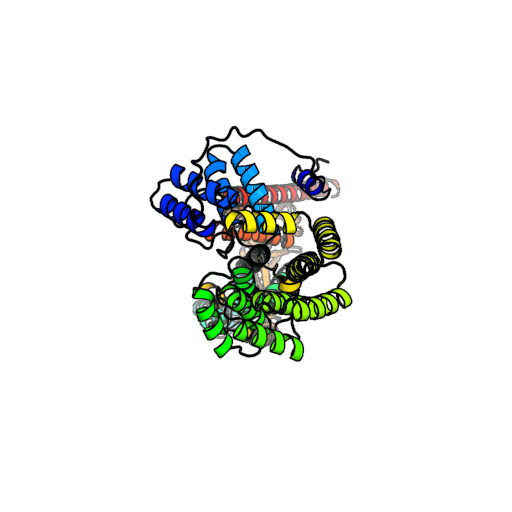N N . GLU A 1 289 ? 1.816 3.623 -30.887 1.00 94.94 289 GLU A N 1
ATOM 2212 C CA . GLU A 1 289 ? 1.664 4.870 -31.643 1.00 94.94 289 GLU A CA 1
ATOM 2213 C C . GLU A 1 289 ? 0.201 5.104 -32.054 1.00 94.94 289 GLU A C 1
ATOM 2215 O O . GLU A 1 289 ? -0.301 6.223 -31.947 1.00 94.94 289 GLU A O 1
ATOM 2220 N N . ALA A 1 290 ? -0.510 4.048 -32.463 1.00 94.06 290 ALA A N 1
ATOM 2221 C CA . ALA A 1 290 ? -1.908 4.140 -32.884 1.00 94.06 290 ALA A CA 1
ATOM 2222 C C . ALA A 1 290 ? -2.897 4.305 -31.715 1.00 94.06 290 ALA A C 1
ATOM 2224 O O . ALA A 1 290 ? -3.912 4.990 -31.844 1.00 94.06 290 ALA A O 1
ATOM 2225 N N . ARG A 1 291 ? -2.643 3.643 -30.579 1.00 89.31 291 ARG A N 1
ATOM 2226 C CA . ARG A 1 291 ? -3.549 3.615 -29.413 1.00 89.31 291 ARG A CA 1
ATOM 2227 C C . ARG A 1 291 ? -3.225 4.665 -28.352 1.00 89.31 291 ARG A C 1
ATOM 2229 O O . ARG A 1 291 ? -4.106 5.007 -27.564 1.00 89.31 291 ARG A O 1
ATOM 2236 N N . GLY A 1 292 ? -1.990 5.156 -28.318 1.00 87.56 292 GLY A N 1
ATOM 2237 C CA . GLY A 1 292 ? -1.472 6.009 -27.257 1.00 87.56 292 GLY A CA 1
ATOM 2238 C C . GLY A 1 292 ? -1.264 5.264 -25.933 1.00 87.56 292 GLY A C 1
ATOM 2239 O O . GLY A 1 292 ? -1.275 4.036 -25.859 1.00 87.56 292 GLY A O 1
ATOM 2240 N N . GLY A 1 293 ? -1.067 6.030 -24.860 1.00 85.75 293 GLY A N 1
ATOM 2241 C CA . GLY A 1 293 ? -0.829 5.519 -23.503 1.00 85.75 293 GLY A CA 1
ATOM 2242 C C . GLY A 1 293 ? 0.620 5.662 -23.035 1.00 85.75 293 GLY A C 1
ATOM 2243 O O . GLY A 1 293 ? 0.840 5.798 -21.835 1.00 85.75 293 GLY A O 1
ATOM 2244 N N . ILE A 1 294 ? 1.568 5.731 -23.971 1.00 92.50 294 ILE A N 1
ATOM 2245 C CA . ILE A 1 294 ? 2.964 6.137 -23.756 1.00 92.50 294 ILE A CA 1
ATOM 2246 C C . ILE A 1 294 ? 3.231 7.415 -24.566 1.00 92.50 294 ILE A C 1
ATOM 2248 O O . ILE A 1 294 ? 2.572 7.648 -25.582 1.00 92.50 294 ILE A O 1
ATOM 2252 N N . ASP A 1 295 ? 4.166 8.253 -24.112 1.00 93.12 295 ASP A N 1
ATOM 2253 C CA . ASP A 1 295 ? 4.596 9.449 -24.844 1.00 93.12 295 ASP A CA 1
ATOM 2254 C C . ASP A 1 295 ? 5.078 9.081 -26.259 1.00 93.12 295 ASP A C 1
ATOM 2256 O O . ASP A 1 295 ? 5.936 8.212 -26.443 1.00 93.12 295 ASP A O 1
ATOM 2260 N N . ARG A 1 296 ? 4.529 9.763 -27.270 1.00 94.94 296 ARG A N 1
ATOM 2261 C CA . ARG A 1 296 ? 4.848 9.519 -28.678 1.00 94.94 296 ARG A CA 1
ATOM 2262 C C . ARG A 1 296 ? 6.326 9.747 -28.996 1.00 94.94 296 ARG A C 1
ATOM 2264 O O . ARG A 1 296 ? 6.863 9.008 -29.815 1.00 94.94 296 ARG A O 1
ATOM 2271 N N . ALA A 1 297 ? 6.993 10.706 -28.351 1.00 95.25 297 ALA A N 1
ATOM 2272 C CA . ALA A 1 297 ? 8.425 10.932 -28.538 1.00 95.25 297 ALA A CA 1
ATOM 2273 C C . ALA A 1 297 ? 9.237 9.690 -28.140 1.00 95.25 297 ALA A C 1
ATOM 2275 O O . ALA A 1 297 ? 10.109 9.259 -28.890 1.00 95.25 297 ALA A O 1
ATOM 2276 N N . LYS A 1 298 ? 8.887 9.052 -27.014 1.00 95.19 298 LYS A N 1
ATOM 2277 C CA . LYS A 1 298 ? 9.539 7.819 -26.539 1.00 95.19 298 LYS A CA 1
ATOM 2278 C C . LYS A 1 298 ? 9.266 6.628 -27.444 1.00 95.19 298 LYS A C 1
ATOM 2280 O O . LYS A 1 298 ? 10.169 5.836 -27.696 1.00 95.19 298 LYS A O 1
ATOM 2285 N N . ILE A 1 299 ? 8.036 6.513 -27.950 1.00 96.81 299 ILE A N 1
ATOM 2286 C CA . ILE A 1 299 ? 7.684 5.470 -28.921 1.00 96.81 299 ILE A CA 1
ATOM 2287 C C . ILE A 1 299 ? 8.557 5.619 -30.172 1.00 96.81 299 ILE A C 1
ATOM 2289 O O . ILE A 1 299 ? 9.198 4.654 -30.574 1.00 96.81 299 ILE A O 1
ATOM 2293 N N . LEU A 1 300 ? 8.636 6.825 -30.746 1.00 96.94 300 LEU A N 1
ATOM 2294 C CA . LEU A 1 300 ? 9.444 7.099 -31.939 1.00 96.94 300 LEU A CA 1
ATOM 2295 C C . LEU A 1 300 ? 10.945 6.884 -31.697 1.00 96.94 300 LEU A C 1
ATOM 2297 O O . LEU A 1 300 ? 11.621 6.318 -32.549 1.00 96.94 300 LEU A O 1
ATOM 2301 N N . ALA A 1 301 ? 11.459 7.290 -30.537 1.00 96.81 301 ALA A N 1
ATOM 2302 C CA . ALA A 1 301 ? 12.858 7.101 -30.169 1.00 96.81 301 ALA A CA 1
ATOM 2303 C C . ALA A 1 301 ? 13.232 5.616 -30.018 1.00 96.81 301 ALA A C 1
ATOM 2305 O O . ALA A 1 301 ? 14.236 5.174 -30.574 1.00 96.81 301 ALA A O 1
ATOM 2306 N N . ASN A 1 302 ? 12.403 4.825 -29.327 1.00 96.62 302 ASN A N 1
ATOM 2307 C CA . ASN A 1 302 ? 12.626 3.384 -29.188 1.00 96.62 302 ASN A CA 1
ATOM 2308 C C . ASN A 1 302 ? 12.456 2.648 -30.521 1.00 96.62 302 ASN A C 1
ATOM 2310 O O . ASN A 1 302 ? 13.223 1.736 -30.818 1.00 96.62 302 ASN A O 1
ATOM 2314 N N . ARG A 1 303 ? 11.507 3.078 -31.358 1.00 97.50 303 ARG A N 1
ATOM 2315 C CA . ARG A 1 303 ? 11.326 2.555 -32.718 1.00 97.50 303 ARG A CA 1
ATOM 2316 C C . ARG A 1 303 ? 12.555 2.796 -33.586 1.00 97.50 303 ARG A C 1
ATOM 2318 O O . ARG A 1 303 ? 12.992 1.895 -34.301 1.00 97.50 303 ARG A O 1
ATOM 2325 N N . ALA A 1 304 ? 13.163 3.971 -33.457 1.00 97.25 304 ALA A N 1
ATOM 2326 C CA . ALA A 1 304 ? 14.401 4.274 -34.150 1.00 97.25 304 ALA A CA 1
ATOM 2327 C C . ALA A 1 304 ? 15.567 3.420 -33.651 1.00 97.25 304 ALA A C 1
ATOM 2329 O O . ALA A 1 304 ? 16.366 2.976 -34.465 1.00 97.25 304 ALA A O 1
ATOM 2330 N N . GLY A 1 305 ? 15.635 3.134 -32.346 1.00 96.12 305 GLY A N 1
ATOM 2331 C CA . GLY A 1 305 ? 16.593 2.177 -31.785 1.00 96.12 305 GLY A CA 1
ATOM 2332 C C . GLY A 1 305 ? 16.445 0.777 -32.391 1.00 96.12 305 GLY A C 1
ATOM 2333 O O . GLY A 1 305 ? 17.426 0.213 -32.869 1.00 96.12 305 GLY A O 1
ATOM 2334 N N . VAL A 1 306 ? 15.214 0.260 -32.475 1.00 96.81 306 VAL A N 1
ATOM 2335 C CA . VAL A 1 306 ? 14.897 -1.018 -33.145 1.00 96.81 306 VAL A CA 1
ATOM 2336 C C . VAL A 1 306 ? 15.294 -0.988 -34.627 1.00 96.81 306 VAL A C 1
ATOM 2338 O O . VAL A 1 306 ? 15.910 -1.931 -35.122 1.00 96.81 306 VAL A O 1
ATOM 2341 N N . THR A 1 307 ? 14.983 0.104 -35.329 1.00 96.94 307 THR A N 1
ATOM 2342 C CA . THR A 1 307 ? 15.310 0.304 -36.753 1.00 96.94 307 THR A CA 1
ATOM 2343 C C . THR A 1 307 ? 16.827 0.337 -36.977 1.00 96.94 307 THR A C 1
ATOM 2345 O O . THR A 1 307 ? 17.339 -0.308 -37.892 1.00 96.94 307 THR A O 1
ATOM 2348 N N . LEU A 1 308 ? 17.559 1.012 -36.084 1.00 95.44 308 LEU A N 1
ATOM 2349 C CA . LEU A 1 308 ? 19.017 1.096 -36.099 1.00 95.44 308 LEU A CA 1
ATOM 2350 C C . LEU A 1 308 ? 19.663 -0.271 -35.828 1.00 95.44 308 LEU A C 1
ATOM 2352 O O . LEU A 1 308 ? 20.589 -0.650 -36.539 1.00 95.44 308 LEU A O 1
ATOM 2356 N N . SER A 1 309 ? 19.135 -1.048 -34.874 1.00 93.56 309 SER A N 1
ATOM 2357 C CA . SER A 1 309 ? 19.549 -2.443 -34.642 1.00 93.56 309 SER A CA 1
ATOM 2358 C C . SER A 1 309 ? 19.261 -3.360 -35.836 1.00 93.56 309 SER A C 1
ATOM 2360 O O . SER A 1 309 ? 19.963 -4.348 -36.030 1.00 93.56 309 SER A O 1
ATOM 2362 N N . GLY A 1 310 ? 18.258 -3.033 -36.655 1.00 93.69 310 GLY A N 1
ATOM 2363 C CA . GLY A 1 310 ? 17.967 -3.712 -37.921 1.00 93.69 310 GLY A CA 1
ATOM 2364 C C . GLY A 1 310 ? 18.870 -3.298 -39.090 1.00 93.69 310 GLY A C 1
ATOM 2365 O O . GLY A 1 310 ? 18.755 -3.878 -40.168 1.00 93.69 310 GLY A O 1
ATOM 2366 N N . GLY A 1 311 ? 19.755 -2.313 -38.895 1.00 93.50 311 GLY A N 1
ATOM 2367 C CA . GLY A 1 311 ? 20.713 -1.821 -39.889 1.00 93.50 311 GLY A CA 1
ATOM 2368 C C . GLY A 1 311 ? 20.235 -0.638 -40.740 1.00 93.50 311 GLY A C 1
ATOM 2369 O O . GLY A 1 311 ? 21.036 -0.065 -41.479 1.00 93.50 311 GLY A O 1
ATOM 2370 N N . ASP A 1 312 ? 18.972 -0.214 -40.627 1.00 96.44 312 ASP A N 1
ATOM 2371 C CA . ASP A 1 312 ? 18.436 0.922 -41.390 1.00 96.44 312 ASP A CA 1
ATOM 2372 C C . ASP A 1 312 ? 18.723 2.258 -40.683 1.00 96.44 312 ASP A C 1
ATOM 2374 O O . ASP A 1 312 ? 17.906 2.828 -39.957 1.00 96.44 312 ASP A O 1
ATOM 2378 N N . SER A 1 313 ? 19.939 2.763 -40.888 1.00 96.62 313 SER A N 1
ATOM 2379 C CA . SER A 1 313 ? 20.399 3.992 -40.232 1.00 96.62 313 SER A CA 1
ATOM 2380 C C . SER A 1 313 ? 19.694 5.252 -40.757 1.00 96.62 313 SER A C 1
ATOM 2382 O O . SER A 1 313 ? 19.411 6.159 -39.978 1.00 96.62 313 SER A O 1
ATOM 2384 N N . GLU A 1 314 ? 19.352 5.308 -42.047 1.00 96.00 314 GLU A N 1
ATOM 2385 C CA . GLU A 1 314 ? 18.637 6.450 -42.645 1.00 96.00 314 GLU A CA 1
ATOM 2386 C C . GLU A 1 314 ? 17.180 6.516 -42.161 1.00 96.00 314 GLU A C 1
ATOM 2388 O O . GLU A 1 314 ? 16.687 7.582 -41.766 1.00 96.00 314 GLU A O 1
ATOM 2393 N N . GLY A 1 315 ? 16.501 5.364 -42.094 1.00 96.25 315 GLY A N 1
ATOM 2394 C CA . GLY A 1 315 ? 15.178 5.249 -41.489 1.00 96.25 315 GLY A CA 1
ATOM 2395 C C . GLY A 1 315 ? 15.181 5.698 -40.028 1.00 96.25 315 GLY A C 1
ATOM 2396 O O . GLY A 1 315 ? 14.348 6.525 -39.637 1.00 96.25 315 GLY A O 1
ATOM 2397 N N . ALA A 1 316 ? 16.164 5.249 -39.240 1.00 97.56 316 ALA A N 1
ATOM 2398 C CA . ALA A 1 316 ? 16.322 5.649 -37.843 1.00 97.56 316 ALA A CA 1
ATOM 2399 C C . ALA A 1 316 ? 16.535 7.167 -37.679 1.00 97.56 316 ALA A C 1
ATOM 2401 O O . ALA A 1 316 ? 15.887 7.779 -36.826 1.00 97.56 316 ALA A O 1
ATOM 2402 N N . ILE A 1 317 ? 17.360 7.808 -38.522 1.00 98.19 317 ILE A N 1
ATOM 2403 C CA . ILE A 1 317 ? 17.563 9.272 -38.506 1.00 98.19 317 ILE A CA 1
ATOM 2404 C C . ILE A 1 317 ? 16.225 10.003 -38.664 1.00 98.19 317 ILE A C 1
ATOM 2406 O O . ILE A 1 317 ? 15.921 10.919 -37.894 1.00 98.19 317 ILE A O 1
ATOM 2410 N N . SER A 1 318 ? 15.392 9.590 -39.626 1.00 97.12 318 SER A N 1
ATOM 2411 C CA . SER A 1 318 ? 14.093 10.232 -39.870 1.00 97.12 318 SER A CA 1
ATOM 2412 C C . SER A 1 318 ? 13.157 10.158 -38.652 1.00 97.12 318 SER A C 1
ATOM 2414 O O . SER A 1 318 ? 12.512 11.152 -38.290 1.00 97.12 318 SER A O 1
ATOM 2416 N N . GLN A 1 319 ? 13.135 9.004 -37.979 1.00 97.38 319 GLN A N 1
ATOM 2417 C CA . GLN A 1 319 ? 12.316 8.745 -36.798 1.00 97.38 319 GLN A CA 1
ATOM 2418 C C . GLN A 1 319 ? 12.831 9.512 -35.573 1.00 97.38 319 GLN A C 1
ATOM 2420 O O . GLN A 1 319 ? 12.037 10.115 -34.850 1.00 97.38 319 GLN A O 1
ATOM 2425 N N . LEU A 1 320 ? 14.149 9.583 -35.374 1.00 98.12 320 LEU A N 1
ATOM 2426 C CA . LEU A 1 320 ? 14.759 10.352 -34.286 1.00 98.12 320 LEU A CA 1
ATOM 2427 C C . LEU A 1 320 ? 14.522 11.856 -34.443 1.00 98.12 320 LEU A C 1
ATOM 2429 O O . LEU A 1 320 ? 14.207 12.533 -33.467 1.00 98.12 320 LEU A O 1
ATOM 2433 N N . TRP A 1 321 ? 14.571 12.392 -35.666 1.00 97.88 321 TRP A N 1
ATOM 2434 C CA . TRP A 1 321 ? 14.163 13.778 -35.919 1.00 97.88 321 TRP A CA 1
ATOM 2435 C C . TRP A 1 321 ? 12.671 14.005 -35.656 1.00 97.88 321 TRP A C 1
ATOM 2437 O O . TRP A 1 321 ? 12.277 15.087 -35.216 1.00 97.88 321 TRP A O 1
ATOM 2447 N N . ALA A 1 322 ? 11.815 13.011 -35.911 1.00 97.12 322 ALA A N 1
ATOM 2448 C CA . ALA A 1 322 ? 10.409 13.081 -35.525 1.00 97.12 322 ALA A CA 1
ATOM 2449 C C . ALA A 1 322 ? 10.235 13.092 -33.995 1.00 97.12 322 ALA A C 1
ATOM 2451 O O . ALA A 1 322 ? 9.491 13.936 -33.499 1.00 97.12 322 ALA A O 1
ATOM 2452 N N . ALA A 1 323 ? 10.966 12.251 -33.255 1.00 97.00 323 ALA A N 1
ATOM 2453 C CA . ALA A 1 323 ? 10.985 12.269 -31.791 1.00 97.00 323 ALA A CA 1
ATOM 2454 C C . ALA A 1 323 ? 11.468 13.626 -31.247 1.00 97.00 323 ALA A C 1
ATOM 2456 O O . ALA A 1 323 ? 10.761 14.264 -30.467 1.00 97.00 323 ALA A O 1
ATOM 2457 N N . ARG A 1 324 ? 12.596 14.138 -31.761 1.00 97.06 324 ARG A N 1
ATOM 2458 C CA . ARG A 1 324 ? 13.193 15.419 -31.343 1.00 97.06 324 ARG A CA 1
ATOM 2459 C C . ARG A 1 324 ? 12.286 16.626 -31.588 1.00 97.06 324 ARG A C 1
ATOM 2461 O O . ARG A 1 324 ? 12.310 17.590 -30.828 1.00 97.06 324 ARG A O 1
ATOM 2468 N N . ARG A 1 325 ? 11.469 16.591 -32.647 1.00 96.75 325 ARG A N 1
ATOM 2469 C CA . ARG A 1 325 ? 10.462 17.634 -32.920 1.00 96.75 325 ARG A CA 1
ATOM 2470 C C . ARG A 1 325 ? 9.352 17.674 -31.872 1.00 96.75 325 ARG A C 1
ATOM 2472 O O . ARG A 1 325 ? 8.786 18.740 -31.657 1.00 96.75 325 ARG A O 1
ATOM 2479 N N . ILE A 1 326 ? 9.040 16.537 -31.250 1.00 95.81 326 ILE A N 1
ATOM 2480 C CA . ILE A 1 326 ? 8.070 16.460 -30.153 1.00 95.81 326 ILE A CA 1
ATOM 2481 C C . ILE A 1 326 ? 8.740 16.881 -28.844 1.00 95.81 326 ILE A C 1
ATOM 2483 O O . ILE A 1 326 ? 8.174 17.685 -28.105 1.00 95.81 326 ILE A O 1
ATOM 2487 N N . LYS A 1 327 ? 9.946 16.370 -28.575 1.00 93.81 327 LYS A N 1
ATOM 2488 C CA . LYS A 1 327 ? 10.699 16.657 -27.355 1.00 93.81 327 LYS A CA 1
ATOM 2489 C C . LYS A 1 327 ? 12.185 16.859 -27.662 1.00 93.81 327 LYS A C 1
ATOM 2491 O O . LYS A 1 327 ? 12.872 15.938 -28.087 1.00 93.81 327 LYS A O 1
ATOM 2496 N N . GLN A 1 328 ? 12.670 18.085 -27.471 1.00 89.62 328 GLN A N 1
ATOM 2497 C CA . GLN A 1 328 ? 13.994 18.510 -27.949 1.00 89.62 328 GLN A CA 1
ATOM 2498 C C . GLN A 1 328 ? 15.157 18.084 -27.039 1.00 89.62 328 GLN A C 1
ATOM 2500 O O . GLN A 1 328 ? 16.296 18.023 -27.498 1.00 89.62 328 GLN A O 1
ATOM 2505 N N . ASP A 1 329 ? 14.868 17.803 -25.772 1.00 89.69 329 ASP A N 1
ATOM 2506 C CA . ASP A 1 329 ? 15.802 17.609 -24.662 1.00 89.69 329 ASP A CA 1
ATOM 2507 C C . ASP A 1 329 ? 15.850 16.139 -24.208 1.00 89.69 329 ASP A C 1
ATOM 2509 O O . ASP A 1 329 ? 15.568 15.802 -23.059 1.00 89.69 329 ASP A O 1
ATOM 2513 N N . GLN A 1 330 ? 16.177 15.241 -25.140 1.00 93.12 330 GLN A N 1
ATOM 2514 C CA . GLN A 1 330 ? 16.307 13.804 -24.881 1.00 93.12 330 GLN A CA 1
ATOM 2515 C C . GLN A 1 330 ? 17.731 13.331 -25.180 1.00 93.12 330 GLN A C 1
ATOM 2517 O O . GLN A 1 330 ? 18.151 13.315 -26.341 1.00 93.12 330 GLN A O 1
ATOM 2522 N N . ALA A 1 331 ? 18.465 12.941 -24.134 1.00 93.88 331 ALA A N 1
ATOM 2523 C CA . ALA A 1 331 ? 19.844 12.478 -24.255 1.00 93.88 331 ALA A CA 1
ATOM 2524 C C . ALA A 1 331 ? 19.927 11.192 -25.092 1.00 93.88 331 ALA A C 1
ATOM 2526 O O . ALA A 1 331 ? 20.776 11.089 -25.974 1.00 93.88 331 ALA A O 1
ATOM 2527 N N . GLU A 1 332 ? 18.993 10.257 -24.902 1.00 93.94 332 GLU A N 1
ATOM 2528 C CA . GLU A 1 332 ? 18.911 9.013 -25.670 1.00 93.94 332 GLU A CA 1
ATOM 2529 C C . GLU A 1 332 ? 18.669 9.262 -27.165 1.00 93.94 332 GLU A C 1
ATOM 2531 O O . GLU A 1 332 ? 19.272 8.600 -28.010 1.00 93.94 332 GLU A O 1
ATOM 2536 N N . VAL A 1 333 ? 17.828 10.243 -27.517 1.00 96.75 333 VAL A N 1
ATOM 2537 C CA . VAL A 1 333 ? 17.580 10.616 -28.921 1.00 96.75 333 VAL A CA 1
ATOM 2538 C C . VAL A 1 333 ? 18.830 11.219 -29.555 1.00 96.75 333 VAL A C 1
ATOM 2540 O O . VAL A 1 333 ? 19.177 10.850 -30.676 1.00 96.75 333 VAL A O 1
ATOM 2543 N N . ALA A 1 334 ? 19.518 12.120 -28.851 1.00 96.75 334 ALA A N 1
ATOM 2544 C CA . ALA A 1 334 ? 20.765 12.716 -29.324 1.00 96.75 334 ALA A CA 1
ATOM 2545 C C . ALA A 1 334 ? 21.868 11.656 -29.498 1.00 96.75 334 ALA A C 1
ATOM 2547 O O . ALA A 1 334 ? 22.511 11.592 -30.545 1.00 96.75 334 ALA A O 1
ATOM 2548 N N . TYR A 1 335 ? 22.021 10.749 -28.531 1.00 96.06 335 TYR A N 1
ATOM 2549 C CA . TYR A 1 335 ? 22.974 9.642 -28.611 1.00 96.06 335 TYR A CA 1
ATOM 2550 C C . TYR A 1 335 ? 22.675 8.707 -29.791 1.00 96.06 335 TYR A C 1
ATOM 2552 O O . TYR A 1 335 ? 23.562 8.389 -30.582 1.00 96.06 335 TYR A O 1
ATOM 2560 N N . ASN A 1 336 ? 21.412 8.315 -29.975 1.00 96.44 336 ASN A N 1
ATOM 2561 C CA . ASN A 1 336 ? 21.014 7.451 -31.087 1.00 96.44 336 ASN A CA 1
ATOM 2562 C C . ASN A 1 336 ? 21.156 8.143 -32.451 1.00 96.44 336 ASN A C 1
ATOM 2564 O O . ASN A 1 336 ? 21.499 7.480 -33.430 1.00 96.44 336 ASN A O 1
ATOM 2568 N N . LEU A 1 337 ? 20.947 9.465 -32.529 1.00 97.56 337 LEU A N 1
ATOM 2569 C CA . LEU A 1 337 ? 21.244 10.247 -33.738 1.00 97.56 337 LEU A CA 1
ATOM 2570 C C . LEU A 1 337 ? 22.735 10.207 -34.045 1.00 97.56 337 LEU A C 1
ATOM 2572 O O . LEU A 1 337 ? 23.112 10.014 -35.199 1.00 97.56 337 LEU A O 1
ATOM 2576 N N . ALA A 1 338 ? 23.575 10.355 -33.021 1.00 96.44 338 ALA A N 1
ATOM 2577 C CA . ALA A 1 338 ? 25.015 10.268 -33.180 1.00 96.44 338 ALA A CA 1
ATOM 2578 C C . ALA A 1 338 ? 25.436 8.896 -33.724 1.00 96.44 338 ALA A C 1
ATOM 2580 O O . ALA A 1 338 ? 26.165 8.838 -34.712 1.00 96.44 338 ALA A O 1
ATOM 2581 N N . LEU A 1 339 ? 24.904 7.800 -33.168 1.00 95.31 339 LEU A N 1
ATOM 2582 C CA . LEU A 1 339 ? 25.156 6.446 -33.674 1.00 95.31 339 LEU A CA 1
ATOM 2583 C C . LEU A 1 339 ? 24.707 6.257 -35.126 1.00 95.31 339 LEU A C 1
ATOM 2585 O O . LEU A 1 339 ? 25.458 5.722 -35.940 1.00 95.31 339 LEU A O 1
ATOM 2589 N N . ALA A 1 340 ? 23.514 6.731 -35.481 1.00 96.88 340 ALA A N 1
ATOM 2590 C CA . ALA A 1 340 ? 23.029 6.627 -36.853 1.00 96.88 340 ALA A CA 1
ATOM 2591 C C . ALA A 1 340 ? 23.877 7.463 -37.836 1.00 96.88 340 ALA A C 1
ATOM 2593 O O . ALA A 1 340 ? 24.115 7.045 -38.972 1.00 96.88 340 ALA A O 1
ATOM 2594 N N . TYR A 1 341 ? 24.405 8.614 -37.401 1.00 97.75 341 TYR A N 1
ATOM 2595 C CA . TYR A 1 341 ? 25.358 9.396 -38.190 1.00 97.75 341 TYR A CA 1
ATOM 2596 C C . TYR A 1 341 ? 26.724 8.721 -38.323 1.00 97.75 341 TYR A C 1
ATOM 2598 O O . TYR A 1 341 ? 27.313 8.793 -39.399 1.00 97.75 341 TYR A O 1
ATOM 2606 N N . VAL A 1 342 ? 27.210 8.022 -37.292 1.00 95.00 342 VAL A N 1
ATOM 2607 C CA . VAL A 1 342 ? 28.423 7.194 -37.403 1.00 95.00 342 VAL A CA 1
ATOM 2608 C C . VAL A 1 342 ? 28.223 6.106 -38.458 1.00 95.00 342 VAL A C 1
ATOM 2610 O O . VAL A 1 342 ? 29.050 5.979 -39.360 1.00 95.00 342 VAL A O 1
ATOM 2613 N N . ASN A 1 343 ? 27.096 5.388 -38.416 1.00 94.75 343 ASN A N 1
ATOM 2614 C CA . ASN A 1 343 ? 26.790 4.318 -39.373 1.00 94.75 343 ASN A CA 1
ATOM 2615 C C . ASN A 1 343 ? 26.632 4.815 -40.823 1.00 94.75 343 ASN A C 1
ATOM 2617 O O . ASN A 1 343 ? 26.813 4.042 -41.760 1.00 94.75 343 ASN A O 1
ATOM 2621 N N . THR A 1 344 ? 26.316 6.099 -41.015 1.00 96.31 344 THR A N 1
ATOM 2622 C CA . THR A 1 344 ? 26.214 6.756 -42.334 1.00 96.31 344 THR A CA 1
ATOM 2623 C C . THR A 1 344 ? 27.437 7.616 -42.676 1.00 96.31 344 THR A C 1
ATOM 2625 O O . THR A 1 344 ? 27.406 8.385 -43.634 1.00 96.31 344 THR A O 1
ATOM 2628 N N . PHE A 1 345 ? 28.529 7.490 -41.913 1.00 96.00 345 PHE A N 1
ATOM 2629 C CA . PHE A 1 345 ? 29.796 8.207 -42.098 1.00 96.00 345 PHE A CA 1
ATOM 2630 C C . PHE A 1 345 ? 29.718 9.747 -42.011 1.00 96.00 345 PHE A C 1
ATOM 2632 O O . PHE A 1 345 ? 30.597 10.457 -42.498 1.00 96.00 345 PHE A O 1
ATOM 2639 N N . GLN A 1 346 ? 28.703 10.293 -41.339 1.00 97.56 346 GLN A N 1
ATOM 2640 C CA . GLN A 1 346 ? 28.495 11.733 -41.138 1.00 97.56 346 GLN A CA 1
ATOM 2641 C C . GLN A 1 346 ? 29.129 12.225 -39.822 1.00 97.56 346 GLN A C 1
ATOM 2643 O O . GLN A 1 346 ? 28.439 12.727 -38.930 1.00 97.56 346 GLN A O 1
ATOM 2648 N N . MET A 1 347 ? 30.453 12.094 -39.699 1.00 96.19 347 MET A N 1
ATOM 2649 C CA . MET A 1 347 ? 31.181 12.262 -38.427 1.00 96.19 347 MET A CA 1
ATOM 2650 C C . MET A 1 347 ? 31.002 13.639 -37.771 1.00 96.19 347 MET A C 1
ATOM 2652 O O . MET A 1 347 ? 30.763 13.712 -36.569 1.00 96.19 347 MET A O 1
ATOM 2656 N N . ASP A 1 348 ? 30.978 14.728 -38.547 1.00 97.31 348 ASP A N 1
ATOM 2657 C CA . ASP A 1 348 ? 30.753 16.075 -37.998 1.00 97.31 348 ASP A CA 1
ATOM 2658 C C . ASP A 1 348 ? 29.398 16.212 -37.290 1.00 97.31 348 ASP A C 1
ATOM 2660 O O . ASP A 1 348 ? 29.252 16.972 -36.330 1.00 97.31 348 ASP A O 1
ATOM 2664 N N . LYS A 1 349 ? 28.368 15.521 -37.799 1.00 97.31 349 LYS A N 1
ATOM 2665 C CA . LYS A 1 349 ? 27.039 15.505 -37.177 1.00 97.31 349 LYS A CA 1
ATOM 2666 C C . LYS A 1 349 ? 27.043 14.605 -35.948 1.00 97.31 349 LYS A C 1
ATOM 2668 O O . LYS A 1 349 ? 26.496 15.014 -34.928 1.00 97.31 349 LYS A O 1
ATOM 2673 N N . ALA A 1 350 ? 27.685 13.440 -36.033 1.00 96.75 350 ALA A N 1
ATOM 2674 C CA . ALA A 1 350 ? 27.818 12.524 -34.908 1.00 96.75 350 ALA A CA 1
ATOM 2675 C C . ALA A 1 350 ? 28.482 13.195 -33.696 1.00 96.75 350 ALA A C 1
ATOM 2677 O O . ALA A 1 350 ? 27.922 13.167 -32.604 1.00 96.75 350 ALA A O 1
ATOM 2678 N N . ASP A 1 351 ? 29.605 13.887 -33.900 1.00 96.81 351 ASP A N 1
ATOM 2679 C CA . ASP A 1 351 ? 30.335 14.580 -32.833 1.00 96.81 351 ASP A CA 1
ATOM 2680 C C . ASP A 1 351 ? 29.486 15.639 -32.126 1.00 96.81 351 ASP A C 1
ATOM 2682 O O . ASP A 1 351 ? 29.528 15.771 -30.900 1.00 96.81 351 ASP A O 1
ATOM 2686 N N . ARG A 1 352 ? 28.697 16.407 -32.887 1.00 97.19 352 ARG A N 1
ATOM 2687 C CA . ARG A 1 352 ? 27.794 17.409 -32.308 1.00 97.19 352 ARG A CA 1
ATOM 2688 C C . ARG A 1 352 ? 26.703 16.764 -31.466 1.00 97.19 352 ARG A C 1
ATOM 2690 O O . ARG A 1 352 ? 26.418 17.260 -30.381 1.00 97.19 352 ARG A O 1
ATOM 2697 N N . GLU A 1 353 ? 26.108 15.683 -31.955 1.00 96.50 353 GLU A N 1
ATOM 2698 C CA . GLU A 1 353 ? 25.020 15.010 -31.247 1.00 96.50 353 GLU A CA 1
ATOM 2699 C C . GLU A 1 353 ? 25.516 14.247 -30.011 1.00 96.50 353 GLU A C 1
ATOM 2701 O O . GLU A 1 353 ? 24.855 14.304 -28.980 1.00 96.50 353 GLU A O 1
ATOM 2706 N N . PHE A 1 354 ? 26.709 13.637 -30.038 1.00 95.38 354 PHE A N 1
ATOM 2707 C CA . PHE A 1 354 ? 27.310 13.052 -28.832 1.00 95.38 354 PHE A CA 1
ATOM 2708 C C . PHE A 1 354 ? 27.575 14.105 -27.754 1.00 95.38 354 PHE A C 1
ATOM 2710 O O . PHE A 1 354 ? 27.241 13.884 -26.591 1.00 95.38 354 PHE A O 1
ATOM 2717 N N . ARG A 1 355 ? 28.129 15.268 -28.126 1.00 96.06 355 ARG A N 1
ATOM 2718 C CA . ARG A 1 355 ? 28.331 16.377 -27.177 1.00 96.06 355 ARG A CA 1
ATOM 2719 C C . ARG A 1 355 ? 27.006 16.875 -26.616 1.00 96.06 355 ARG A C 1
ATOM 2721 O O . ARG A 1 355 ? 26.883 17.037 -25.411 1.00 96.06 355 ARG A O 1
ATOM 2728 N N . PHE A 1 356 ? 26.002 17.040 -27.474 1.00 95.94 356 PHE A N 1
ATOM 2729 C CA . PHE A 1 356 ? 24.674 17.454 -27.036 1.00 95.94 356 PHE A CA 1
ATOM 2730 C C . PHE A 1 356 ? 24.038 16.434 -26.078 1.00 95.94 356 PHE A C 1
ATOM 2732 O O . PHE A 1 356 ? 23.455 16.822 -25.070 1.00 95.94 356 PHE A O 1
ATOM 2739 N N . ALA A 1 357 ? 24.197 15.134 -26.336 1.00 95.75 357 ALA A N 1
ATOM 2740 C CA . ALA A 1 357 ? 23.731 14.078 -25.441 1.00 95.75 357 ALA A CA 1
ATOM 2741 C C . ALA A 1 357 ? 24.439 14.129 -24.070 1.00 95.75 357 ALA A C 1
ATOM 2743 O O . ALA A 1 357 ? 23.785 14.008 -23.034 1.00 95.75 357 ALA A O 1
ATOM 2744 N N . GLN A 1 358 ? 25.756 14.373 -24.065 1.00 95.25 358 GLN A N 1
ATOM 2745 C CA . GLN A 1 358 ? 26.572 14.531 -22.856 1.00 95.25 358 GLN A CA 1
ATOM 2746 C C . GLN A 1 358 ? 26.187 15.771 -22.039 1.00 95.25 358 GLN A C 1
ATOM 2748 O O . GLN A 1 358 ? 26.194 15.711 -20.810 1.00 95.25 358 GLN A O 1
ATOM 2753 N N . ASP A 1 359 ? 25.847 16.875 -22.707 1.00 95.94 359 ASP A N 1
ATOM 2754 C CA . ASP A 1 359 ? 25.395 18.109 -22.059 1.00 95.94 359 ASP A CA 1
ATOM 2755 C C . ASP A 1 359 ? 24.005 17.942 -21.420 1.00 95.94 359 ASP A C 1
ATOM 2757 O O . ASP A 1 359 ? 23.721 18.557 -20.391 1.00 95.94 359 ASP A O 1
ATOM 2761 N N . LEU A 1 360 ? 23.141 17.108 -22.015 1.00 94.88 360 LEU A N 1
ATOM 2762 C CA . LEU A 1 360 ? 21.793 16.835 -21.510 1.00 94.88 360 LEU A CA 1
ATOM 2763 C C . LEU A 1 360 ? 21.792 15.913 -20.285 1.00 94.88 360 LEU A C 1
ATOM 2765 O O . LEU A 1 360 ? 21.161 16.242 -19.281 1.00 94.88 360 LEU A O 1
ATOM 2769 N N . ASP A 1 361 ? 22.460 14.759 -20.364 1.00 91.06 361 ASP A N 1
ATOM 2770 C CA . ASP A 1 361 ? 22.532 13.808 -19.250 1.00 91.06 361 ASP A CA 1
ATOM 2771 C C . ASP A 1 361 ? 23.897 13.103 -19.199 1.00 91.06 361 ASP A C 1
ATOM 2773 O O . ASP A 1 361 ? 24.061 11.988 -19.708 1.00 91.06 361 ASP A O 1
ATOM 2777 N N . PRO A 1 362 ? 24.897 13.716 -18.544 1.00 89.88 362 PRO A N 1
ATOM 2778 C CA . PRO A 1 362 ? 26.242 13.163 -18.501 1.00 89.88 362 PRO A CA 1
ATOM 2779 C C . PRO A 1 362 ? 26.307 11.810 -17.782 1.00 89.88 362 PRO A C 1
ATOM 2781 O O . PRO A 1 362 ? 27.173 10.994 -18.098 1.00 89.88 362 PRO A O 1
ATOM 2784 N N . GLY A 1 363 ? 25.405 11.560 -16.825 1.00 86.12 363 GLY A N 1
ATOM 2785 C CA . GLY A 1 363 ? 25.349 10.299 -16.088 1.00 86.12 363 GLY A CA 1
ATOM 2786 C C . GLY A 1 363 ? 24.816 9.162 -16.954 1.00 86.12 363 GLY A C 1
ATOM 2787 O O . GLY A 1 363 ? 25.362 8.057 -16.931 1.00 86.12 363 GLY A O 1
ATOM 2788 N N . ARG A 1 364 ? 23.791 9.437 -17.768 1.00 83.56 364 ARG A N 1
ATOM 2789 C CA . ARG A 1 364 ? 23.228 8.464 -18.710 1.00 83.56 364 ARG A CA 1
ATOM 2790 C C . ARG A 1 364 ? 24.234 8.055 -19.781 1.00 83.56 364 ARG A C 1
ATOM 2792 O O . ARG A 1 364 ? 24.357 6.860 -20.051 1.00 83.56 364 ARG A O 1
ATOM 2799 N N . ILE A 1 365 ? 24.968 9.017 -20.349 1.00 89.75 365 ILE A N 1
ATOM 2800 C CA . ILE A 1 365 ? 26.013 8.731 -21.346 1.00 89.75 365 ILE A CA 1
ATOM 2801 C C . ILE A 1 365 ? 27.152 7.927 -20.723 1.00 89.75 365 ILE A C 1
ATOM 2803 O O . ILE A 1 365 ? 27.545 6.904 -21.277 1.00 89.75 365 ILE A O 1
ATOM 2807 N N . GLN A 1 366 ? 27.614 8.313 -19.528 1.00 85.31 366 GLN A N 1
ATOM 2808 C CA . GLN A 1 366 ? 28.664 7.580 -18.824 1.00 85.31 366 GLN A CA 1
ATOM 2809 C C . GLN A 1 366 ? 28.280 6.114 -18.567 1.00 85.31 366 GLN A C 1
ATOM 2811 O O . GLN A 1 366 ? 29.125 5.227 -18.697 1.00 85.31 366 GLN A O 1
ATOM 2816 N N . GLU A 1 367 ? 27.018 5.840 -18.225 1.00 77.88 367 GLU A N 1
ATOM 2817 C CA . GLU A 1 367 ? 26.546 4.467 -18.038 1.00 77.88 367 GLU A CA 1
ATOM 2818 C C . GLU A 1 367 ? 26.546 3.669 -19.348 1.00 77.88 367 GLU A C 1
ATOM 2820 O O . GLU A 1 367 ? 26.985 2.520 -19.356 1.00 77.88 367 GLU A O 1
ATOM 2825 N N . ALA A 1 368 ? 26.118 4.258 -20.467 1.00 81.38 368 ALA A N 1
ATOM 2826 C CA . ALA A 1 368 ? 26.182 3.568 -21.756 1.00 81.38 368 ALA A CA 1
ATOM 2827 C C . ALA A 1 368 ? 27.610 3.354 -22.248 1.00 81.38 368 ALA A C 1
ATOM 2829 O O . ALA A 1 368 ? 27.912 2.276 -22.752 1.00 81.38 368 ALA A O 1
ATOM 2830 N N . ASP A 1 369 ? 28.507 4.322 -22.065 1.00 81.06 369 ASP A N 1
ATOM 2831 C CA . ASP A 1 369 ? 29.921 4.147 -22.396 1.00 81.06 369 ASP A CA 1
ATOM 2832 C C . ASP A 1 369 ? 30.540 3.021 -21.565 1.00 81.06 369 ASP A C 1
ATOM 2834 O O . ASP A 1 369 ? 31.283 2.186 -22.082 1.00 81.06 369 ASP A O 1
ATOM 2838 N N . ARG A 1 370 ? 30.177 2.930 -20.282 1.00 76.31 370 ARG A N 1
ATOM 2839 C CA . ARG A 1 370 ? 30.585 1.821 -19.418 1.00 76.31 370 ARG A CA 1
ATOM 2840 C C . ARG A 1 370 ? 30.052 0.481 -19.926 1.00 76.31 370 ARG A C 1
ATOM 2842 O O . ARG A 1 370 ? 30.811 -0.483 -19.982 1.00 76.31 370 ARG A O 1
ATOM 2849 N N . GLN A 1 371 ? 28.781 0.409 -20.318 1.00 71.06 371 GLN A N 1
ATOM 2850 C CA . GLN A 1 371 ? 28.186 -0.809 -20.883 1.00 71.06 371 GLN A CA 1
ATOM 2851 C C . GLN A 1 371 ? 28.854 -1.211 -22.200 1.00 71.06 371 GLN A C 1
ATOM 2853 O O . GLN A 1 371 ? 29.222 -2.374 -22.359 1.00 71.06 371 GLN A O 1
ATOM 2858 N N . ARG A 1 372 ? 29.112 -0.243 -23.085 1.00 78.38 372 ARG A N 1
ATOM 2859 C CA . ARG A 1 372 ? 29.859 -0.429 -24.333 1.00 78.38 372 ARG A CA 1
ATOM 2860 C C . ARG A 1 372 ? 31.244 -1.019 -24.079 1.00 78.38 372 ARG A C 1
ATOM 2862 O O . ARG A 1 372 ? 31.635 -1.966 -24.752 1.00 78.38 372 ARG A O 1
ATOM 2869 N N . LEU A 1 373 ? 31.982 -0.493 -23.100 1.00 75.31 373 LEU A N 1
ATOM 2870 C CA . LEU A 1 373 ? 33.306 -1.010 -22.736 1.00 75.31 373 LEU A CA 1
ATOM 2871 C C . LEU A 1 373 ? 33.249 -2.446 -22.195 1.00 75.31 373 LEU A C 1
ATOM 2873 O O . LEU A 1 373 ? 34.168 -3.223 -22.436 1.00 75.31 373 LEU A O 1
ATOM 2877 N N . LEU A 1 374 ? 32.184 -2.803 -21.470 1.00 66.56 374 LEU A N 1
ATOM 2878 C CA . LEU A 1 374 ? 32.003 -4.143 -20.906 1.00 66.56 374 LEU A CA 1
ATOM 2879 C C . LEU A 1 374 ? 31.568 -5.180 -21.949 1.00 66.56 374 LEU A C 1
ATOM 2881 O O . LEU A 1 374 ? 31.991 -6.330 -21.865 1.00 66.56 374 LEU A O 1
ATOM 2885 N N . GLN A 1 375 ? 30.700 -4.793 -22.883 1.00 67.19 375 GLN A N 1
ATOM 2886 C CA . GLN A 1 375 ? 30.111 -5.692 -23.881 1.00 67.19 375 GLN A CA 1
ATOM 2887 C C . GLN A 1 375 ? 30.895 -5.718 -25.199 1.00 67.19 375 GLN A C 1
ATOM 2889 O O . GLN A 1 375 ? 30.709 -6.627 -25.998 1.00 67.19 375 GLN A O 1
ATOM 2894 N N . GLY A 1 376 ? 31.769 -4.736 -25.436 1.00 70.25 376 GLY A N 1
ATOM 2895 C CA . GLY A 1 376 ? 32.536 -4.606 -26.677 1.00 70.25 376 GLY A CA 1
ATOM 2896 C C . GLY A 1 376 ? 31.714 -4.118 -27.875 1.00 70.25 376 GLY A C 1
ATOM 2897 O O . GLY A 1 376 ? 32.269 -3.938 -28.957 1.00 70.25 376 GLY A O 1
ATOM 2898 N N . GLU A 1 377 ? 30.418 -3.857 -27.694 1.00 71.25 377 GLU A N 1
ATOM 2899 C CA . GLU A 1 377 ? 29.491 -3.458 -28.751 1.00 71.25 377 GLU A CA 1
ATOM 2900 C C . GLU A 1 377 ? 28.805 -2.134 -28.415 1.00 71.25 377 GLU A C 1
ATOM 2902 O O . GLU A 1 377 ? 28.523 -1.821 -27.258 1.00 71.25 377 GLU A O 1
ATOM 2907 N N . THR A 1 378 ? 28.545 -1.332 -29.448 1.00 78.12 378 THR A N 1
ATOM 2908 C CA . THR A 1 378 ? 27.844 -0.053 -29.291 1.00 78.12 378 THR A CA 1
ATOM 2909 C C . THR A 1 378 ? 26.373 -0.281 -29.595 1.00 78.12 378 THR A C 1
ATOM 2911 O O . THR A 1 378 ? 26.026 -0.545 -30.745 1.00 78.12 378 THR A O 1
ATOM 2914 N N . GLN A 1 379 ? 25.517 -0.203 -28.578 1.00 83.19 379 GLN A N 1
ATOM 2915 C CA . GLN A 1 379 ? 24.080 -0.409 -28.736 1.00 83.19 379 GLN A CA 1
ATOM 2916 C C . GLN A 1 379 ? 23.310 0.915 -28.671 1.00 83.19 379 GLN A C 1
ATOM 2918 O O . GLN A 1 379 ? 23.722 1.823 -27.941 1.00 83.19 379 GLN A O 1
ATOM 2923 N N . PRO A 1 380 ? 22.187 1.048 -29.402 1.00 90.25 380 PRO A N 1
ATOM 2924 C CA . PRO A 1 380 ? 21.330 2.211 -29.258 1.00 90.25 380 PRO A CA 1
ATOM 2925 C C . PRO A 1 380 ? 20.740 2.278 -27.847 1.00 90.25 380 PRO A C 1
ATOM 2927 O O . PRO A 1 380 ? 20.331 1.275 -27.261 1.00 90.25 380 PRO A O 1
ATOM 2930 N N . MET A 1 381 ? 20.664 3.486 -27.305 1.00 91.12 381 MET A N 1
ATOM 2931 C CA . MET A 1 381 ? 20.039 3.748 -26.021 1.00 91.12 381 MET A CA 1
ATOM 2932 C C . MET A 1 381 ? 18.524 3.603 -26.091 1.00 91.12 381 MET A C 1
ATOM 2934 O O . MET A 1 381 ? 17.878 3.963 -27.076 1.00 91.12 381 MET A O 1
ATOM 2938 N N . ARG A 1 382 ? 17.946 3.143 -24.983 1.00 91.12 382 ARG A N 1
ATOM 2939 C CA . ARG A 1 382 ? 16.498 3.008 -24.824 1.00 91.12 382 ARG A CA 1
ATOM 2940 C C . ARG A 1 382 ? 15.938 4.159 -24.019 1.00 91.12 382 ARG A C 1
ATOM 2942 O O . ARG A 1 382 ? 16.394 4.403 -22.899 1.00 91.12 382 ARG A O 1
ATOM 2949 N N . GLU A 1 383 ? 14.882 4.761 -24.542 1.00 91.44 383 GLU A N 1
ATOM 2950 C CA . GLU A 1 383 ? 14.007 5.640 -23.781 1.00 91.44 383 GLU A CA 1
ATOM 2951 C C . GLU A 1 383 ? 13.208 4.813 -22.773 1.00 91.44 383 GLU A C 1
ATOM 2953 O O . GLU A 1 383 ? 12.473 3.883 -23.121 1.00 91.44 383 GLU A O 1
ATOM 2958 N N . GLN A 1 384 ? 13.364 5.160 -21.502 1.00 89.38 384 GLN A N 1
ATOM 2959 C CA . GLN A 1 384 ? 12.736 4.492 -20.366 1.00 89.38 384 GLN A CA 1
ATOM 2960 C C . GLN A 1 384 ? 11.533 5.295 -19.865 1.00 89.38 384 GLN A C 1
ATOM 2962 O O . GLN A 1 384 ? 11.516 6.521 -19.978 1.00 89.38 384 GLN A O 1
ATOM 2967 N N . LEU A 1 385 ? 10.523 4.645 -19.272 1.00 91.06 385 LEU A N 1
ATOM 2968 C CA . LEU A 1 385 ? 9.512 5.387 -18.511 1.00 91.06 385 LEU A CA 1
ATOM 2969 C C . LEU A 1 385 ? 10.130 5.889 -17.210 1.00 91.06 385 LEU A C 1
ATOM 2971 O O . LEU A 1 385 ? 10.718 5.114 -16.454 1.00 91.06 385 LEU A O 1
ATOM 2975 N N . GLY A 1 386 ? 9.986 7.186 -16.959 1.00 88.38 386 GLY A N 1
ATOM 2976 C CA . GLY A 1 386 ? 10.461 7.818 -15.738 1.00 88.38 386 GLY A CA 1
ATOM 2977 C C . GLY A 1 386 ? 9.522 7.547 -14.565 1.00 88.38 386 GLY A C 1
ATOM 2978 O O . GLY A 1 386 ? 8.331 7.276 -14.738 1.00 88.38 386 GLY A O 1
ATOM 2979 N N . ASN A 1 387 ? 10.031 7.709 -13.341 1.00 87.81 387 ASN A N 1
ATOM 2980 C CA . ASN A 1 387 ? 9.247 7.478 -12.122 1.00 87.81 387 ASN A CA 1
ATOM 2981 C C . ASN A 1 387 ? 7.951 8.308 -12.091 1.00 87.81 387 ASN A C 1
ATOM 2983 O O . ASN A 1 387 ? 6.916 7.804 -11.665 1.00 87.81 387 ASN A O 1
ATOM 2987 N N . ALA A 1 388 ? 7.972 9.553 -12.578 1.00 88.38 388 ALA A N 1
ATOM 2988 C CA . ALA A 1 388 ? 6.784 10.409 -12.635 1.00 88.38 388 ALA A CA 1
ATOM 2989 C C . ALA A 1 388 ? 5.680 9.844 -13.550 1.00 88.38 388 ALA A C 1
ATOM 2991 O O . ALA A 1 388 ? 4.498 9.932 -13.220 1.00 88.38 388 ALA A O 1
ATOM 2992 N N . GLU A 1 389 ? 6.053 9.228 -14.674 1.00 89.75 389 GLU A N 1
ATOM 2993 C CA . GLU A 1 389 ? 5.108 8.598 -15.602 1.00 89.75 389 GLU A CA 1
ATOM 2994 C C . GLU A 1 389 ? 4.537 7.311 -15.008 1.00 89.75 389 GLU A C 1
ATOM 2996 O O . GLU A 1 389 ? 3.328 7.089 -15.079 1.00 89.75 389 GLU A O 1
ATOM 3001 N N . LEU A 1 390 ? 5.379 6.505 -14.353 1.00 88.44 390 LEU A N 1
ATOM 3002 C CA . LEU A 1 390 ? 4.947 5.301 -13.641 1.00 88.44 390 LEU A CA 1
ATOM 3003 C C . LEU A 1 390 ? 3.996 5.644 -12.481 1.00 88.44 390 LEU A C 1
ATOM 3005 O O . LEU A 1 390 ? 2.962 4.996 -12.319 1.00 88.44 390 LEU A O 1
ATOM 3009 N N . TRP A 1 391 ? 4.263 6.722 -11.736 1.00 88.00 391 TRP A N 1
ATOM 3010 C CA . TRP A 1 391 ? 3.339 7.254 -10.730 1.00 88.00 391 TRP A CA 1
ATOM 3011 C C . TRP A 1 391 ? 2.032 7.756 -11.343 1.00 88.00 391 TRP A C 1
ATOM 3013 O O . TRP A 1 391 ? 0.954 7.433 -10.842 1.00 88.00 391 TRP A O 1
ATOM 3023 N N . ALA A 1 392 ? 2.092 8.505 -12.446 1.00 87.94 392 ALA A N 1
ATOM 3024 C CA . ALA A 1 392 ? 0.892 8.953 -13.146 1.00 87.94 392 ALA A CA 1
ATOM 3025 C C . ALA A 1 392 ? 0.047 7.765 -13.636 1.00 87.94 392 ALA A C 1
ATOM 3027 O O . ALA A 1 392 ? -1.181 7.792 -13.525 1.00 87.94 392 ALA A O 1
ATOM 3028 N N . ALA A 1 393 ? 0.690 6.704 -14.127 1.00 85.62 393 ALA A N 1
ATOM 3029 C CA . ALA A 1 393 ? 0.028 5.468 -14.519 1.00 85.62 393 ALA A CA 1
ATOM 3030 C C . ALA A 1 393 ? -0.586 4.734 -13.312 1.00 85.62 393 ALA A C 1
ATOM 3032 O O . ALA A 1 393 ? -1.730 4.285 -13.395 1.00 85.62 393 ALA A O 1
ATOM 3033 N N . ALA A 1 394 ? 0.099 4.700 -12.163 1.00 81.50 394 ALA A N 1
ATOM 3034 C CA . ALA A 1 394 ? -0.425 4.114 -10.927 1.00 81.50 394 ALA A CA 1
ATOM 3035 C C . ALA A 1 394 ? -1.736 4.758 -10.455 1.00 81.50 394 ALA A C 1
ATOM 3037 O O . ALA A 1 394 ? -2.613 4.048 -9.960 1.00 81.50 394 ALA A O 1
ATOM 3038 N N . PHE A 1 395 ? -1.899 6.071 -10.648 1.00 78.62 395 PHE A N 1
ATOM 3039 C CA . PHE A 1 395 ? -3.123 6.789 -10.275 1.00 78.62 395 PHE A CA 1
ATOM 3040 C C . PHE A 1 395 ? -4.226 6.765 -11.344 1.00 78.62 395 PHE A C 1
ATOM 3042 O O . PHE A 1 395 ? -5.401 6.885 -10.997 1.00 78.62 395 PHE A O 1
ATOM 3049 N N . LYS A 1 396 ? -3.881 6.635 -12.633 1.00 75.00 396 LYS A N 1
ATOM 3050 C CA . LYS A 1 396 ? -4.852 6.678 -13.745 1.00 75.00 396 LYS A CA 1
ATOM 3051 C C . LYS A 1 396 ? -5.567 5.354 -13.990 1.00 75.00 396 LYS A C 1
ATOM 3053 O O . LYS A 1 396 ? -6.719 5.361 -14.426 1.00 75.00 396 LYS A O 1
ATOM 3058 N N . VAL A 1 397 ? -4.904 4.223 -13.764 1.00 63.44 397 VAL A N 1
ATOM 3059 C CA . VAL A 1 397 ? -5.482 2.922 -14.108 1.00 63.44 397 VAL A CA 1
ATOM 3060 C C . VAL A 1 397 ? -6.539 2.532 -13.074 1.00 63.44 397 VAL A C 1
ATOM 3062 O O . VAL A 1 397 ? -6.277 2.399 -11.880 1.00 63.44 397 VAL A O 1
ATOM 3065 N N . SER A 1 398 ? -7.770 2.337 -13.547 1.00 58.34 398 SER A N 1
ATOM 3066 C CA . SER A 1 398 ? -8.841 1.716 -12.771 1.00 58.34 398 SER A CA 1
ATOM 3067 C C . SER A 1 398 ? -8.574 0.216 -12.730 1.00 58.34 398 SER A C 1
ATOM 3069 O O . SER A 1 398 ? -9.066 -0.550 -13.555 1.00 58.34 398 SER A O 1
ATOM 3071 N N . TRP A 1 399 ? -7.731 -0.200 -11.786 1.00 60.84 399 TRP A N 1
ATOM 3072 C CA . TRP A 1 399 ? -7.425 -1.611 -11.593 1.00 60.84 399 TRP A CA 1
ATOM 3073 C C . TRP A 1 399 ? -8.728 -2.379 -11.349 1.00 60.84 399 TRP A C 1
ATOM 3075 O O . TRP A 1 399 ? -9.566 -1.908 -10.564 1.00 60.84 399 TRP A O 1
ATOM 3085 N N . PRO A 1 400 ? -8.940 -3.522 -12.032 1.00 54.81 400 PRO A N 1
ATOM 3086 C CA . PRO A 1 400 ? -10.130 -4.326 -11.809 1.00 54.81 400 PRO A CA 1
ATOM 3087 C C . PRO A 1 400 ? -10.246 -4.594 -10.312 1.00 54.81 400 PRO A C 1
ATOM 3089 O O . PRO A 1 400 ? -9.238 -4.859 -9.655 1.00 54.81 400 PRO A O 1
ATOM 3092 N N . PHE A 1 401 ? -11.463 -4.488 -9.769 1.00 51.97 401 PHE A N 1
ATOM 3093 C CA . PHE A 1 401 ? -11.745 -4.830 -8.377 1.00 51.97 401 PHE A CA 1
ATOM 3094 C C . PHE A 1 401 ? -11.446 -6.317 -8.170 1.00 51.97 401 PHE A C 1
ATOM 3096 O O . PHE A 1 401 ? -12.344 -7.158 -8.196 1.00 51.97 401 PHE A O 1
ATOM 3103 N N . GLN A 1 402 ? -10.184 -6.669 -7.952 1.00 52.78 402 GLN A N 1
ATOM 3104 C CA . GLN A 1 402 ? -9.883 -7.902 -7.266 1.00 52.78 402 GLN A CA 1
ATOM 3105 C C . GLN A 1 402 ? -10.502 -7.734 -5.884 1.00 52.78 402 GLN A C 1
ATOM 3107 O O . GLN A 1 402 ? -10.258 -6.747 -5.185 1.00 52.78 402 GLN A O 1
ATOM 3112 N N . ARG A 1 403 ? -11.406 -8.651 -5.530 1.00 52.44 403 ARG A N 1
ATOM 3113 C CA . ARG A 1 403 ? -11.918 -8.736 -4.166 1.00 52.44 403 ARG A CA 1
ATOM 3114 C C . ARG A 1 403 ? -10.698 -8.984 -3.300 1.00 52.44 403 ARG A C 1
ATOM 3116 O O . ARG A 1 403 ? -10.219 -10.109 -3.279 1.00 52.44 403 ARG A O 1
ATOM 3123 N N . PHE A 1 404 ? -10.174 -7.943 -2.660 1.00 55.38 404 PHE A N 1
ATOM 3124 C CA . PHE A 1 404 ? -9.089 -8.097 -1.707 1.00 55.38 404 PHE A CA 1
ATOM 3125 C C . PHE A 1 404 ? -9.597 -9.066 -0.641 1.00 55.38 404 PHE A C 1
ATOM 3127 O O . PHE A 1 404 ? -10.573 -8.729 0.043 1.00 55.38 404 PHE A O 1
ATOM 3134 N N . PRO A 1 405 ? -9.055 -10.294 -0.562 1.00 59.22 405 PRO A N 1
ATOM 3135 C CA . PRO A 1 405 ? -9.501 -11.241 0.435 1.00 59.22 405 PRO A CA 1
ATOM 3136 C C . PRO A 1 405 ? -9.076 -10.659 1.774 1.00 59.22 405 PRO A C 1
ATOM 3138 O O . PRO A 1 405 ? -7.893 -10.589 2.094 1.00 59.22 405 PRO A O 1
ATOM 3141 N N . ILE A 1 406 ? -10.046 -10.148 2.523 1.00 65.94 406 ILE A N 1
ATOM 3142 C CA . ILE A 1 406 ? -9.767 -9.520 3.804 1.00 65.94 406 ILE A CA 1
ATOM 3143 C C . ILE A 1 406 ? -9.248 -10.625 4.721 1.00 65.94 406 ILE A C 1
ATOM 3145 O O . ILE A 1 406 ? -9.956 -11.620 4.911 1.00 65.94 406 ILE A O 1
ATOM 3149 N N . PRO A 1 407 ? -8.039 -10.475 5.288 1.00 68.44 407 PRO A N 1
ATOM 3150 C CA . PRO A 1 407 ? -7.511 -11.437 6.238 1.00 68.44 407 PRO A CA 1
ATOM 3151 C C . PRO A 1 407 ? -8.532 -11.699 7.344 1.00 68.44 407 PRO A C 1
ATOM 3153 O O . PRO A 1 407 ? -9.197 -10.770 7.811 1.00 68.44 407 PRO A O 1
ATOM 3156 N N . MET A 1 408 ? -8.639 -12.952 7.790 1.00 72.69 408 MET A N 1
ATOM 3157 C CA . MET A 1 408 ? -9.636 -13.375 8.781 1.00 72.69 408 MET A CA 1
ATOM 3158 C C . MET A 1 408 ? -9.743 -12.435 10.007 1.00 72.69 408 MET A C 1
ATOM 3160 O O . MET A 1 408 ? -10.870 -12.093 10.369 1.00 72.69 408 MET A O 1
ATOM 3164 N N . PRO A 1 409 ? -8.642 -11.900 10.586 1.00 75.25 409 PRO A N 1
ATOM 3165 C CA . PRO A 1 409 ? -8.741 -10.952 11.700 1.00 75.25 409 PRO A CA 1
ATOM 3166 C C . PRO A 1 409 ? -9.471 -9.645 11.354 1.00 75.25 409 PRO A C 1
ATOM 3168 O O . PRO A 1 409 ? -10.233 -9.126 12.167 1.00 75.25 409 PRO A O 1
ATOM 3171 N N . LEU A 1 410 ? -9.272 -9.115 10.144 1.00 77.12 410 LEU A N 1
ATOM 3172 C CA . LEU A 1 410 ? -9.919 -7.886 9.679 1.00 77.12 410 LEU A CA 1
ATOM 3173 C C . LEU A 1 410 ? -11.372 -8.131 9.261 1.00 77.12 410 LEU A C 1
ATOM 3175 O O . LEU A 1 410 ? -12.202 -7.234 9.401 1.00 77.12 410 LEU A O 1
ATOM 3179 N N . ALA A 1 411 ? -11.708 -9.341 8.806 1.00 84.38 411 ALA A N 1
ATOM 3180 C CA . ALA A 1 411 ? -13.079 -9.708 8.463 1.00 84.38 411 ALA A CA 1
ATOM 3181 C C . ALA A 1 411 ? -14.017 -9.583 9.680 1.00 84.38 411 ALA A C 1
ATOM 3183 O O . ALA A 1 411 ? -15.151 -9.131 9.537 1.00 84.38 411 ALA A O 1
ATOM 3184 N N . LEU A 1 412 ? -13.522 -9.863 10.893 1.00 88.25 412 LEU A N 1
ATOM 3185 C CA . LEU A 1 412 ? -14.277 -9.714 12.147 1.00 88.25 412 LEU A CA 1
ATOM 3186 C C . LEU A 1 412 ? -14.748 -8.276 12.425 1.00 88.25 412 LEU A C 1
ATOM 3188 O O . LEU A 1 412 ? -15.647 -8.058 13.240 1.00 88.25 412 LEU A O 1
ATOM 3192 N N . LEU A 1 413 ? -14.157 -7.270 11.779 1.00 87.00 413 LEU A N 1
ATOM 3193 C CA . LEU A 1 413 ? -14.598 -5.883 11.924 1.00 87.00 413 LEU A CA 1
ATOM 3194 C C . LEU A 1 413 ? -15.945 -5.625 11.235 1.00 87.00 413 LEU A C 1
ATOM 3196 O O . LEU A 1 413 ? -16.643 -4.678 11.610 1.00 87.00 413 LEU A O 1
ATOM 3200 N N . TYR A 1 414 ? -16.330 -6.470 10.275 1.00 90.56 414 TYR A N 1
ATOM 3201 C CA . TYR A 1 414 ? -17.426 -6.215 9.347 1.00 90.56 414 TYR A CA 1
ATOM 3202 C C . TYR A 1 414 ? -18.543 -7.264 9.429 1.00 90.56 414 TYR A C 1
ATOM 3204 O O . TYR A 1 414 ? -18.282 -8.420 9.770 1.00 90.56 414 TYR A O 1
ATOM 3212 N N . PRO A 1 415 ? -19.792 -6.898 9.080 1.00 91.31 415 PRO A N 1
ATOM 3213 C CA . PRO A 1 415 ? -20.900 -7.844 9.066 1.00 91.31 415 PRO A CA 1
ATOM 3214 C C . PRO A 1 415 ? -20.649 -8.990 8.088 1.00 91.31 415 PRO A C 1
ATOM 3216 O O . PRO A 1 415 ? -20.364 -8.752 6.913 1.00 91.31 415 PRO A O 1
ATOM 3219 N N . ALA A 1 416 ? -20.750 -10.226 8.575 1.00 89.31 416 ALA A N 1
ATOM 3220 C CA . ALA A 1 416 ? -20.478 -11.446 7.817 1.00 89.31 416 ALA A CA 1
ATOM 3221 C C . ALA A 1 416 ? -19.116 -11.442 7.087 1.00 89.31 416 ALA A C 1
ATOM 3223 O O . ALA A 1 416 ? -18.964 -12.092 6.056 1.00 89.31 416 ALA A O 1
ATOM 3224 N N . GLY A 1 417 ? -18.132 -10.681 7.582 1.00 86.31 417 GLY A N 1
ATOM 3225 C CA . GLY A 1 417 ? -16.830 -10.531 6.928 1.00 86.31 417 GLY A CA 1
ATOM 3226 C C . GLY A 1 417 ? -16.809 -9.615 5.700 1.00 86.31 417 GLY A C 1
ATOM 3227 O O . GLY A 1 417 ? -15.777 -9.522 5.040 1.00 86.31 417 GLY A O 1
ATOM 3228 N N . ASN A 1 418 ? -17.910 -8.928 5.378 1.00 88.12 418 ASN A N 1
ATOM 3229 C CA . ASN A 1 418 ? -18.032 -8.098 4.181 1.00 88.12 418 ASN A CA 1
ATOM 3230 C C . ASN A 1 418 ? -18.149 -6.600 4.536 1.00 88.12 418 ASN A C 1
ATOM 3232 O O . ASN A 1 418 ? -19.182 -6.176 5.066 1.00 88.12 418 ASN A O 1
ATOM 3236 N N . PRO A 1 419 ? -17.153 -5.756 4.193 1.00 88.50 419 PRO A N 1
ATOM 3237 C CA . PRO A 1 419 ? -17.177 -4.328 4.507 1.00 88.50 419 PRO A CA 1
ATOM 3238 C C . PRO A 1 419 ? -18.347 -3.574 3.901 1.00 88.50 419 PRO A C 1
ATOM 3240 O O . PRO A 1 419 ? -18.824 -2.605 4.484 1.00 88.50 419 PRO A O 1
ATOM 3243 N N . TRP A 1 420 ? -18.847 -4.026 2.755 1.00 88.38 420 TRP A N 1
ATOM 3244 C CA . TRP A 1 420 ? -19.958 -3.375 2.071 1.00 88.38 420 TRP A CA 1
ATOM 3245 C C . TRP A 1 420 ? -21.282 -3.524 2.815 1.00 88.38 420 TRP A C 1
ATOM 3247 O O . TRP A 1 420 ? -22.168 -2.684 2.674 1.00 88.38 420 TRP A O 1
ATOM 3257 N N . LEU A 1 421 ? -21.405 -4.547 3.664 1.00 91.31 421 LEU A N 1
ATOM 3258 C CA . LEU A 1 421 ? -22.566 -4.715 4.531 1.00 91.31 421 LEU A CA 1
ATOM 3259 C C . LEU A 1 421 ? -22.544 -3.761 5.734 1.00 91.31 421 LEU A C 1
ATOM 3261 O O . LEU A 1 421 ? -23.553 -3.642 6.429 1.00 91.31 421 LEU A O 1
ATOM 3265 N N . LEU A 1 422 ? -21.437 -3.048 5.982 1.00 91.56 422 LEU A N 1
ATOM 3266 C CA . LEU A 1 422 ? -21.310 -2.165 7.139 1.00 91.56 422 LEU A CA 1
ATOM 3267 C C . LEU A 1 422 ? -22.329 -1.024 7.119 1.00 91.56 422 LEU A C 1
ATOM 3269 O O . LEU A 1 422 ? -22.995 -0.789 8.121 1.00 91.56 422 LEU A O 1
ATOM 3273 N N . TRP A 1 423 ? -22.472 -0.312 6.001 1.00 92.50 423 TRP A N 1
ATOM 3274 C CA . TRP A 1 423 ? -23.391 0.827 5.912 1.00 92.50 423 TRP A CA 1
ATOM 3275 C C . TRP A 1 423 ? -24.865 0.452 6.096 1.00 92.50 423 TRP A C 1
ATOM 3277 O O . TRP A 1 423 ? -25.509 1.085 6.939 1.00 92.50 423 TRP A O 1
ATOM 3287 N N . PRO A 1 424 ? -25.421 -0.566 5.403 1.00 93.69 424 PRO A N 1
ATOM 3288 C CA . PRO A 1 424 ? -26.787 -0.991 5.684 1.00 93.69 424 PRO A CA 1
ATOM 3289 C C . PRO A 1 424 ? -26.929 -1.477 7.132 1.00 93.69 424 PRO A C 1
ATOM 3291 O O . PRO A 1 424 ? -27.891 -1.099 7.799 1.00 93.69 424 PRO A O 1
ATOM 3294 N N . ALA A 1 425 ? -25.953 -2.217 7.676 1.00 92.06 425 ALA A N 1
ATOM 3295 C CA . ALA A 1 425 ? -25.995 -2.654 9.072 1.00 92.06 425 ALA A CA 1
ATOM 3296 C C . ALA A 1 425 ? -25.998 -1.479 10.068 1.00 92.06 425 ALA A C 1
ATOM 3298 O O . ALA A 1 425 ? -26.777 -1.493 11.020 1.00 92.06 425 ALA A O 1
ATOM 3299 N N . LEU A 1 426 ? -25.192 -0.434 9.841 1.00 90.25 426 LEU A N 1
ATOM 3300 C CA . LEU A 1 426 ? -25.186 0.787 10.654 1.00 90.25 426 LEU A CA 1
ATOM 3301 C C . LEU A 1 426 ? -26.513 1.555 10.551 1.00 90.25 426 LEU A C 1
ATOM 3303 O O . LEU A 1 426 ? -26.987 2.083 11.558 1.00 90.25 426 LEU A O 1
ATOM 3307 N N . LEU A 1 427 ? -27.142 1.589 9.372 1.00 91.44 427 LEU A N 1
ATOM 3308 C CA . LEU A 1 427 ? -28.452 2.212 9.174 1.00 91.44 427 LEU A CA 1
ATOM 3309 C C . LEU A 1 427 ? -29.553 1.476 9.955 1.00 91.44 427 LEU A C 1
ATOM 3311 O O . LEU A 1 427 ? -30.295 2.104 10.716 1.00 91.44 427 LEU A O 1
ATOM 3315 N N . PHE A 1 428 ? -29.619 0.146 9.844 1.00 91.38 428 PHE A N 1
ATOM 3316 C CA . PHE A 1 428 ? -30.563 -0.669 10.616 1.00 91.38 428 PHE A CA 1
ATOM 3317 C C . PHE A 1 428 ? -30.290 -0.594 12.122 1.00 91.38 428 PHE A C 1
ATOM 3319 O O . PHE A 1 428 ? -31.227 -0.461 12.913 1.00 91.38 428 PHE A O 1
ATOM 3326 N N . ALA A 1 429 ? -29.018 -0.599 12.530 1.00 88.50 429 ALA A N 1
ATOM 3327 C CA . ALA A 1 429 ? -28.614 -0.380 13.914 1.00 88.50 429 ALA A CA 1
ATOM 3328 C C . ALA A 1 429 ? -29.082 0.990 14.429 1.00 88.50 429 ALA A C 1
ATOM 3330 O O . ALA A 1 429 ? -29.619 1.080 15.532 1.00 88.50 429 ALA A O 1
ATOM 3331 N N . GLY A 1 430 ? -28.952 2.049 13.625 1.00 88.62 430 GLY A N 1
ATOM 3332 C CA . GLY A 1 430 ? -29.454 3.384 13.946 1.00 88.62 430 GLY A CA 1
ATOM 3333 C C . GLY A 1 430 ? -30.969 3.410 14.163 1.00 88.62 430 GLY A C 1
ATOM 3334 O O . GLY A 1 430 ? -31.442 3.975 15.154 1.00 88.62 430 GLY A O 1
ATOM 3335 N N . LEU A 1 431 ? -31.736 2.738 13.297 1.00 90.25 431 LEU A N 1
ATOM 3336 C CA . LEU A 1 431 ? -33.188 2.601 13.449 1.00 90.25 431 LEU A CA 1
ATOM 3337 C C . LEU A 1 431 ? -33.555 1.819 14.721 1.00 90.25 431 LEU A C 1
ATOM 3339 O O . LEU A 1 431 ? -34.405 2.263 15.498 1.00 90.25 431 LEU A O 1
ATOM 3343 N N . ALA A 1 432 ? -32.879 0.696 14.980 1.00 88.12 432 ALA A N 1
ATOM 3344 C CA . ALA A 1 432 ? -33.077 -0.107 16.184 1.00 88.12 432 ALA A CA 1
ATOM 3345 C C . ALA A 1 432 ? -32.768 0.695 17.459 1.00 88.12 432 ALA A C 1
ATOM 3347 O O . ALA A 1 432 ? -33.553 0.685 18.410 1.00 88.12 432 ALA A O 1
ATOM 3348 N N . VAL A 1 433 ? -31.671 1.460 17.460 1.00 88.06 433 VAL A N 1
ATOM 3349 C CA . VAL A 1 433 ? -31.293 2.367 18.552 1.00 88.06 433 VAL A CA 1
ATOM 3350 C C . VAL A 1 433 ? -32.338 3.465 18.751 1.00 88.06 433 VAL A C 1
ATOM 3352 O O . VAL A 1 433 ? -32.668 3.782 19.892 1.00 88.06 433 VAL A O 1
ATOM 3355 N N . LEU A 1 434 ? -32.913 4.019 17.682 1.00 88.44 434 LEU A N 1
ATOM 3356 C CA . LEU A 1 434 ? -33.963 5.034 17.775 1.00 88.44 434 LEU A CA 1
ATOM 3357 C C . LEU A 1 434 ? -35.250 4.475 18.406 1.00 88.44 434 LEU A C 1
ATOM 3359 O O . LEU A 1 434 ? -35.846 5.125 19.273 1.00 88.44 434 LEU A O 1
ATOM 3363 N N . LEU A 1 435 ? -35.659 3.263 18.023 1.00 88.81 435 LEU A N 1
ATOM 3364 C CA . LEU A 1 435 ? -36.827 2.575 18.583 1.00 88.81 435 LEU A CA 1
ATOM 3365 C C . LEU A 1 435 ? -36.609 2.175 20.051 1.00 88.81 435 LEU A C 1
ATOM 3367 O O . LEU A 1 435 ? -37.429 2.503 20.916 1.00 88.81 435 LEU A O 1
ATOM 3371 N N . LEU A 1 436 ? -35.485 1.517 20.352 1.00 86.56 436 LEU A N 1
ATOM 3372 C CA . LEU A 1 436 ? -35.128 1.086 21.707 1.00 86.56 436 LEU A CA 1
ATOM 3373 C C . LEU A 1 436 ? -34.910 2.284 22.630 1.00 86.56 436 LEU A C 1
ATOM 3375 O O . LEU A 1 436 ? -35.413 2.326 23.757 1.00 86.56 436 LEU A O 1
ATOM 3379 N N . GLY A 1 437 ? -34.219 3.297 22.117 1.00 84.62 437 GLY A N 1
ATOM 3380 C CA . GLY A 1 437 ? -34.059 4.581 22.759 1.00 84.62 437 GLY A CA 1
ATOM 3381 C C . GLY A 1 437 ? -35.415 5.140 23.170 1.00 84.62 437 GLY A C 1
ATOM 3382 O O . GLY A 1 437 ? -35.601 5.446 24.347 1.00 84.62 437 GLY A O 1
ATOM 3383 N N . ARG A 1 438 ? -36.389 5.276 22.251 1.00 86.31 438 ARG A N 1
ATOM 3384 C CA . ARG A 1 438 ? -37.717 5.861 22.560 1.00 86.31 438 ARG A CA 1
ATOM 3385 C C . ARG A 1 438 ? -38.359 5.223 23.790 1.00 86.31 438 ARG A C 1
ATOM 3387 O O . ARG A 1 438 ? -38.898 5.951 24.623 1.00 86.31 438 ARG A O 1
ATOM 3394 N N . ARG A 1 439 ? -38.202 3.909 23.968 1.00 84.06 439 ARG A N 1
ATOM 3395 C CA . ARG A 1 439 ? -38.671 3.190 25.163 1.00 84.06 439 ARG A CA 1
ATOM 3396 C C . ARG A 1 439 ? -37.832 3.461 26.413 1.00 84.06 439 ARG A C 1
ATOM 3398 O O . ARG A 1 439 ? -38.387 3.639 27.496 1.00 84.06 439 ARG A O 1
ATOM 3405 N N . LEU A 1 440 ? -36.509 3.527 26.282 1.00 81.56 440 LEU A N 1
ATOM 3406 C CA . LEU A 1 440 ? -35.587 3.793 27.393 1.00 81.56 440 LEU A CA 1
ATOM 3407 C C . LEU A 1 440 ? -35.557 5.265 27.836 1.00 81.56 440 LEU A C 1
ATOM 3409 O O . LEU A 1 440 ? -35.212 5.545 28.980 1.00 81.56 440 LEU A O 1
ATOM 3413 N N . ARG A 1 441 ? -35.971 6.214 26.989 1.00 74.44 441 ARG A N 1
ATOM 3414 C CA . ARG A 1 441 ? -35.939 7.673 27.231 1.00 74.44 441 ARG A CA 1
ATOM 3415 C C . ARG A 1 441 ? -36.659 8.093 28.521 1.00 74.44 441 ARG A C 1
ATOM 3417 O O . ARG A 1 441 ? -36.264 9.063 29.171 1.00 74.44 441 ARG A O 1
ATOM 3424 N N . GLY A 1 442 ? -37.701 7.354 28.912 1.00 73.06 442 GLY A N 1
ATOM 3425 C CA . GLY A 1 442 ? -38.424 7.564 30.173 1.00 73.06 442 GLY A CA 1
ATOM 3426 C C . GLY A 1 442 ? -37.577 7.278 31.424 1.00 73.06 442 GLY A C 1
ATOM 3427 O O . GLY A 1 442 ? -37.802 7.861 32.489 1.00 73.06 442 GLY A O 1
ATOM 3428 N N . LEU A 1 443 ? -36.552 6.433 31.294 1.00 73.00 443 LEU A N 1
ATOM 3429 C CA . LEU A 1 443 ? -35.595 6.063 32.329 1.00 73.00 443 LEU A CA 1
ATOM 3430 C C . LEU A 1 443 ? -34.322 6.901 32.139 1.00 73.00 443 LEU A C 1
ATOM 3432 O O . LEU A 1 443 ? -33.403 6.523 31.424 1.00 73.00 443 LEU A O 1
ATOM 3436 N N . ARG A 1 444 ? -34.235 8.071 32.788 1.00 76.81 444 ARG A N 1
ATOM 3437 C CA . ARG A 1 444 ? -32.980 8.849 32.787 1.00 76.81 444 ARG A CA 1
ATOM 3438 C C . ARG A 1 444 ? -31.906 8.082 33.562 1.00 76.81 444 ARG A C 1
ATOM 3440 O O . ARG A 1 444 ? -31.963 8.041 34.792 1.00 76.81 444 ARG A O 1
ATOM 3447 N N . LEU A 1 445 ? -30.956 7.489 32.845 1.00 78.50 445 LEU A N 1
ATOM 3448 C CA . LEU A 1 445 ? -29.849 6.704 33.390 1.00 78.50 445 LEU A CA 1
ATOM 3449 C C . LEU A 1 445 ? -28.653 7.607 33.727 1.00 78.50 445 LEU A C 1
ATOM 3451 O O . LEU A 1 445 ? -28.332 8.540 32.989 1.00 78.50 445 LEU A O 1
ATOM 3455 N N . ARG A 1 446 ? -28.007 7.360 34.868 1.00 78.44 446 ARG A N 1
ATOM 3456 C CA . ARG A 1 446 ? -26.824 8.084 35.361 1.00 78.44 446 ARG A CA 1
ATOM 3457 C C . ARG A 1 446 ? -25.945 7.147 36.193 1.00 78.44 446 ARG A C 1
ATOM 3459 O O . ARG A 1 446 ? -26.399 6.105 36.651 1.00 78.44 446 ARG A O 1
ATOM 3466 N N . SER A 1 447 ? -24.702 7.535 36.441 1.00 78.06 447 SER A N 1
ATOM 3467 C CA . SER A 1 447 ? -23.858 6.895 37.453 1.00 78.06 447 SER A CA 1
ATOM 3468 C C . SER A 1 447 ? -24.017 7.592 38.808 1.00 78.06 447 SER A C 1
ATOM 3470 O O . SER A 1 447 ? -24.210 8.809 38.891 1.00 78.06 447 SER A O 1
ATOM 3472 N N . CYS A 1 448 ? -23.955 6.819 39.892 1.00 77.38 448 CYS A N 1
ATOM 3473 C CA . CYS A 1 448 ? -23.907 7.353 41.249 1.00 77.38 448 CYS A CA 1
ATOM 3474 C C . CYS A 1 448 ? -22.656 8.221 41.410 1.00 77.38 448 CYS A C 1
ATOM 3476 O O . CYS A 1 448 ? -21.542 7.744 41.196 1.00 77.38 448 CYS A O 1
ATOM 3478 N N . SER A 1 449 ? -22.816 9.464 41.875 1.00 74.50 449 SER A N 1
ATOM 3479 C CA . SER A 1 449 ? -21.701 10.420 41.979 1.00 74.50 449 SER A CA 1
ATOM 3480 C C . SER A 1 449 ? -20.616 10.037 42.996 1.00 74.50 449 SER A C 1
ATOM 3482 O O . SER A 1 449 ? -19.620 10.745 43.119 1.00 74.50 449 SER A O 1
ATOM 3484 N N . ARG A 1 450 ? -20.821 8.965 43.773 1.00 72.00 450 ARG A N 1
ATOM 3485 C CA . ARG A 1 450 ? -19.878 8.487 44.793 1.00 72.00 450 ARG A CA 1
ATOM 3486 C C . ARG A 1 450 ? -19.245 7.145 44.442 1.00 72.00 450 ARG A C 1
ATOM 3488 O O . ARG A 1 450 ? -18.028 7.038 44.487 1.00 72.00 450 ARG A O 1
ATOM 3495 N N . CYS A 1 451 ? -20.056 6.127 44.159 1.00 69.75 451 CYS A N 1
ATOM 3496 C CA . CYS A 1 451 ? -19.568 4.764 43.921 1.00 69.75 451 CYS A CA 1
ATOM 3497 C C . CYS A 1 451 ? -19.564 4.347 42.447 1.00 69.75 451 CYS A C 1
ATOM 3499 O O . CYS A 1 451 ? -19.180 3.224 42.156 1.00 69.75 451 CYS A O 1
ATOM 3501 N N . GLY A 1 452 ? -20.050 5.186 41.527 1.00 72.00 452 GLY A N 1
ATOM 3502 C CA . GLY A 1 452 ? -20.105 4.864 40.098 1.00 72.00 452 GLY A CA 1
ATOM 3503 C C . GLY A 1 452 ? -21.209 3.884 39.682 1.00 72.00 452 GLY A C 1
ATOM 3504 O O . GLY A 1 452 ? -21.484 3.782 38.492 1.00 72.00 452 GLY A O 1
ATOM 3505 N N . ARG A 1 453 ? -21.899 3.221 40.627 1.00 79.44 453 ARG A N 1
ATOM 3506 C CA . ARG A 1 453 ? -22.989 2.269 40.333 1.00 79.44 453 ARG A CA 1
ATOM 3507 C C . ARG A 1 453 ? -24.059 2.897 39.430 1.00 79.44 453 ARG A C 1
ATOM 3509 O O . ARG A 1 453 ? -24.453 4.044 39.663 1.00 79.44 453 ARG A O 1
ATOM 3516 N N . SER A 1 454 ? -24.531 2.151 38.432 1.00 83.12 454 SER A N 1
ATOM 3517 C CA . SER A 1 454 ? -25.611 2.577 37.541 1.00 83.12 454 SER A CA 1
ATOM 3518 C C . SER A 1 454 ? -26.909 2.794 38.326 1.00 83.12 454 SER A C 1
ATOM 3520 O O . SER A 1 454 ? -27.297 1.985 39.168 1.00 83.12 454 SER A O 1
ATOM 3522 N N . ILE A 1 455 ? -27.542 3.944 38.093 1.00 84.06 455 ILE A N 1
ATOM 3523 C CA . ILE A 1 455 ? -28.796 4.364 38.721 1.00 84.06 455 ILE A CA 1
ATOM 3524 C C . ILE A 1 455 ? -29.716 5.008 37.681 1.00 84.06 455 ILE A C 1
ATOM 3526 O O . ILE A 1 455 ? -29.275 5.758 36.810 1.00 84.06 455 ILE A O 1
ATOM 3530 N N . CYS A 1 456 ? -31.018 4.759 37.781 1.00 86.44 456 CYS A N 1
ATOM 3531 C CA . CYS A 1 456 ? -32.028 5.413 36.948 1.00 86.44 456 CYS A CA 1
ATOM 3532 C C . CYS A 1 456 ? -32.791 6.510 37.717 1.00 86.44 456 CYS A C 1
ATOM 3534 O O . CYS A 1 456 ? -32.608 6.699 38.922 1.00 86.44 456 CYS A O 1
ATOM 3536 N N . ARG A 1 457 ? -33.707 7.217 37.036 1.00 84.94 457 ARG A N 1
ATOM 3537 C CA . ARG A 1 457 ? -34.600 8.231 37.640 1.00 84.94 457 ARG A CA 1
ATOM 3538 C C . ARG A 1 457 ? -35.412 7.704 38.833 1.00 84.94 457 ARG A C 1
ATOM 3540 O O . ARG A 1 457 ? -35.786 8.506 39.678 1.00 84.94 457 ARG A O 1
ATOM 3547 N N . ARG A 1 458 ? -35.685 6.398 38.897 1.00 85.50 458 ARG A N 1
ATOM 3548 C CA . ARG A 1 458 ? -36.440 5.764 39.993 1.00 85.50 458 ARG A CA 1
ATOM 3549 C C . ARG A 1 458 ? -35.558 5.423 41.195 1.00 85.50 458 ARG A C 1
ATOM 3551 O O . ARG A 1 458 ? -36.005 5.524 42.325 1.00 85.50 458 ARG A O 1
ATOM 3558 N N . CYS A 1 459 ? -34.303 5.048 40.953 1.00 86.50 459 CYS A N 1
ATOM 3559 C CA . CYS A 1 459 ? -33.372 4.619 42.001 1.00 86.50 459 CYS A CA 1
ATOM 3560 C C . CYS A 1 459 ? -32.526 5.764 42.575 1.00 86.50 459 CYS A C 1
ATOM 3562 O O . CYS A 1 459 ? -31.797 5.565 43.548 1.00 86.50 459 CYS A O 1
ATOM 3564 N N . VAL A 1 460 ? -32.548 6.942 41.943 1.00 88.00 460 VAL A N 1
ATOM 3565 C CA . VAL A 1 460 ? -31.732 8.078 42.369 1.00 88.00 460 VAL A CA 1
ATOM 3566 C C . VAL A 1 460 ? -32.287 8.697 43.645 1.00 88.00 460 VAL A C 1
ATOM 3568 O O . VAL A 1 460 ? -33.409 9.193 43.688 1.00 88.00 460 VAL A O 1
ATOM 3571 N N . VAL A 1 461 ? -31.448 8.750 44.670 1.00 87.38 461 VAL A N 1
ATOM 3572 C CA . VAL A 1 461 ? -31.717 9.510 45.885 1.00 87.38 461 VAL A CA 1
ATOM 3573 C C . VAL A 1 461 ? -30.976 10.835 45.779 1.00 87.38 461 VAL A C 1
ATOM 3575 O O . VAL A 1 461 ? -29.754 10.857 45.595 1.00 87.38 461 VAL A O 1
ATOM 3578 N N . ARG A 1 462 ? -31.711 11.949 45.861 1.00 83.06 462 ARG A N 1
ATOM 3579 C CA . ARG A 1 462 ? -31.100 13.281 45.857 1.00 83.06 462 ARG A CA 1
ATOM 3580 C C . ARG A 1 462 ? -30.684 13.681 47.267 1.00 83.06 462 ARG A C 1
ATOM 3582 O O . ARG A 1 462 ? -31.500 13.668 48.183 1.00 83.06 462 ARG A O 1
ATOM 3589 N N . VAL A 1 463 ? -29.411 14.028 47.421 1.00 76.06 463 VAL A N 1
ATOM 3590 C CA . VAL A 1 463 ? -28.859 14.649 48.633 1.00 76.06 463 VAL A CA 1
ATOM 3591 C C . VAL A 1 463 ? -28.157 15.926 48.177 1.00 76.06 463 VAL A C 1
ATOM 3593 O O . VAL A 1 463 ? -27.183 15.867 47.419 1.00 76.06 463 VAL A O 1
ATOM 3596 N N . GLY A 1 464 ? -28.735 17.083 48.513 1.00 72.06 464 GLY A N 1
ATOM 3597 C CA . GLY A 1 464 ? -28.378 18.366 47.901 1.00 72.06 464 GLY A CA 1
ATOM 3598 C C . GLY A 1 464 ? -28.557 18.346 46.375 1.00 72.06 464 GLY A C 1
ATOM 3599 O O . GLY A 1 464 ? -29.576 17.903 45.851 1.00 72.06 464 GLY A O 1
ATOM 3600 N N . TYR A 1 465 ? -27.532 18.772 45.636 1.00 64.31 465 TYR A N 1
ATOM 3601 C CA . TYR A 1 465 ? -27.517 18.808 44.164 1.00 64.31 465 TYR A CA 1
ATOM 3602 C C . TYR A 1 465 ? -27.044 17.494 43.497 1.00 64.31 465 TYR A C 1
ATOM 3604 O O . TYR A 1 465 ? -26.742 17.480 42.301 1.00 64.31 465 TYR A O 1
ATOM 3612 N N . ARG A 1 466 ? -26.928 16.384 44.244 1.00 67.44 466 ARG A N 1
ATOM 3613 C CA . ARG A 1 466 ? -26.304 15.127 43.777 1.00 67.44 466 ARG A CA 1
ATOM 3614 C C . ARG A 1 466 ? -27.306 14.001 43.636 1.00 67.44 466 ARG A C 1
ATOM 3616 O O . ARG A 1 466 ? -28.200 13.868 44.458 1.00 67.44 466 ARG A O 1
ATOM 3623 N N . GLY A 1 467 ? -27.102 13.148 42.634 1.00 79.50 467 GLY A N 1
ATOM 3624 C CA . GLY A 1 467 ? -27.791 11.865 42.519 1.00 79.50 467 GLY A CA 1
ATOM 3625 C C . GLY A 1 467 ? -26.922 10.729 43.054 1.00 79.50 467 GLY A C 1
ATOM 3626 O O . GLY A 1 467 ? -25.871 10.437 42.481 1.00 79.50 467 GLY A O 1
ATOM 3627 N N . LEU A 1 468 ? -27.360 10.091 44.137 1.00 82.62 468 LEU A N 1
ATOM 3628 C CA . LEU A 1 468 ? -26.685 8.961 44.776 1.00 82.62 468 LEU A CA 1
ATOM 3629 C C . LEU A 1 468 ? -27.535 7.690 44.657 1.00 82.62 468 LEU A C 1
ATOM 3631 O O . LEU A 1 468 ? -28.757 7.760 44.539 1.00 82.62 468 LEU A O 1
ATOM 3635 N N . CYS A 1 469 ? -26.895 6.521 44.715 1.00 85.12 469 CYS A N 1
ATOM 3636 C CA . CYS A 1 469 ? -27.614 5.273 44.975 1.00 85.12 469 CYS A CA 1
ATOM 3637 C C . CYS A 1 469 ? -28.062 5.210 46.445 1.00 85.12 469 CYS A C 1
ATOM 3639 O O . CYS A 1 469 ? -27.474 5.882 47.297 1.00 85.12 469 CYS A O 1
ATOM 3641 N N . GLY A 1 470 ? -29.054 4.368 46.753 1.00 85.25 470 GLY A N 1
ATOM 3642 C CA . GLY A 1 470 ? -29.625 4.247 48.101 1.00 85.25 470 GLY A CA 1
ATOM 3643 C C . GLY A 1 470 ? -28.585 4.022 49.205 1.00 85.25 470 GLY A C 1
ATOM 3644 O O . GLY A 1 470 ? -28.575 4.751 50.193 1.00 85.25 470 GLY A O 1
ATOM 3645 N N . SER A 1 471 ? -27.630 3.109 48.997 1.00 83.88 471 SER A N 1
ATOM 3646 C CA . SER A 1 471 ? -26.574 2.826 49.982 1.00 83.88 471 SER A CA 1
ATOM 3647 C C . SER A 1 471 ? -25.616 4.001 50.200 1.00 83.88 471 SER A C 1
ATOM 3649 O O . SER A 1 471 ? -25.238 4.308 51.330 1.00 83.88 471 SER A O 1
ATOM 3651 N N . CYS A 1 472 ? -25.241 4.713 49.133 1.00 79.38 472 CYS A N 1
ATOM 3652 C CA . CYS A 1 472 ? -24.395 5.898 49.259 1.00 79.38 472 CYS A CA 1
ATOM 3653 C C . CYS A 1 472 ? -25.135 7.060 49.919 1.00 79.38 472 CYS A C 1
ATOM 3655 O O . CYS A 1 472 ? -24.519 7.792 50.689 1.00 79.38 472 CYS A O 1
ATOM 3657 N N . ALA A 1 473 ? -26.424 7.231 49.626 1.00 83.50 473 ALA A N 1
ATOM 3658 C CA . ALA A 1 473 ? -27.246 8.261 50.244 1.00 83.50 473 ALA A CA 1
ATOM 3659 C C . ALA A 1 473 ? -27.421 8.013 51.747 1.00 83.50 473 ALA A C 1
ATOM 3661 O O . ALA A 1 473 ? -27.237 8.944 52.526 1.00 83.50 473 ALA A O 1
ATOM 3662 N N . ALA A 1 474 ? -27.683 6.766 52.155 1.00 83.50 474 ALA A N 1
ATOM 3663 C CA . ALA A 1 474 ? -27.759 6.380 53.563 1.00 83.50 474 ALA A CA 1
ATOM 3664 C C . ALA A 1 474 ? -26.451 6.699 54.307 1.00 83.50 474 ALA A C 1
ATOM 3666 O O . ALA A 1 474 ? -26.469 7.356 55.343 1.00 83.50 474 ALA A O 1
ATOM 3667 N N . MET A 1 475 ? -25.302 6.347 53.720 1.00 79.44 475 MET A N 1
ATOM 3668 C CA . MET A 1 475 ? -23.992 6.626 54.316 1.00 79.44 475 MET A CA 1
ATOM 3669 C C . MET A 1 475 ? -23.676 8.126 54.428 1.00 79.44 475 MET A C 1
ATOM 3671 O O . MET A 1 475 ? -22.993 8.538 55.359 1.00 79.44 475 MET A O 1
ATOM 3675 N N . VAL A 1 476 ? -24.108 8.944 53.461 1.00 73.88 476 VAL A N 1
ATOM 3676 C CA . VAL A 1 476 ? -23.922 10.406 53.529 1.00 73.88 476 VAL A CA 1
ATOM 3677 C C . VAL A 1 476 ? -24.807 11.002 54.621 1.00 73.88 476 VAL A C 1
ATOM 3679 O O . VAL A 1 476 ? -24.307 11.757 55.448 1.00 73.88 476 VAL A O 1
ATOM 3682 N N . ARG A 1 477 ? -26.087 10.610 54.679 1.00 75.06 477 ARG A N 1
ATOM 3683 C CA . ARG A 1 477 ? -27.030 11.082 55.707 1.00 75.06 477 ARG A CA 1
ATOM 3684 C C . ARG A 1 477 ? -26.572 10.724 57.121 1.00 75.06 477 ARG A C 1
ATOM 3686 O O . ARG A 1 477 ? -26.641 11.572 58.000 1.00 75.06 477 ARG A O 1
ATOM 3693 N N . ALA A 1 478 ? -26.031 9.521 57.313 1.00 74.31 478 ALA A N 1
ATOM 3694 C CA . ALA A 1 478 ? -25.535 9.055 58.607 1.00 74.31 478 ALA A CA 1
ATOM 3695 C C . ALA A 1 478 ? -24.318 9.840 59.145 1.00 74.31 478 ALA A C 1
ATOM 3697 O O . ALA A 1 478 ? -24.049 9.787 60.337 1.00 74.31 478 ALA A O 1
ATOM 3698 N N . ARG A 1 479 ? -23.564 10.563 58.299 1.00 67.75 479 ARG A N 1
ATOM 3699 C CA . ARG A 1 479 ? -22.331 11.278 58.700 1.00 67.75 479 ARG A CA 1
ATOM 3700 C C . ARG A 1 479 ? -22.496 12.788 58.943 1.00 67.75 479 ARG A C 1
ATOM 3702 O O . ARG A 1 479 ? -21.514 13.446 59.279 1.00 67.75 479 ARG A O 1
ATOM 3709 N N . GLY A 1 480 ? -23.706 13.340 58.807 1.00 59.06 480 GLY A N 1
ATOM 3710 C CA . GLY A 1 480 ? -24.021 14.739 59.144 1.00 59.06 480 GLY A CA 1
ATOM 3711 C C . GLY A 1 480 ? -23.454 15.821 58.198 1.00 59.06 480 GLY A C 1
ATOM 3712 O O . GLY A 1 480 ? -22.613 15.565 57.332 1.00 59.06 480 GLY A O 1
ATOM 3713 N N . ARG A 1 481 ? -23.922 17.073 58.380 1.00 53.38 481 ARG A N 1
ATOM 3714 C CA . ARG A 1 481 ? -23.728 18.239 57.475 1.00 53.38 481 ARG A CA 1
ATOM 3715 C C . ARG A 1 481 ? -22.262 18.602 57.156 1.00 53.38 481 ARG A C 1
ATOM 3717 O O . ARG A 1 481 ? -21.998 19.190 56.110 1.00 53.38 481 ARG A O 1
ATOM 3724 N N . GLY A 1 482 ? -21.297 18.227 58.001 1.00 51.22 482 GLY A N 1
ATOM 3725 C CA . GLY A 1 482 ? -19.866 18.511 57.786 1.00 51.22 482 GLY A CA 1
ATOM 3726 C C . GLY A 1 482 ? -19.204 17.663 56.688 1.00 51.22 482 GLY A C 1
ATOM 3727 O O . GLY A 1 482 ? -18.241 18.100 56.053 1.00 51.22 482 GLY A O 1
ATOM 3728 N N . TRP A 1 483 ? -19.738 16.468 56.409 1.00 49.50 483 TRP A N 1
ATOM 3729 C CA . TRP A 1 483 ? -19.214 15.555 55.382 1.00 49.50 483 TRP A CA 1
ATOM 3730 C C . TRP A 1 483 ? -19.631 15.937 53.955 1.00 49.50 483 TRP A C 1
ATOM 3732 O O . TRP A 1 483 ? -18.911 15.631 52.998 1.00 49.50 483 TRP A O 1
ATOM 3742 N N . ASP A 1 484 ? -20.749 16.653 53.804 1.00 50.41 484 ASP A N 1
ATOM 3743 C CA . ASP A 1 484 ? -21.254 17.108 52.507 1.00 50.41 484 ASP A CA 1
ATOM 3744 C C . ASP A 1 484 ? -20.299 18.098 51.819 1.00 50.41 484 ASP A C 1
ATOM 3746 O O . ASP A 1 484 ? -20.211 18.077 50.593 1.00 50.41 484 ASP A O 1
ATOM 3750 N N . ARG A 1 485 ? -19.502 18.885 52.567 1.00 48.53 485 ARG A N 1
ATOM 3751 C CA . ARG A 1 485 ? -18.524 19.857 52.020 1.00 48.53 485 ARG A CA 1
ATOM 3752 C C . ARG A 1 485 ? -17.261 19.209 51.424 1.00 48.53 485 ARG A C 1
ATOM 3754 O O . ARG A 1 485 ? -16.869 19.573 50.320 1.00 48.53 485 ARG A O 1
ATOM 3761 N N . LYS A 1 486 ? -16.654 18.197 52.065 1.00 49.50 486 LYS A N 1
ATOM 3762 C CA . LYS A 1 486 ? -15.513 17.449 51.470 1.00 49.50 486 LYS A CA 1
ATOM 3763 C C . LYS A 1 486 ? -15.932 16.670 50.225 1.00 49.50 486 LYS A C 1
ATOM 3765 O O . LYS A 1 486 ? -15.179 16.544 49.263 1.00 49.50 486 LYS A O 1
ATOM 3770 N N . LEU A 1 487 ? -17.164 16.165 50.224 1.00 49.75 487 LEU A N 1
ATOM 3771 C CA . LEU A 1 487 ? -17.735 15.525 49.053 1.00 49.75 487 LEU A CA 1
ATOM 3772 C C . LEU A 1 487 ? -18.140 16.558 47.989 1.00 49.75 487 LEU A C 1
ATOM 3774 O O . LEU A 1 487 ? -17.973 16.224 46.813 1.00 49.75 487 LEU A O 1
ATOM 3778 N N . ALA A 1 488 ? -18.616 17.765 48.356 1.00 46.19 488 ALA A N 1
ATOM 3779 C CA . ALA A 1 488 ? -19.137 18.850 47.496 1.00 46.19 488 ALA A CA 1
ATOM 3780 C C . ALA A 1 488 ? -18.235 19.191 46.298 1.00 46.19 488 ALA A C 1
ATOM 3782 O O . ALA A 1 488 ? -18.702 19.360 45.170 1.00 46.19 488 ALA A O 1
ATOM 3783 N N . LEU A 1 489 ? -16.934 19.145 46.537 1.00 47.09 489 LEU A N 1
ATOM 3784 C CA . LEU A 1 489 ? -15.863 19.466 45.597 1.00 47.09 489 LEU A CA 1
ATOM 3785 C C . LEU A 1 489 ? -15.779 18.492 44.412 1.00 47.09 489 LEU A C 1
ATOM 3787 O O . LEU A 1 489 ? -15.336 18.851 43.327 1.00 47.09 489 LEU A O 1
ATOM 3791 N N . ARG A 1 490 ? -16.324 17.275 44.559 1.00 48.41 490 ARG A N 1
ATOM 3792 C CA . ARG A 1 490 ? -16.434 16.296 43.462 1.00 48.41 490 ARG A CA 1
ATOM 3793 C C . ARG A 1 490 ? -17.492 16.643 42.399 1.00 48.41 490 ARG A C 1
ATOM 3795 O O . ARG A 1 490 ? -17.628 15.891 41.439 1.00 48.41 490 ARG A O 1
ATOM 3802 N N . ARG A 1 491 ? -18.249 17.752 42.523 1.00 39.28 491 ARG A N 1
ATOM 3803 C CA . ARG A 1 491 ? -19.215 18.198 41.485 1.00 39.28 491 ARG A CA 1
ATOM 3804 C C . ARG A 1 491 ? -18.525 18.499 40.145 1.00 39.28 491 ARG A C 1
ATOM 3806 O O . ARG A 1 491 ? -19.171 18.355 39.110 1.00 39.28 491 ARG A O 1
ATOM 3813 N N . TYR A 1 492 ? -17.241 18.863 40.179 1.00 40.81 492 TYR A N 1
ATOM 3814 C CA . TYR A 1 492 ? -16.467 19.270 39.004 1.00 40.81 492 TYR A CA 1
ATOM 3815 C C . TYR A 1 492 ? -15.718 18.137 38.281 1.00 40.81 492 TYR A C 1
ATOM 3817 O O . TYR A 1 492 ? -15.317 18.340 37.143 1.00 40.81 492 TYR A O 1
ATOM 3825 N N . TYR A 1 493 ? -15.581 16.939 38.872 1.00 42.28 493 TYR A N 1
ATOM 3826 C CA . TYR A 1 493 ? -14.782 15.851 38.280 1.00 42.28 493 TYR A CA 1
ATOM 3827 C C . TYR A 1 493 ? -15.478 14.480 38.401 1.00 42.28 493 TYR A C 1
ATOM 3829 O O . TYR A 1 493 ? -15.266 13.748 39.375 1.00 42.28 493 TYR A O 1
ATOM 3837 N N . PRO A 1 494 ? -16.342 14.112 37.435 1.00 37.47 494 PRO A N 1
ATOM 3838 C CA . PRO A 1 494 ? -16.944 12.787 37.373 1.00 37.47 494 PRO A CA 1
ATOM 3839 C C . PRO A 1 494 ? -15.906 11.783 36.844 1.00 37.47 494 PRO A C 1
ATOM 3841 O O . PRO A 1 494 ? -15.689 11.691 35.647 1.00 37.47 494 PRO A O 1
ATOM 3844 N N . GLY A 1 495 ? -15.251 11.031 37.731 1.00 42.03 495 GLY A N 1
ATOM 3845 C CA . GLY A 1 495 ? -14.285 10.000 37.313 1.00 42.03 495 GLY A CA 1
ATOM 3846 C C . GLY A 1 495 ? -13.186 9.652 38.316 1.00 42.03 495 GLY A C 1
ATOM 3847 O O . GLY A 1 495 ? -12.363 8.791 38.029 1.00 42.03 495 GLY A O 1
ATOM 3848 N N . GLY A 1 496 ? -13.152 10.291 39.493 1.00 38.94 496 GLY A N 1
ATOM 3849 C CA . GLY A 1 496 ? -12.156 9.967 40.516 1.00 38.94 496 GLY A CA 1
ATOM 3850 C C . GLY A 1 496 ? -12.196 8.477 40.903 1.00 38.94 496 GLY A C 1
ATOM 3851 O O . GLY A 1 496 ? -13.293 7.953 41.128 1.00 38.94 496 GLY A O 1
ATOM 3852 N N . PRO A 1 497 ? -11.036 7.796 40.985 1.00 40.94 497 PRO A N 1
ATOM 3853 C CA . PRO A 1 497 ? -10.972 6.358 41.180 1.00 40.94 497 PRO A CA 1
ATOM 3854 C C . PRO A 1 497 ? -11.638 5.913 42.480 1.00 40.94 497 PRO A C 1
ATOM 3856 O O . PRO A 1 497 ? -11.760 6.653 43.460 1.00 40.94 497 PRO A O 1
ATOM 3859 N N . MET A 1 498 ? -12.060 4.653 42.445 1.00 42.28 498 MET A N 1
ATOM 3860 C CA . MET A 1 498 ? -12.584 3.876 43.555 1.00 42.28 498 MET A CA 1
ATOM 3861 C C . MET A 1 498 ? -11.594 3.935 44.729 1.00 42.28 498 MET A C 1
ATOM 3863 O O . MET A 1 498 ? -10.584 3.243 44.758 1.00 42.28 498 MET A O 1
ATOM 3867 N N . GLU A 1 499 ? -11.859 4.803 45.701 1.00 40.56 499 GLU A N 1
ATOM 3868 C CA . GLU A 1 499 ? -10.977 5.067 46.847 1.00 40.56 499 GLU A CA 1
ATOM 3869 C C . GLU A 1 499 ? -11.068 3.961 47.918 1.00 40.56 499 GLU A C 1
ATOM 3871 O O . GLU A 1 499 ? -11.255 4.229 49.101 1.00 40.56 499 GLU A O 1
ATOM 3876 N N . ARG A 1 500 ? -11.012 2.686 47.510 1.00 37.12 500 ARG A N 1
ATOM 3877 C CA . ARG A 1 500 ? -11.106 1.551 48.442 1.00 37.12 500 ARG A CA 1
ATOM 3878 C C . ARG A 1 500 ? -10.007 0.491 48.325 1.00 37.12 500 ARG A C 1
ATOM 3880 O O . ARG A 1 500 ? -10.160 -0.575 48.900 1.00 37.12 500 ARG A O 1
ATOM 3887 N N . GLY A 1 501 ? -8.876 0.781 47.680 1.00 39.56 501 GLY A N 1
ATOM 3888 C CA . GLY A 1 501 ? -7.744 -0.154 47.652 1.00 39.56 501 GLY A CA 1
ATOM 3889 C C . GLY A 1 501 ? -6.379 0.526 47.690 1.00 39.56 501 GLY A C 1
ATOM 3890 O O . GLY A 1 501 ? -6.190 1.580 47.084 1.00 39.56 501 GLY A O 1
ATOM 3891 N N . ARG A 1 502 ? -5.414 -0.139 48.343 1.00 39.56 502 ARG A N 1
ATOM 3892 C CA . ARG A 1 502 ? -3.973 0.197 48.430 1.00 39.56 502 ARG A CA 1
ATOM 3893 C C . ARG A 1 502 ? -3.311 0.444 47.054 1.00 39.56 502 ARG A C 1
ATOM 3895 O O . ARG A 1 502 ? -2.251 1.047 46.978 1.00 39.56 502 ARG A O 1
ATOM 3902 N N . TRP A 1 503 ? -3.983 0.037 45.974 1.00 38.50 503 TRP A N 1
ATOM 3903 C CA . TRP A 1 503 ? -3.532 0.056 44.579 1.00 38.50 503 TRP A CA 1
ATOM 3904 C C . TRP A 1 503 ? -4.060 1.234 43.737 1.00 38.50 503 TRP A C 1
ATOM 3906 O O . TRP A 1 503 ? -3.684 1.373 42.576 1.00 38.50 503 TRP A O 1
ATOM 3916 N N . ALA A 1 504 ? -4.900 2.118 44.293 1.00 51.41 504 ALA A N 1
ATOM 3917 C CA . ALA A 1 504 ? -5.493 3.248 43.563 1.00 51.41 504 ALA A CA 1
ATOM 3918 C C . ALA A 1 504 ? -4.499 4.158 42.789 1.00 51.41 504 ALA A C 1
ATOM 3920 O O . ALA A 1 504 ? -4.856 4.581 41.690 1.00 51.41 504 ALA A O 1
ATOM 3921 N N . PRO A 1 505 ? -3.276 4.465 43.276 1.00 54.88 505 PRO A N 1
ATOM 3922 C CA . PRO A 1 505 ? -2.302 5.234 42.490 1.00 54.88 505 PRO A CA 1
ATOM 3923 C C . PRO A 1 505 ? -1.558 4.396 41.435 1.00 54.88 505 PRO A C 1
ATOM 3925 O O . PRO A 1 505 ? -1.101 4.952 40.442 1.00 54.88 505 PRO A O 1
ATOM 3928 N N . LEU A 1 506 ? -1.467 3.073 41.614 1.00 55.44 506 LEU A N 1
ATOM 3929 C CA . LEU A 1 506 ? -0.784 2.159 40.687 1.00 55.44 506 LEU A CA 1
ATOM 3930 C C . LEU A 1 506 ? -1.662 1.790 39.482 1.00 55.44 506 LEU A C 1
ATOM 3932 O O . LEU A 1 506 ? -1.145 1.571 38.392 1.00 55.44 506 LEU A O 1
ATOM 3936 N N . THR A 1 507 ? -2.990 1.783 39.646 1.00 67.00 507 THR A N 1
ATOM 3937 C CA . THR A 1 507 ? -3.935 1.445 38.564 1.00 67.00 507 THR A CA 1
ATOM 3938 C C . THR A 1 507 ? -3.786 2.272 37.274 1.00 67.00 507 THR A C 1
ATOM 3940 O O . THR A 1 507 ? -3.718 1.650 36.216 1.00 67.00 507 THR A O 1
ATOM 3943 N N . PRO A 1 508 ? -3.675 3.620 37.282 1.00 66.12 508 PRO A N 1
ATOM 3944 C CA . PRO A 1 508 ? -3.456 4.381 36.047 1.00 66.12 508 PRO A CA 1
ATOM 3945 C C . PRO A 1 508 ? -2.056 4.182 35.452 1.00 66.12 508 PRO A C 1
ATOM 3947 O O . PRO A 1 508 ? -1.898 4.331 34.244 1.00 66.12 508 PRO A O 1
ATOM 3950 N N . ILE A 1 509 ? -1.059 3.837 36.273 1.00 71.00 509 ILE A N 1
ATOM 3951 C CA . ILE A 1 509 ? 0.311 3.576 35.815 1.00 71.00 509 ILE A CA 1
ATOM 3952 C C . ILE A 1 509 ? 0.344 2.254 35.050 1.00 71.00 509 ILE A C 1
ATOM 3954 O O . ILE A 1 509 ? 0.708 2.238 33.880 1.00 71.00 509 ILE A O 1
ATOM 3958 N N . LEU A 1 510 ? -0.128 1.170 35.671 1.00 73.75 510 LEU A N 1
ATOM 3959 C CA . LEU A 1 510 ? -0.201 -0.150 35.039 1.00 73.75 510 LEU A CA 1
ATOM 3960 C C . LEU A 1 510 ? -1.104 -0.129 33.798 1.00 73.75 510 LEU A C 1
ATOM 3962 O O . LEU A 1 510 ? -0.718 -0.637 32.750 1.00 73.75 510 LEU A O 1
ATOM 3966 N N . ALA A 1 511 ? -2.264 0.534 33.870 1.00 74.75 511 ALA A N 1
ATOM 3967 C CA . ALA A 1 511 ? -3.148 0.690 32.715 1.00 74.75 511 ALA A CA 1
ATOM 3968 C C . ALA A 1 511 ? -2.504 1.498 31.575 1.00 74.75 511 ALA A C 1
ATOM 3970 O O . ALA A 1 511 ? -2.770 1.214 30.411 1.00 74.75 511 ALA A O 1
ATOM 3971 N N . GLY A 1 512 ? -1.650 2.477 31.896 1.00 77.25 512 GLY A N 1
ATOM 3972 C CA . GLY A 1 512 ? -0.912 3.266 30.912 1.00 77.25 512 GLY A CA 1
ATOM 3973 C C . GLY A 1 512 ? 0.161 2.472 30.165 1.00 77.25 512 GLY A C 1
ATOM 3974 O O . GLY A 1 512 ? 0.406 2.780 29.006 1.00 77.25 512 GLY A O 1
ATOM 3975 N N . PHE A 1 513 ? 0.755 1.446 30.781 1.00 82.69 513 PHE A N 1
ATOM 3976 C CA . PHE A 1 513 ? 1.688 0.538 30.102 1.00 82.69 513 PHE A CA 1
ATOM 3977 C C . PHE A 1 513 ? 0.973 -0.537 29.277 1.00 82.69 513 PHE A C 1
ATOM 3979 O O . PHE A 1 513 ? 1.446 -0.880 28.201 1.00 82.69 513 PHE A O 1
ATOM 3986 N N . ILE A 1 514 ? -0.168 -1.055 29.747 1.00 85.62 514 ILE A N 1
ATOM 3987 C CA . ILE A 1 514 ? -0.924 -2.079 29.003 1.00 85.62 514 ILE A CA 1
ATOM 3988 C C . ILE A 1 514 ? -1.588 -1.465 27.768 1.00 85.62 514 ILE A C 1
ATOM 3990 O O . ILE A 1 514 ? -1.536 -2.055 26.698 1.00 85.62 514 ILE A O 1
ATOM 3994 N N . ILE A 1 515 ? -2.205 -0.288 27.910 1.00 87.50 515 ILE A N 1
ATOM 3995 C CA . ILE A 1 515 ? -2.828 0.450 26.806 1.00 87.50 515 ILE A CA 1
ATOM 3996 C C . ILE A 1 515 ? -2.405 1.920 26.930 1.00 87.50 515 ILE A C 1
ATOM 3998 O O . ILE A 1 515 ? -3.093 2.701 27.605 1.00 87.50 515 ILE A O 1
ATOM 4002 N N . PRO A 1 516 ? -1.286 2.334 26.306 1.00 90.94 516 PRO A N 1
ATOM 4003 C CA . PRO A 1 516 ? -0.906 3.742 26.254 1.00 90.94 516 PRO A CA 1
ATOM 4004 C C . PRO A 1 516 ? -2.064 4.583 25.706 1.00 90.94 516 PRO A C 1
ATOM 4006 O O . PRO A 1 516 ? -2.617 4.275 24.658 1.00 90.94 516 PRO A O 1
ATOM 4009 N N . GLY A 1 517 ? -2.483 5.619 26.440 1.00 86.75 517 GLY A N 1
ATOM 4010 C CA . GLY A 1 517 ? -3.662 6.430 26.108 1.00 86.75 517 GLY A CA 1
ATOM 4011 C C . GLY A 1 517 ? -4.980 5.987 26.753 1.00 86.75 517 GLY A C 1
ATOM 4012 O O . GLY A 1 517 ? -5.912 6.790 26.854 1.00 86.75 517 GLY A O 1
ATOM 4013 N N . GLY A 1 518 ? -5.071 4.754 27.257 1.00 85.62 518 GLY A N 1
ATOM 4014 C CA . GLY A 1 518 ? -6.257 4.235 27.942 1.00 85.62 518 GLY A CA 1
ATOM 4015 C C . GLY A 1 518 ? -6.699 5.084 29.146 1.00 85.62 518 GLY A C 1
ATOM 4016 O O . GLY A 1 518 ? -7.871 5.474 29.214 1.00 85.62 518 GLY A O 1
ATOM 4017 N N . PRO A 1 519 ? -5.790 5.457 30.071 1.00 83.44 519 PRO A N 1
ATOM 4018 C CA . PRO A 1 519 ? -6.121 6.341 31.188 1.00 83.44 519 PRO A CA 1
ATOM 4019 C C . PRO A 1 519 ? -6.711 7.691 30.749 1.00 83.44 519 PRO A C 1
ATOM 4021 O O . PRO A 1 519 ? -7.646 8.183 31.379 1.00 83.44 519 PRO A O 1
ATOM 4024 N N . GLN A 1 520 ? -6.214 8.284 29.661 1.00 85.56 520 GLN A N 1
ATOM 4025 C CA . GLN A 1 520 ? -6.689 9.557 29.115 1.00 85.56 520 GLN A CA 1
ATOM 4026 C C . GLN A 1 520 ? -8.114 9.423 28.575 1.00 85.56 520 GLN A C 1
ATOM 4028 O O . GLN A 1 520 ? -8.936 10.301 28.838 1.00 85.56 520 GLN A O 1
ATOM 4033 N N . VAL A 1 521 ? -8.434 8.322 27.884 1.00 81.19 521 VAL A N 1
ATOM 4034 C CA . VAL A 1 521 ? -9.805 8.034 27.426 1.00 81.19 521 VAL A CA 1
ATOM 4035 C C . VAL A 1 521 ? -10.758 7.941 28.621 1.00 81.19 521 VAL A C 1
ATOM 4037 O O . VAL A 1 521 ? -11.814 8.575 28.622 1.00 81.19 521 VAL A O 1
ATOM 4040 N N . VAL A 1 522 ? -10.367 7.228 29.683 1.00 76.56 522 VAL A N 1
ATOM 4041 C CA . VAL A 1 522 ? -11.177 7.098 30.910 1.00 76.56 522 VAL A CA 1
ATOM 4042 C C . VAL A 1 522 ? -11.352 8.443 31.630 1.00 76.56 522 VAL A C 1
ATOM 4044 O O . VAL A 1 522 ? -12.419 8.710 32.187 1.00 76.56 522 VAL A O 1
ATOM 4047 N N . GLN A 1 523 ? -10.337 9.310 31.580 1.00 74.50 523 GLN A N 1
ATOM 4048 C CA . GLN A 1 523 ? -10.348 10.670 32.130 1.00 74.50 523 GLN A CA 1
ATOM 4049 C C . GLN A 1 523 ? -11.041 11.711 31.224 1.00 74.50 523 GLN A C 1
ATOM 4051 O O . GLN A 1 523 ? -10.894 12.909 31.468 1.00 74.50 523 GLN A O 1
ATOM 4056 N N . GLU A 1 524 ? -11.784 11.285 30.193 1.00 75.31 524 GLU A N 1
ATOM 4057 C CA . GLU A 1 524 ? -12.515 12.160 29.254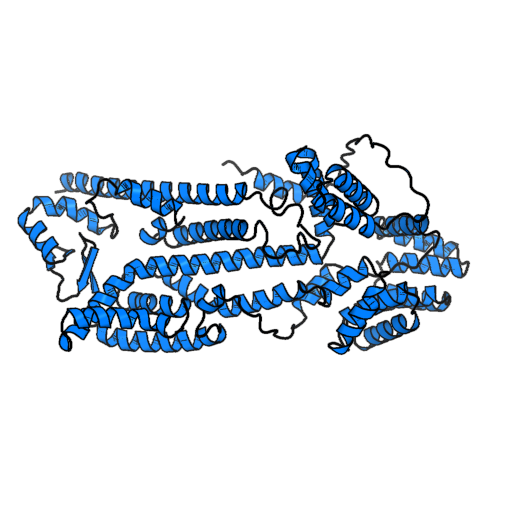 1.00 75.31 524 GLU A CA 1
ATOM 4058 C C . GLU A 1 524 ? -11.590 13.082 28.420 1.00 75.31 524 GLU A C 1
ATOM 4060 O O . GLU A 1 524 ? -12.013 14.093 27.860 1.00 75.31 524 GLU A O 1
ATOM 4065 N N . ARG A 1 525 ? -10.304 12.721 28.286 1.00 80.12 525 ARG A N 1
ATOM 4066 C CA . ARG A 1 525 ? -9.302 13.370 27.417 1.00 80.12 525 ARG A CA 1
ATOM 4067 C C . ARG A 1 525 ? -9.108 12.581 26.128 1.00 80.12 525 ARG A C 1
ATOM 4069 O O . ARG A 1 525 ? -8.021 12.115 25.799 1.00 80.12 525 ARG A O 1
ATOM 4076 N N . GLU A 1 526 ? -10.198 12.455 25.395 1.00 83.44 526 GLU A N 1
ATOM 4077 C CA . GLU A 1 526 ? -10.348 11.536 24.265 1.00 83.44 526 GLU A CA 1
ATOM 4078 C C . GLU A 1 526 ? -9.328 11.732 23.144 1.00 83.44 526 GLU A C 1
ATOM 4080 O O . GLU A 1 526 ? -8.736 10.756 22.707 1.00 83.44 526 GLU A O 1
ATOM 4085 N N . LEU A 1 527 ? -9.060 12.974 22.723 1.00 86.62 527 LEU A N 1
ATOM 4086 C CA . LEU A 1 527 ? -8.102 13.246 21.641 1.00 86.62 527 LEU A CA 1
ATOM 4087 C C . LEU A 1 527 ? -6.667 12.857 22.019 1.00 86.62 527 LEU A C 1
ATOM 4089 O O . LEU A 1 527 ? -5.942 12.293 21.206 1.00 86.62 527 LEU A O 1
ATOM 4093 N N . ARG A 1 528 ? -6.264 13.128 23.268 1.00 87.81 528 ARG A N 1
ATOM 4094 C CA . ARG A 1 528 ? -4.936 12.736 23.765 1.00 87.81 528 ARG A CA 1
ATOM 4095 C C . ARG A 1 528 ? -4.837 11.223 23.895 1.00 87.81 528 ARG A C 1
ATOM 4097 O O . ARG A 1 528 ? -3.839 10.648 23.486 1.00 87.81 528 ARG A O 1
ATOM 4104 N N . GLY A 1 529 ? -5.883 10.590 24.427 1.00 87.38 529 GLY A N 1
ATOM 4105 C CA . GLY A 1 529 ? -5.963 9.136 24.514 1.00 87.38 529 GLY A CA 1
ATOM 4106 C C . GLY A 1 529 ? -5.860 8.472 23.146 1.00 87.38 529 GLY A C 1
ATOM 4107 O O . GLY A 1 529 ? -5.031 7.591 22.974 1.00 87.38 529 GLY A O 1
ATOM 4108 N N . PHE A 1 530 ? -6.619 8.955 22.160 1.00 90.44 530 PHE A N 1
ATOM 4109 C CA . PHE A 1 530 ? -6.558 8.463 20.785 1.00 90.44 530 PHE A CA 1
ATOM 4110 C C . PHE A 1 530 ? -5.154 8.588 20.187 1.00 90.44 530 PHE A C 1
ATOM 4112 O O . PHE A 1 530 ? -4.655 7.617 19.634 1.00 90.44 530 PHE A O 1
ATOM 4119 N N . PHE A 1 531 ? -4.487 9.736 20.353 1.00 91.50 531 PHE A N 1
ATOM 4120 C CA . PHE A 1 531 ? -3.121 9.927 19.858 1.00 91.50 531 PHE A CA 1
ATOM 4121 C C . PHE A 1 531 ? -2.134 8.919 20.462 1.00 91.50 531 PHE A C 1
ATOM 4123 O O . PHE A 1 531 ? -1.370 8.296 19.731 1.00 91.50 531 PHE A O 1
ATOM 4130 N N . TYR A 1 532 ? -2.173 8.716 21.784 1.00 91.75 532 TYR A N 1
ATOM 4131 C CA . TYR A 1 532 ? -1.316 7.727 22.441 1.00 91.75 532 TYR A CA 1
ATOM 4132 C C . TYR A 1 532 ? -1.617 6.297 21.978 1.00 91.75 532 TYR A C 1
ATOM 4134 O O . TYR A 1 532 ? -0.677 5.547 21.728 1.00 91.75 532 TYR A O 1
ATOM 4142 N N . ILE A 1 533 ? -2.895 5.935 21.823 1.00 92.81 533 ILE A N 1
ATOM 4143 C CA . ILE A 1 533 ? -3.292 4.605 21.343 1.00 92.81 533 ILE A CA 1
ATOM 4144 C C . ILE A 1 533 ? -2.852 4.411 19.886 1.00 92.81 533 ILE A C 1
ATOM 4146 O O . ILE A 1 533 ? -2.335 3.349 19.556 1.00 92.81 533 ILE A O 1
ATOM 4150 N N . ALA A 1 534 ? -3.011 5.414 19.018 1.00 93.12 534 ALA A N 1
ATOM 4151 C CA . ALA A 1 534 ? -2.585 5.355 17.618 1.00 93.12 534 ALA A CA 1
ATOM 4152 C C . ALA A 1 534 ? -1.065 5.210 17.494 1.00 93.12 534 ALA A C 1
ATOM 4154 O O . ALA A 1 534 ? -0.592 4.324 16.789 1.00 93.12 534 ALA A O 1
ATOM 4155 N N . ALA A 1 535 ? -0.299 6.001 18.249 1.00 91.62 535 ALA A N 1
ATOM 4156 C CA . ALA A 1 535 ? 1.156 5.883 18.284 1.00 91.62 535 ALA A CA 1
ATOM 4157 C C . ALA A 1 535 ? 1.611 4.518 18.834 1.00 91.62 535 ALA A C 1
ATOM 4159 O O . ALA A 1 535 ? 2.528 3.907 18.296 1.00 91.62 535 ALA A O 1
ATOM 4160 N N . ALA A 1 536 ? 0.943 4.004 19.871 1.00 90.81 536 ALA A N 1
ATOM 4161 C CA . ALA A 1 536 ? 1.242 2.685 20.424 1.00 90.81 536 ALA A CA 1
ATOM 4162 C C . ALA A 1 536 ? 0.871 1.553 19.456 1.00 90.81 536 ALA A C 1
ATOM 4164 O O . ALA A 1 536 ? 1.610 0.579 19.352 1.00 90.81 536 ALA A O 1
ATOM 4165 N N . SER A 1 537 ? -0.234 1.707 18.720 1.00 91.00 537 SER A N 1
ATOM 4166 C CA . SER A 1 537 ? -0.665 0.775 17.674 1.00 91.00 537 SER A CA 1
ATOM 4167 C C . SER A 1 537 ? 0.343 0.741 16.529 1.00 91.00 537 SER A C 1
ATOM 4169 O O . SER A 1 537 ? 0.722 -0.338 16.097 1.00 91.00 537 SER A O 1
ATOM 4171 N N . LEU A 1 538 ? 0.845 1.902 16.092 1.00 89.50 538 LEU A N 1
ATOM 4172 C CA . LEU A 1 538 ? 1.909 1.993 15.091 1.00 89.50 538 LEU A CA 1
ATOM 4173 C C . LEU A 1 538 ? 3.171 1.244 15.544 1.00 89.50 538 LEU A C 1
ATOM 4175 O O . LEU A 1 538 ? 3.686 0.414 14.800 1.00 89.50 538 LEU A O 1
ATOM 4179 N N . SER A 1 539 ? 3.634 1.477 16.778 1.00 85.81 539 SER A N 1
ATOM 4180 C CA . SER A 1 539 ? 4.772 0.735 17.339 1.00 85.81 539 SER A CA 1
ATOM 4181 C C . SER A 1 539 ? 4.506 -0.771 17.411 1.00 85.81 539 SER A C 1
ATOM 4183 O O . SER A 1 539 ? 5.393 -1.560 17.106 1.00 85.81 539 SER A O 1
ATOM 4185 N N . ALA A 1 540 ? 3.293 -1.184 17.788 1.00 84.81 540 ALA A N 1
ATOM 4186 C CA . ALA A 1 540 ? 2.922 -2.595 17.844 1.00 84.81 540 ALA A CA 1
ATOM 4187 C C . ALA A 1 540 ? 2.922 -3.249 16.453 1.00 84.81 540 ALA A C 1
ATOM 4189 O O . ALA A 1 540 ? 3.465 -4.340 16.307 1.00 84.81 540 ALA A O 1
ATOM 4190 N N . PHE A 1 541 ? 2.385 -2.584 15.426 1.00 81.25 541 PHE A N 1
ATOM 4191 C CA . PHE A 1 541 ? 2.414 -3.098 14.053 1.00 81.25 541 PHE A CA 1
ATOM 4192 C C . PHE A 1 541 ? 3.841 -3.221 13.518 1.00 81.25 541 PHE A C 1
ATOM 4194 O O . PHE A 1 541 ? 4.185 -4.259 12.962 1.00 81.25 541 PHE A O 1
ATOM 4201 N N . LEU A 1 542 ? 4.703 -2.231 13.773 1.00 78.00 542 LEU A N 1
ATOM 4202 C CA . LEU A 1 542 ? 6.123 -2.324 13.418 1.00 78.00 542 LEU A CA 1
ATOM 4203 C C . LEU A 1 542 ? 6.810 -3.536 14.074 1.00 78.00 542 LEU A C 1
ATOM 4205 O O . LEU A 1 542 ? 7.664 -4.155 13.447 1.00 78.00 542 LEU A O 1
ATOM 4209 N N . LEU A 1 543 ? 6.429 -3.913 15.303 1.00 75.50 543 LEU A N 1
ATOM 4210 C CA . LEU A 1 543 ? 6.936 -5.133 15.951 1.00 75.50 543 LEU A CA 1
ATOM 4211 C C . LEU A 1 543 ? 6.400 -6.405 15.313 1.00 75.50 543 LEU A C 1
ATOM 4213 O O . LEU A 1 543 ? 7.172 -7.322 15.056 1.00 75.50 543 LEU A O 1
ATOM 4217 N N . ILE A 1 544 ? 5.088 -6.465 15.080 1.00 74.81 544 ILE A N 1
ATOM 4218 C CA . ILE A 1 544 ? 4.419 -7.649 14.530 1.00 74.81 544 ILE A CA 1
ATOM 4219 C C . ILE A 1 544 ? 4.956 -7.969 13.133 1.00 74.81 544 ILE A C 1
ATOM 4221 O O . ILE A 1 544 ? 5.177 -9.134 12.816 1.00 74.81 544 ILE A O 1
ATOM 4225 N N . HIS A 1 545 ? 5.197 -6.941 12.318 1.00 65.25 545 HIS A N 1
ATOM 4226 C CA . HIS A 1 545 ? 5.735 -7.100 10.970 1.00 65.25 545 HIS A CA 1
ATOM 4227 C C . HIS A 1 545 ? 7.263 -7.221 10.922 1.00 65.25 545 HIS A C 1
ATOM 4229 O O . HIS A 1 545 ? 7.802 -7.481 9.852 1.00 65.25 545 HIS A O 1
ATOM 4235 N N . GLY A 1 546 ? 7.973 -7.031 12.042 1.00 62.25 546 GLY A N 1
ATOM 4236 C CA . GLY A 1 546 ? 9.439 -6.965 12.044 1.00 62.25 546 GLY A CA 1
ATOM 4237 C C . GLY A 1 546 ? 9.985 -5.814 11.188 1.00 62.25 546 GLY A C 1
ATOM 4238 O O . GLY A 1 546 ? 11.054 -5.945 10.602 1.00 62.25 546 GLY A O 1
ATOM 4239 N N . GLY A 1 547 ? 9.225 -4.719 11.065 1.00 66.69 547 GLY A N 1
ATOM 4240 C CA . GLY A 1 547 ? 9.496 -3.620 10.144 1.00 66.69 547 GLY A CA 1
ATOM 4241 C C . GLY A 1 547 ? 8.255 -3.195 9.356 1.00 66.69 547 GLY A C 1
ATOM 4242 O O . GLY A 1 547 ? 7.183 -2.989 9.925 1.00 66.69 547 GLY A O 1
ATOM 4243 N N . LEU A 1 548 ? 8.414 -3.002 8.044 1.00 61.44 548 LEU A N 1
ATOM 4244 C CA . LEU A 1 548 ? 7.339 -2.564 7.151 1.00 61.44 548 LEU A CA 1
ATOM 4245 C C . LEU A 1 548 ? 6.544 -3.765 6.581 1.00 61.44 548 LEU A C 1
ATOM 4247 O O . LEU A 1 548 ? 7.144 -4.794 6.283 1.00 61.44 548 LEU A O 1
ATOM 4251 N N . PRO A 1 549 ? 5.209 -3.654 6.427 1.00 51.62 549 PRO A N 1
ATOM 4252 C CA . PRO A 1 549 ? 4.314 -4.799 6.207 1.00 51.62 549 PRO A CA 1
ATOM 4253 C C . PRO A 1 549 ? 4.456 -5.514 4.853 1.00 51.62 549 PRO A C 1
ATOM 4255 O O . PRO A 1 549 ? 4.269 -6.729 4.798 1.00 51.62 549 PRO A O 1
ATOM 4258 N N . PHE A 1 550 ? 4.793 -4.811 3.768 1.00 54.22 550 PHE A N 1
ATOM 4259 C CA . PHE A 1 550 ? 5.117 -5.423 2.479 1.00 54.22 550 PHE A CA 1
ATOM 4260 C C . PHE A 1 550 ? 6.629 -5.614 2.319 1.00 54.22 550 PHE A C 1
ATOM 4262 O O . PHE A 1 550 ? 7.366 -4.614 2.344 1.00 54.22 550 PHE A O 1
ATOM 4269 N N . PRO A 1 551 ? 7.086 -6.850 2.032 1.00 52.97 551 PRO A N 1
ATOM 4270 C CA . PRO A 1 551 ? 8.452 -7.149 1.613 1.00 52.97 551 PRO A CA 1
ATOM 4271 C C . PRO A 1 551 ? 8.707 -6.654 0.174 1.00 52.97 551 PRO A C 1
ATOM 4273 O O . PRO A 1 551 ? 8.906 -7.412 -0.764 1.00 52.97 551 PRO A O 1
ATOM 4276 N N . GLY A 1 552 ? 8.656 -5.338 -0.025 1.00 42.28 552 GLY A N 1
ATOM 4277 C CA . GLY A 1 552 ? 9.266 -4.641 -1.168 1.00 42.28 552 GLY A CA 1
ATOM 4278 C C . GLY A 1 552 ? 10.376 -3.681 -0.728 1.00 42.28 552 GLY A C 1
ATOM 4279 O O . GLY A 1 552 ? 10.949 -2.979 -1.548 1.00 42.28 552 GLY A O 1
ATOM 4280 N N . LEU A 1 553 ? 10.686 -3.691 0.574 1.00 41.78 553 LEU A N 1
ATOM 4281 C CA . LEU A 1 553 ? 11.978 -3.306 1.144 1.00 41.78 553 LEU A CA 1
ATOM 4282 C C . LEU A 1 553 ? 12.802 -4.550 1.517 1.00 41.78 553 LEU A C 1
ATOM 4284 O O . LEU A 1 553 ? 13.678 -4.491 2.373 1.00 41.78 553 LEU A O 1
ATOM 4288 N N . GLY A 1 554 ? 12.535 -5.672 0.849 1.00 34.72 554 GLY A N 1
ATOM 4289 C CA . GLY A 1 554 ? 13.252 -6.929 1.028 1.00 34.72 554 GLY A CA 1
ATOM 4290 C C . GLY A 1 554 ? 12.443 -8.049 0.401 1.00 34.72 554 GLY A C 1
ATOM 4291 O O . GLY A 1 554 ? 11.638 -8.675 1.076 1.00 34.72 554 GLY A O 1
ATOM 4292 N N . GLY A 1 555 ? 12.580 -8.208 -0.911 1.00 29.62 555 GLY A N 1
ATOM 4293 C CA . GLY A 1 555 ? 11.837 -9.181 -1.710 1.00 29.62 555 GLY A CA 1
ATOM 4294 C C . GLY A 1 555 ? 12.748 -9.983 -2.633 1.00 29.62 555 GLY A C 1
ATOM 4295 O O . GLY A 1 555 ? 12.380 -10.227 -3.777 1.00 29.62 555 GLY A O 1
ATOM 4296 N N . GLY A 1 556 ? 13.939 -10.311 -2.140 1.00 30.80 556 GLY A N 1
ATOM 4297 C CA . GLY A 1 556 ? 14.581 -11.609 -2.292 1.00 30.80 556 GLY A CA 1
ATOM 4298 C C . GLY A 1 556 ? 14.926 -12.041 -0.867 1.00 30.80 556 GLY A C 1
ATOM 4299 O O . GLY A 1 556 ? 15.465 -11.241 -0.109 1.00 30.80 556 GLY A O 1
ATOM 4300 N N . ASP A 1 557 ? 14.429 -13.196 -0.449 1.00 38.16 557 ASP A N 1
ATOM 4301 C CA . ASP A 1 557 ? 14.900 -14.003 0.679 1.00 38.16 557 ASP A CA 1
ATOM 4302 C C . ASP A 1 557 ? 15.731 -13.306 1.785 1.00 38.16 557 ASP A C 1
ATOM 4304 O O . ASP A 1 557 ? 16.896 -13.603 2.032 1.00 38.16 557 ASP A O 1
ATOM 4308 N N . LEU A 1 558 ? 15.079 -12.474 2.608 1.00 38.91 558 LEU A N 1
ATOM 4309 C CA . LEU A 1 558 ? 15.553 -12.150 3.967 1.00 38.91 558 LEU A CA 1
ATOM 4310 C C . LEU A 1 558 ? 15.382 -13.361 4.914 1.00 38.91 558 LEU A C 1
ATOM 4312 O O . LEU A 1 558 ? 14.958 -13.232 6.065 1.00 38.91 558 LEU A O 1
ATOM 4316 N N . VAL A 1 559 ? 15.706 -14.567 4.441 1.00 36.09 559 VAL A N 1
ATOM 4317 C CA . VAL A 1 559 ? 15.831 -15.762 5.285 1.00 36.09 559 VAL A CA 1
ATOM 4318 C C . VAL A 1 559 ? 16.985 -15.567 6.274 1.00 36.09 559 VAL A C 1
ATOM 4320 O O . VAL A 1 559 ? 16.892 -15.999 7.422 1.00 36.09 559 VAL A O 1
ATOM 4323 N N . VAL A 1 560 ? 18.004 -14.790 5.895 1.00 34.03 560 VAL A N 1
ATOM 4324 C CA . VAL A 1 560 ? 19.227 -14.587 6.689 1.00 34.03 560 VAL A CA 1
ATOM 4325 C C . VAL A 1 560 ? 19.030 -13.701 7.914 1.00 34.03 560 VAL A C 1
ATOM 4327 O O . VAL A 1 560 ? 19.650 -13.906 8.955 1.00 34.03 560 VAL A O 1
ATOM 4330 N N . PHE A 1 561 ? 18.135 -12.719 7.828 1.00 36.56 561 PHE A N 1
ATOM 4331 C CA . PHE A 1 561 ? 18.017 -11.680 8.850 1.00 36.56 561 PHE A CA 1
ATOM 4332 C C . PHE A 1 561 ? 16.596 -11.492 9.370 1.00 36.56 561 PHE A C 1
ATOM 4334 O O . PHE A 1 561 ? 16.263 -10.444 9.920 1.00 36.56 561 PHE A O 1
ATOM 4341 N N . LYS A 1 562 ? 15.796 -12.568 9.366 1.00 38.00 562 LYS A N 1
ATOM 4342 C CA . LYS A 1 562 ? 14.579 -12.658 10.195 1.00 38.00 562 LYS A CA 1
ATOM 4343 C C . LYS A 1 562 ? 14.814 -12.287 11.667 1.00 38.00 562 LYS A C 1
ATOM 4345 O O . LYS A 1 562 ? 13.851 -11.974 12.357 1.00 38.00 562 LYS A O 1
ATOM 4350 N N . ASN A 1 563 ? 16.067 -12.293 12.137 1.00 34.56 563 ASN A N 1
ATOM 4351 C CA . ASN A 1 563 ? 16.398 -12.011 13.527 1.00 34.56 563 ASN A CA 1
ATOM 4352 C C . ASN A 1 563 ? 17.290 -10.798 13.811 1.00 34.56 563 ASN A C 1
ATOM 4354 O O . ASN A 1 563 ? 17.329 -10.431 14.977 1.00 34.56 563 ASN A O 1
ATOM 4358 N N . ASN A 1 564 ? 17.982 -10.148 12.866 1.00 39.50 564 ASN A N 1
ATOM 4359 C CA . ASN A 1 564 ? 18.834 -8.997 13.213 1.00 39.50 564 ASN A CA 1
ATOM 4360 C C . ASN A 1 564 ? 19.207 -8.129 12.002 1.00 39.50 564 ASN A C 1
ATOM 4362 O O . ASN A 1 564 ? 19.484 -8.642 10.944 1.00 39.50 564 ASN A O 1
ATOM 4366 N N . ALA A 1 565 ? 19.342 -6.823 12.218 1.00 41.28 565 ALA A N 1
ATOM 4367 C CA . ALA A 1 565 ? 20.004 -5.851 11.339 1.00 41.28 565 ALA A CA 1
ATOM 4368 C C . ALA A 1 565 ? 19.236 -5.316 10.102 1.00 41.28 565 ALA A C 1
ATOM 4370 O O . ALA A 1 565 ? 19.134 -5.923 9.047 1.00 41.28 565 ALA A O 1
ATOM 4371 N N . VAL A 1 566 ? 18.821 -4.052 10.272 1.00 38.22 566 VAL A N 1
ATOM 4372 C CA . VAL A 1 566 ? 18.370 -3.060 9.271 1.00 38.22 566 VAL A CA 1
ATOM 4373 C C . VAL A 1 566 ? 16.963 -3.263 8.717 1.00 38.22 566 VAL A C 1
ATOM 4375 O O . VAL A 1 566 ? 16.699 -3.393 7.531 1.00 38.22 566 VAL A O 1
ATOM 4378 N N . GLY A 1 567 ? 16.027 -3.130 9.652 1.00 41.09 567 GLY A N 1
ATOM 4379 C CA . GLY A 1 567 ? 14.628 -2.819 9.384 1.00 41.09 567 GLY A CA 1
ATOM 4380 C C . GLY A 1 567 ? 13.882 -2.517 10.679 1.00 41.09 567 GLY A C 1
ATOM 4381 O O . GLY A 1 567 ? 12.846 -3.104 10.918 1.00 41.09 567 GLY A O 1
ATOM 4382 N N . LEU A 1 568 ? 14.441 -1.654 11.545 1.00 48.03 568 LEU A N 1
ATOM 4383 C CA . LEU A 1 568 ? 14.027 -1.454 12.946 1.00 48.03 568 LEU A CA 1
ATOM 4384 C C . LEU A 1 568 ? 14.251 -2.717 13.795 1.00 48.03 568 LEU A C 1
ATOM 4386 O O . LEU A 1 568 ? 13.386 -3.577 13.892 1.00 48.03 568 LEU A O 1
ATOM 4390 N N . SER A 1 569 ? 15.398 -2.804 14.487 1.00 51.00 569 SER A N 1
ATOM 4391 C CA . SER A 1 569 ? 15.510 -3.725 15.632 1.00 51.00 569 SER A CA 1
ATOM 4392 C C . SER A 1 569 ? 14.240 -3.597 16.489 1.00 51.00 569 SER A C 1
ATOM 4394 O O . SER A 1 569 ? 13.817 -2.454 16.722 1.00 51.00 569 SER A O 1
ATOM 4396 N N . PRO A 1 570 ? 13.648 -4.703 16.993 1.00 58.78 570 PRO A N 1
ATOM 4397 C CA . PRO A 1 570 ? 12.468 -4.640 17.858 1.00 58.78 570 PRO A CA 1
ATOM 4398 C C . PRO A 1 570 ? 12.693 -3.711 19.059 1.00 58.78 570 PRO A C 1
ATOM 4400 O O . PRO A 1 570 ? 11.740 -3.190 19.632 1.00 58.78 570 PRO A O 1
ATOM 4403 N N . PHE A 1 571 ? 13.955 -3.416 19.383 1.00 61.44 571 PHE A N 1
ATOM 4404 C CA . PHE A 1 571 ? 14.354 -2.367 20.304 1.00 61.44 571 PHE A CA 1
ATOM 4405 C C . PHE A 1 571 ? 13.641 -1.025 20.081 1.00 61.44 571 PHE A C 1
ATOM 4407 O O . PHE A 1 571 ? 13.101 -0.483 21.040 1.00 61.44 571 PHE A O 1
ATOM 4414 N N . TRP A 1 572 ? 13.597 -0.476 18.859 1.00 69.75 572 TRP A N 1
ATOM 4415 C CA . TRP A 1 572 ? 13.044 0.870 18.634 1.00 69.75 572 TRP A CA 1
ATOM 4416 C C . TRP A 1 572 ? 11.531 0.938 18.832 1.00 69.75 572 TRP A C 1
ATOM 4418 O O . TRP A 1 572 ? 11.077 1.828 19.558 1.00 69.75 572 TRP A O 1
ATOM 4428 N N . PRO A 1 573 ? 10.728 0.015 18.274 1.00 75.19 573 PRO A N 1
ATOM 4429 C CA . PRO A 1 573 ? 9.300 0.033 18.541 1.00 75.19 573 PRO A CA 1
ATOM 4430 C C . PRO A 1 573 ? 8.954 -0.369 19.989 1.00 75.19 573 PRO A C 1
ATOM 4432 O O . PRO A 1 573 ? 8.035 0.221 20.558 1.00 75.19 573 PRO A O 1
ATOM 4435 N N . ILE A 1 574 ? 9.705 -1.285 20.631 1.00 76.94 574 ILE A N 1
ATOM 4436 C CA . ILE A 1 574 ? 9.548 -1.596 22.070 1.00 76.94 574 ILE A CA 1
ATOM 4437 C C . ILE A 1 574 ? 9.825 -0.346 22.907 1.00 76.94 574 ILE A C 1
ATOM 4439 O O . ILE A 1 574 ? 9.008 0.035 23.745 1.00 76.94 574 ILE A O 1
ATOM 4443 N N . LEU A 1 575 ? 10.952 0.325 22.664 1.00 79.62 575 LEU A N 1
ATOM 4444 C CA . LEU A 1 575 ? 11.327 1.550 23.360 1.00 79.62 575 LEU A CA 1
ATOM 4445 C C . LEU A 1 575 ? 10.275 2.643 23.138 1.00 79.62 575 LEU A C 1
ATOM 4447 O O . LEU A 1 575 ? 9.850 3.284 24.096 1.00 79.62 575 LEU A O 1
ATOM 4451 N N . GLY A 1 576 ? 9.798 2.810 21.902 1.00 79.75 576 GLY A N 1
ATOM 4452 C CA . GLY A 1 576 ? 8.712 3.728 21.566 1.00 79.75 576 GLY A CA 1
ATOM 4453 C C . GLY A 1 576 ? 7.436 3.430 22.355 1.00 79.75 576 GLY A C 1
ATOM 4454 O O . GLY A 1 576 ? 6.871 4.330 22.976 1.00 79.75 576 GLY A O 1
ATOM 4455 N N . TYR A 1 577 ? 7.014 2.166 22.408 1.00 84.31 577 TYR A N 1
ATOM 4456 C CA . TYR A 1 577 ? 5.850 1.733 23.184 1.00 84.31 577 TYR A CA 1
ATOM 4457 C C . TYR A 1 577 ? 6.020 2.012 24.687 1.00 84.31 577 TYR A C 1
ATOM 4459 O O . TYR A 1 577 ? 5.119 2.560 25.327 1.00 84.31 577 TYR A O 1
ATOM 4467 N N . LEU A 1 578 ? 7.194 1.713 25.253 1.00 85.12 578 LEU A N 1
ATOM 4468 C CA . LEU A 1 578 ? 7.512 1.973 26.660 1.00 85.12 578 LEU A CA 1
ATOM 4469 C C . LEU A 1 578 ? 7.527 3.474 26.985 1.00 85.12 578 LEU A C 1
ATOM 4471 O O . LEU A 1 578 ? 6.972 3.882 28.007 1.00 85.12 578 LEU A O 1
ATOM 4475 N N . ILE A 1 579 ? 8.103 4.309 26.112 1.00 86.06 579 ILE A N 1
ATOM 4476 C CA . ILE A 1 579 ? 8.107 5.774 26.255 1.00 86.06 579 ILE A CA 1
ATOM 4477 C C . ILE A 1 579 ? 6.677 6.321 26.215 1.00 86.06 579 ILE A C 1
ATOM 4479 O O . ILE A 1 579 ? 6.326 7.185 27.028 1.00 86.06 579 ILE A O 1
ATOM 4483 N N . LEU A 1 580 ? 5.835 5.814 25.308 1.00 85.31 580 LEU A N 1
ATOM 4484 C CA . LEU A 1 580 ? 4.424 6.193 25.222 1.00 85.31 580 LEU A CA 1
ATOM 4485 C C . LEU A 1 580 ? 3.665 5.774 26.483 1.00 85.31 580 LEU A C 1
ATOM 4487 O O . LEU A 1 580 ? 2.910 6.580 27.031 1.00 85.31 580 LEU A O 1
ATOM 4491 N N . GLY A 1 581 ? 3.910 4.563 26.988 1.00 82.62 581 GLY A N 1
ATOM 4492 C CA . GLY A 1 581 ? 3.321 4.064 28.228 1.00 82.62 581 GLY A CA 1
ATOM 4493 C C . GLY A 1 581 ? 3.713 4.903 29.446 1.00 82.62 581 GLY A C 1
ATOM 4494 O O . GLY A 1 581 ? 2.843 5.346 30.201 1.00 82.62 581 GLY A O 1
ATOM 4495 N N . LEU A 1 582 ? 5.002 5.226 29.587 1.00 85.75 582 LEU A N 1
ATOM 4496 C CA . LEU A 1 582 ? 5.519 6.077 30.660 1.00 85.75 582 LEU A CA 1
ATOM 4497 C C . LEU A 1 582 ? 4.952 7.502 30.581 1.00 85.75 582 LEU A C 1
ATOM 4499 O O . LEU A 1 582 ? 4.527 8.062 31.594 1.00 85.75 582 LEU A O 1
ATOM 4503 N N . SER A 1 583 ? 4.913 8.084 29.381 1.00 84.50 583 SER A N 1
ATOM 4504 C CA . SER A 1 583 ? 4.354 9.421 29.139 1.00 84.50 583 SER A CA 1
ATOM 4505 C C . SER A 1 583 ? 2.867 9.466 29.479 1.00 84.50 583 SER A C 1
ATOM 4507 O O . SER A 1 583 ? 2.418 10.358 30.204 1.00 84.50 583 SER A O 1
ATOM 4509 N N . SER A 1 584 ? 2.126 8.454 29.024 1.00 84.00 584 SER A N 1
ATOM 4510 C CA . SER A 1 584 ? 0.706 8.271 29.305 1.00 84.00 584 SER A CA 1
ATOM 4511 C C . SER A 1 584 ? 0.446 8.154 30.813 1.00 84.00 584 SER A C 1
ATOM 4513 O O . SER A 1 584 ? -0.387 8.881 31.363 1.00 84.00 584 SER A O 1
ATOM 4515 N N . ALA A 1 585 ? 1.202 7.299 31.508 1.00 81.75 585 ALA A N 1
ATOM 4516 C CA . ALA A 1 585 ? 1.101 7.104 32.950 1.00 81.75 585 ALA A CA 1
ATOM 4517 C C . ALA A 1 585 ? 1.429 8.387 33.733 1.00 81.75 585 ALA A C 1
ATOM 4519 O O . ALA A 1 585 ? 0.666 8.793 34.615 1.00 81.75 585 ALA A O 1
ATOM 4520 N N . ARG A 1 586 ? 2.533 9.065 33.390 1.00 84.81 586 ARG A N 1
ATOM 4521 C CA . ARG A 1 586 ? 2.957 10.319 34.032 1.00 84.81 586 ARG A CA 1
ATOM 4522 C C . ARG A 1 586 ? 1.887 11.395 33.895 1.00 84.81 586 ARG A C 1
ATOM 4524 O O . ARG A 1 586 ? 1.551 12.049 34.882 1.00 84.81 586 ARG A O 1
ATOM 4531 N N . GLU A 1 587 ? 1.332 11.577 32.699 1.00 81.50 587 GLU A N 1
ATOM 4532 C CA . GLU A 1 587 ? 0.287 12.574 32.472 1.00 81.50 587 GLU A CA 1
ATOM 4533 C C . GLU A 1 587 ? -0.985 12.251 33.270 1.00 81.50 587 GLU A C 1
ATOM 4535 O O . GLU A 1 587 ? -1.558 13.140 33.907 1.00 81.50 587 GLU A O 1
ATOM 4540 N N . ALA A 1 588 ? -1.397 10.980 33.296 1.00 75.44 588 ALA A N 1
ATOM 4541 C CA . ALA A 1 588 ? -2.564 10.533 34.048 1.00 75.44 588 ALA A CA 1
ATOM 4542 C C . ALA A 1 588 ? -2.419 10.805 35.556 1.00 75.44 588 ALA A C 1
ATOM 4544 O O . ALA A 1 588 ? -3.364 11.299 36.181 1.00 75.44 588 ALA A O 1
ATOM 4545 N N . VAL A 1 589 ? -1.237 10.545 36.126 1.00 79.31 589 VAL A N 1
ATOM 4546 C CA . VAL A 1 589 ? -0.920 10.808 37.540 1.00 79.31 589 VAL A CA 1
ATOM 4547 C C . VAL A 1 589 ? -0.881 12.308 37.835 1.00 79.31 589 VAL A C 1
ATOM 4549 O O . VAL A 1 589 ? -1.491 12.760 38.805 1.00 79.31 589 VAL A O 1
ATOM 4552 N N . LEU A 1 590 ? -0.214 13.107 36.994 1.00 79.19 590 LEU A N 1
ATOM 4553 C CA . LEU A 1 590 ? -0.160 14.565 37.157 1.00 79.19 590 LEU A CA 1
ATOM 4554 C C . LEU A 1 590 ? -1.553 15.192 37.092 1.00 79.19 590 LEU A C 1
ATOM 4556 O O . LEU A 1 590 ? -1.863 16.104 37.858 1.00 79.19 590 LEU A O 1
ATOM 4560 N N . ASN A 1 591 ? -2.408 14.688 36.203 1.00 70.81 591 ASN A N 1
ATOM 4561 C CA . ASN A 1 591 ? -3.781 15.148 36.098 1.00 70.81 591 ASN A CA 1
ATOM 4562 C C . ASN A 1 591 ? -4.593 14.773 37.344 1.00 70.81 591 ASN A C 1
ATOM 4564 O O . ASN A 1 591 ? -5.295 15.617 37.896 1.00 70.81 591 ASN A O 1
ATOM 4568 N N . GLN A 1 592 ? -4.441 13.546 37.844 1.00 69.25 592 GLN A N 1
ATOM 4569 C CA . GLN A 1 592 ? -5.079 13.117 39.087 1.00 69.25 592 GLN A CA 1
ATOM 4570 C C . GLN A 1 592 ? -4.626 13.966 40.286 1.00 69.25 592 GLN A C 1
ATOM 4572 O O . GLN A 1 592 ? -5.447 14.327 41.130 1.00 69.25 592 GLN A O 1
ATOM 4577 N N . LYS A 1 593 ? -3.337 14.323 40.350 1.00 70.94 593 LYS A N 1
ATOM 4578 C CA . LYS A 1 593 ? -2.792 15.223 41.374 1.00 70.94 593 LYS A CA 1
ATOM 4579 C C . LYS A 1 593 ? -3.394 16.624 41.255 1.00 70.94 593 LYS A C 1
ATOM 4581 O O . LYS A 1 593 ? -3.981 17.102 42.217 1.00 70.94 593 LYS A O 1
ATOM 4586 N N . ARG A 1 594 ? -3.387 17.221 40.057 1.00 69.12 594 ARG A N 1
ATOM 4587 C CA . ARG A 1 594 ? -3.994 18.540 39.800 1.00 69.12 594 ARG A CA 1
ATOM 4588 C C . ARG A 1 594 ? -5.479 18.573 40.182 1.00 69.12 594 ARG A C 1
ATOM 4590 O O . ARG A 1 594 ? -5.949 19.543 40.763 1.00 69.12 594 ARG A O 1
ATOM 4597 N N . GLN A 1 595 ? -6.215 17.498 39.900 1.00 63.16 595 GLN A N 1
ATOM 4598 C CA . GLN A 1 595 ? -7.617 17.358 40.304 1.00 63.16 595 GLN A CA 1
ATOM 4599 C C . GLN A 1 595 ? -7.790 17.297 41.827 1.00 63.16 595 GLN A C 1
ATOM 4601 O O . GLN A 1 595 ? -8.739 17.879 42.355 1.00 63.16 595 GLN A O 1
ATOM 4606 N N . ARG A 1 596 ? -6.891 16.606 42.541 1.00 63.66 596 ARG A N 1
ATOM 4607 C CA . ARG A 1 596 ? -6.879 16.583 44.011 1.00 63.66 596 ARG A CA 1
ATOM 4608 C C . ARG A 1 596 ? -6.568 17.962 44.585 1.00 63.66 596 ARG A C 1
ATOM 4610 O O . ARG A 1 596 ? -7.297 18.401 45.466 1.00 63.66 596 ARG A O 1
ATOM 4617 N N . ASP A 1 597 ? -5.567 18.651 44.051 1.00 60.94 597 ASP A N 1
ATOM 4618 C CA . ASP A 1 597 ? -5.125 19.956 44.550 1.00 60.94 597 ASP A CA 1
ATOM 4619 C C . ASP A 1 597 ? -6.210 21.030 44.359 1.00 60.94 597 ASP A C 1
ATOM 4621 O O . ASP A 1 597 ? -6.527 21.757 45.298 1.00 60.94 597 ASP A O 1
ATOM 4625 N N . VAL A 1 598 ? -6.887 21.055 43.202 1.00 58.38 598 VAL A N 1
ATOM 4626 C CA . VAL A 1 598 ? -8.052 21.933 42.964 1.00 58.38 598 VAL A CA 1
ATOM 4627 C C . VAL A 1 598 ? -9.200 21.615 43.926 1.00 58.38 598 VAL A C 1
ATOM 4629 O O . VAL A 1 598 ? -9.846 22.524 44.448 1.00 58.38 598 VAL A O 1
ATOM 4632 N N . ALA A 1 599 ? -9.461 20.333 44.198 1.00 54.78 599 ALA A N 1
ATOM 4633 C CA . ALA A 1 599 ? -10.478 19.952 45.173 1.00 54.78 599 ALA A CA 1
ATOM 4634 C C . ALA A 1 599 ? -10.099 20.407 46.593 1.00 54.78 599 ALA A C 1
ATOM 4636 O O . ALA A 1 599 ? -10.966 20.869 47.327 1.00 54.78 599 ALA A O 1
ATOM 4637 N N . VAL A 1 600 ? -8.827 20.317 46.987 1.00 56.25 600 VAL A N 1
ATOM 4638 C CA . VAL A 1 600 ? -8.359 20.804 48.294 1.00 56.25 600 VAL A CA 1
ATOM 4639 C C . VAL A 1 600 ? -8.484 22.326 48.385 1.00 56.25 600 VAL A C 1
ATOM 4641 O O . VAL A 1 600 ? -9.066 22.806 49.355 1.00 56.25 600 VAL A O 1
ATOM 4644 N N . TRP A 1 601 ? -8.041 23.063 47.362 1.00 51.62 601 TRP A N 1
ATOM 4645 C CA . TRP A 1 601 ? -8.052 24.530 47.321 1.00 51.62 601 TRP A CA 1
ATOM 4646 C C . TRP A 1 601 ? -9.462 25.129 47.446 1.00 51.62 601 TRP A C 1
ATOM 4648 O O . TRP A 1 601 ? -9.717 25.937 48.342 1.00 51.62 601 TRP A O 1
ATOM 4658 N N . ILE A 1 602 ? -10.430 24.646 46.653 1.00 53.53 602 ILE A N 1
ATOM 4659 C CA . ILE A 1 602 ? -11.836 25.088 46.768 1.00 53.53 602 ILE A CA 1
ATOM 4660 C C . ILE A 1 602 ? -12.408 24.708 48.156 1.00 53.53 602 ILE A C 1
ATOM 4662 O O . ILE A 1 602 ? -13.264 25.403 48.705 1.00 53.53 602 ILE A O 1
ATOM 4666 N N . GLY A 1 603 ? -11.927 23.617 48.763 1.00 50.56 603 GLY A N 1
ATOM 4667 C CA . GLY A 1 603 ? -12.317 23.197 50.111 1.00 50.56 603 GLY A CA 1
ATOM 4668 C C . GLY A 1 603 ? -11.755 24.065 51.237 1.00 50.56 603 GLY A C 1
ATOM 4669 O O . GLY A 1 603 ? -12.378 24.151 52.298 1.00 50.56 603 GLY A O 1
ATOM 4670 N N . THR A 1 604 ? -10.599 24.695 51.025 1.00 51.22 604 THR A N 1
ATOM 4671 C CA . THR A 1 604 ? -9.935 25.573 51.997 1.00 51.22 604 THR A CA 1
ATOM 4672 C C . THR A 1 604 ? -10.365 27.031 51.873 1.00 51.22 604 THR A C 1
ATOM 4674 O O . THR A 1 604 ? -10.557 27.674 52.898 1.00 51.22 604 THR A O 1
ATOM 4677 N N . GLU A 1 605 ? -10.593 27.557 50.668 1.00 47.06 605 GLU A N 1
ATOM 4678 C CA . GLU A 1 605 ? -11.055 28.945 50.486 1.00 47.06 605 GLU A CA 1
ATOM 4679 C C . GLU A 1 605 ? -12.563 29.112 50.686 1.00 47.06 605 GLU A C 1
ATOM 4681 O O . GLU A 1 605 ? -13.001 30.120 51.233 1.00 47.06 605 GLU A O 1
ATOM 4686 N N . GLY A 1 606 ? -13.365 28.078 50.411 1.00 45.44 606 GLY A N 1
ATOM 4687 C CA . GLY A 1 606 ? -14.777 28.052 50.811 1.00 45.44 606 GLY A CA 1
ATOM 4688 C C . GLY A 1 606 ? -15.006 28.070 52.334 1.00 45.44 606 GLY A C 1
ATOM 4689 O O . GLY A 1 606 ? -16.152 28.188 52.763 1.00 45.44 606 GLY A O 1
ATOM 4690 N N . LYS A 1 607 ? -13.947 27.936 53.152 1.00 42.53 607 LYS A N 1
ATOM 4691 C CA . LYS A 1 607 ? -13.974 28.197 54.605 1.00 42.53 607 LYS A CA 1
ATOM 4692 C C . LYS A 1 607 ? -13.704 29.659 54.976 1.00 42.53 607 LYS A C 1
ATOM 4694 O O . LYS A 1 607 ? -13.948 30.012 56.117 1.00 42.53 607 LYS A O 1
ATOM 4699 N N . LYS A 1 608 ? -13.133 30.467 54.077 1.00 41.81 608 LYS A N 1
ATOM 4700 C CA . LYS A 1 608 ? -12.832 31.886 54.335 1.00 41.81 608 LYS A CA 1
ATOM 4701 C C . LYS A 1 608 ? -13.952 32.826 53.873 1.00 41.81 608 LYS A C 1
ATOM 4703 O O . LYS A 1 608 ? -13.992 33.960 54.321 1.00 41.81 608 LYS A O 1
ATOM 4708 N N . VAL A 1 609 ? -14.839 32.362 52.988 1.00 39.34 609 VAL A N 1
ATOM 4709 C CA . VAL A 1 609 ? -15.928 33.161 52.379 1.00 39.34 609 VAL A CA 1
ATOM 4710 C C . VAL A 1 609 ? -17.313 32.850 52.988 1.00 39.34 609 VAL A C 1
ATOM 4712 O O . VAL A 1 609 ? -18.306 33.466 52.618 1.00 39.34 609 VAL A O 1
ATOM 4715 N N . ALA A 1 610 ? -17.407 31.900 53.921 1.00 34.25 610 ALA A N 1
ATOM 4716 C CA . ALA A 1 610 ? -18.630 31.532 54.641 1.00 34.25 610 ALA A CA 1
ATOM 4717 C C . ALA A 1 610 ? -18.327 31.429 56.127 1.00 34.25 610 ALA A C 1
ATOM 4719 O O . ALA A 1 610 ? -19.217 31.799 56.918 1.00 34.25 610 ALA A O 1
#

Radius of gyration: 34.0 Å; chains: 1; bounding box: 84×54×102 Å